Protein AF-A0A1Z3HSX2-F1 (afdb_monomer_lite)

Foldseek 3Di:
DDDDDQPDFVQVVQPPDPQPLVVVLVLVVLLQVLQLVQQLVDQFSLVSNLVSLLLLLLVVLVLQCLLLCQQVNHVLNLVVLLVVQVVVHWQRCVPPPSLCCLPQQACFFLVPRDPVCNVNRNSHYHFDAPSSDQDPVCVVCVPRTGTSSSNVSSSVSSVPPDRDNGDPLVSLLLSQQQVLCCLPVVGRDGDRLVNLLVLLCLFQQLLLVVQLCVVPPPQDDGLVSCLVPPAQVSLCSSLVAGFQEEAQACFLNSNLVSNLVVQLVSNVSSLVNHDPVPRDDSLVSSQRSLLRYAYEHQRVSRLSSNQSSSLSVLSSVDSDSLSSQLHQHNCLRGYHFDLLFFAQADDQVLLQPQQPDDPDDDDPPPPCSHDTPVRLLVQLVCLRVVLNVLRSVLSVVSDRVSSVVSVVSVVSNVVSVVVVVLSRLSSSLCCLCVVLVFWQWFQDPPGDIDTHRDDSVLSVVNRHDHSCRSVVVQVVVQAGQEYRYAFDWDFLADDLSNLCSSRVSLCVVVVHDSVNCVVCVVVCCVVRVVSVVSSRSSRSSSVSSVSCCQRDPLNCQQFDFPDPDTQTRTRQLSVVSSVLLRHGAQHKYKYKDWCVCVDPRNVSVVVVCVVFWDPWDWRRNDPTITITITTGHNPDRD

Secondary structure (DSSP, 8-state):
-----TTS-HHHHS------HHHHHHHHHHHHHHHHHHTTTSS-HHHHHHHHHHHHHHHHHHHHHHHTTTTTT-TTHHHHHHHHHHHH-TT-HIIIIIHHIIIIIISS-GGGS-GGGHHHHTTSPP---GGGSPPHHHHH-TT----GGGTHHHHHHHHTSPPSSS--HHHHHHHHHHHHHHHHHSS-----HHHHHHHHHHHHHHHHHHHHHHHSTTS-SSHHHHHHH--HHHHHHHHSS---EEETT-TT-HHHHHHHHHHHHHHHHHHTTS-TTT---HHHHHHHHHTTEEEEESSHHHHHHHHHHHHHHHHHH-SSTTGGGGSPPGGGTEEESBTTSS-SS--HHHHHSPPS-------S--SGGG--HHHHHHHHHHHHHHHHHHHHHHHHH-SHHHHHHHHHHHHHHHHHHHHHHHHHHHHHHHIIIIIS---EEEE-TTS-EEEE---HHHHHTT-B--HHHHTHHHHTTTSEEEEEE-PPPSBSS--HHHHHHHTHHHHHTTT--HHHHHHHHHHHHHH-HHHHHHHHHHHHHHHHHHHHHHHSGGGHHHH--SSSSPPP-BHHHHHHHHHHHHEEEEEEEEEEEEGGGTSGGGHHHHHHHHHHEEEEEEEESSSSEEEEEEEE-TT---

Structure (mmCIF, N/CA/C/O backbone):
data_AF-A0A1Z3HSX2-F1
#
_entry.id   AF-A0A1Z3HSX2-F1
#
loop_
_atom_site.group_PDB
_atom_site.id
_atom_site.type_symbol
_atom_site.label_atom_id
_atom_site.label_alt_id
_atom_site.label_comp_id
_atom_site.label_asym_id
_atom_site.label_entity_id
_atom_site.label_seq_id
_atom_site.pdbx_PDB_ins_code
_atom_site.Cartn_x
_atom_site.Cartn_y
_atom_site.Cartn_z
_atom_site.occupancy
_atom_site.B_iso_or_equiv
_atom_site.auth_seq_id
_atom_site.auth_comp_id
_atom_site.auth_asym_id
_atom_site.auth_atom_id
_atom_site.pdbx_PDB_model_num
ATOM 1 N N . MET A 1 1 ? 28.753 18.483 18.121 1.00 33.22 1 MET A N 1
ATOM 2 C CA . MET A 1 1 ? 28.435 17.340 17.243 1.00 33.22 1 MET A CA 1
ATOM 3 C C . MET A 1 1 ? 29.738 16.892 16.611 1.00 33.22 1 MET A C 1
ATOM 5 O O . MET A 1 1 ? 30.277 17.628 15.797 1.00 33.22 1 MET A O 1
ATOM 9 N N . ALA A 1 2 ? 30.323 15.797 17.098 1.00 26.42 2 ALA A N 1
ATOM 10 C CA . ALA A 1 2 ? 31.561 15.271 16.530 1.00 26.42 2 ALA A CA 1
ATOM 11 C C . ALA A 1 2 ? 31.257 14.711 15.134 1.00 26.42 2 ALA A C 1
ATOM 13 O O . ALA A 1 2 ? 30.296 13.960 14.976 1.00 26.42 2 ALA A O 1
ATOM 14 N N . ALA A 1 3 ? 32.034 15.126 14.134 1.00 29.39 3 ALA A N 1
ATOM 15 C CA . ALA A 1 3 ? 31.937 14.610 12.776 1.00 29.39 3 ALA A CA 1
ATOM 16 C C . ALA A 1 3 ? 32.261 13.107 12.792 1.00 29.39 3 ALA A C 1
ATOM 18 O O . ALA A 1 3 ? 33.380 12.719 13.126 1.00 29.39 3 ALA A O 1
ATOM 19 N N . GLY A 1 4 ? 31.258 12.276 12.503 1.00 30.89 4 GLY A N 1
ATOM 20 C CA . GLY A 1 4 ? 31.430 10.836 12.337 1.00 30.89 4 GLY A CA 1
ATOM 21 C C . GLY A 1 4 ? 32.242 10.522 11.081 1.00 30.89 4 GLY A C 1
ATOM 22 O O . GLY A 1 4 ? 32.174 11.244 10.087 1.00 30.89 4 GLY A O 1
ATOM 23 N N . ASP A 1 5 ? 33.022 9.448 11.150 1.00 30.48 5 ASP A N 1
ATOM 24 C CA . ASP A 1 5 ? 33.856 8.940 10.063 1.00 30.48 5 ASP A CA 1
ATOM 25 C C . ASP A 1 5 ? 33.003 8.617 8.809 1.00 30.48 5 ASP A C 1
ATOM 27 O O . ASP A 1 5 ? 32.078 7.801 8.905 1.00 30.48 5 ASP A O 1
ATOM 31 N N . PRO A 1 6 ? 33.284 9.220 7.634 1.00 41.81 6 PRO A N 1
ATOM 32 C CA . PRO A 1 6 ? 32.532 8.995 6.395 1.00 41.81 6 PRO A CA 1
ATOM 33 C C . PRO A 1 6 ? 32.691 7.580 5.807 1.00 41.81 6 PRO A C 1
ATOM 35 O O . PRO A 1 6 ? 32.058 7.272 4.798 1.00 41.81 6 PRO A O 1
ATOM 38 N N . SER A 1 7 ? 33.530 6.723 6.401 1.00 39.19 7 SER A N 1
ATOM 39 C CA . SER A 1 7 ? 33.786 5.355 5.933 1.00 39.19 7 SER A CA 1
ATOM 40 C C . SER A 1 7 ? 32.977 4.257 6.646 1.00 39.19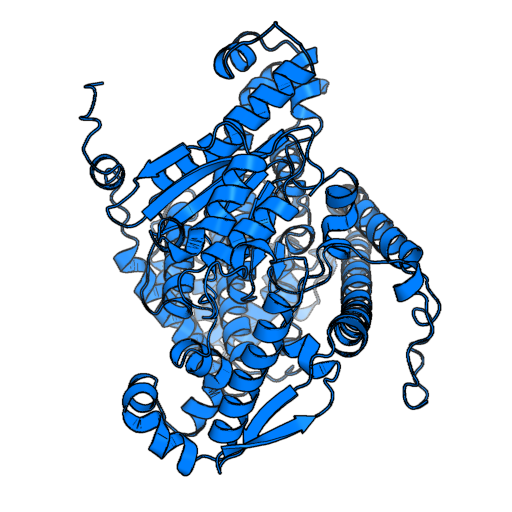 7 SER A C 1
ATOM 42 O O . SER A 1 7 ? 33.020 3.101 6.221 1.00 39.19 7 SER A O 1
ATOM 44 N N . GLN A 1 8 ? 32.190 4.586 7.680 1.00 37.44 8 GLN A N 1
ATOM 45 C CA . GLN A 1 8 ? 31.289 3.623 8.330 1.00 37.44 8 GLN A CA 1
ATOM 46 C C . GLN A 1 8 ? 29.895 3.588 7.670 1.00 37.44 8 GLN A C 1
ATOM 48 O O . GLN A 1 8 ? 29.363 4.640 7.315 1.00 37.44 8 GLN A O 1
ATOM 53 N N . PRO A 1 9 ? 29.264 2.404 7.522 1.00 48.91 9 PRO A N 1
ATOM 54 C CA . PRO A 1 9 ? 27.917 2.295 6.965 1.00 48.91 9 PRO A CA 1
ATOM 55 C C . PRO A 1 9 ? 26.906 3.068 7.822 1.00 48.91 9 PRO A C 1
ATOM 57 O O . PRO A 1 9 ? 26.877 2.928 9.043 1.00 48.91 9 PRO A O 1
ATOM 60 N N . LEU A 1 10 ? 26.039 3.855 7.175 1.00 47.53 10 LEU A N 1
ATOM 61 C CA . LEU A 1 10 ? 25.069 4.748 7.828 1.00 47.53 10 LEU A CA 1
ATOM 62 C C . LEU A 1 10 ? 24.245 4.032 8.918 1.00 47.53 10 LEU A C 1
ATOM 64 O O . LEU A 1 10 ? 23.906 4.617 9.941 1.00 47.53 10 LEU A O 1
ATOM 68 N N . GLN A 1 11 ? 23.959 2.739 8.736 1.00 43.16 11 GLN A N 1
ATOM 69 C CA . GLN A 1 11 ? 23.176 1.947 9.682 1.00 43.16 11 GLN A CA 1
ATOM 70 C C . GLN A 1 11 ? 23.857 1.764 11.052 1.00 43.16 11 GLN A C 1
ATOM 72 O O . GLN A 1 11 ? 23.151 1.745 12.054 1.00 43.16 11 GLN A O 1
ATOM 77 N N . SER A 1 12 ? 25.194 1.698 11.141 1.00 40.53 12 SER A N 1
ATOM 78 C CA . SER A 1 12 ? 25.891 1.621 12.440 1.00 40.53 12 SER A CA 1
ATOM 79 C C . SER A 1 12 ? 25.916 2.963 13.178 1.00 40.53 12 SER A C 1
ATOM 81 O O . SER A 1 12 ? 26.023 2.988 14.398 1.00 40.53 12 SER A O 1
ATOM 83 N N . GLN A 1 13 ? 25.772 4.075 12.452 1.00 39.28 13 GLN A N 1
ATOM 84 C CA . GLN A 1 13 ? 25.676 5.427 13.016 1.00 39.28 13 GLN A CA 1
ATOM 85 C C . GLN A 1 13 ? 24.238 5.792 13.438 1.00 39.28 13 GLN A C 1
ATOM 87 O O . GLN A 1 13 ? 24.044 6.714 14.226 1.00 39.28 13 GLN A O 1
ATOM 92 N N . LEU A 1 14 ? 23.237 5.059 12.934 1.00 42.38 14 LEU A N 1
ATOM 93 C CA . LEU A 1 14 ? 21.803 5.323 13.112 1.00 42.38 14 LEU A CA 1
ATOM 94 C C . LEU A 1 14 ? 21.084 4.315 14.032 1.00 42.38 14 LEU A C 1
ATOM 96 O O . LEU A 1 14 ? 19.873 4.418 14.218 1.00 42.38 14 LEU A O 1
ATOM 100 N N . GLN A 1 15 ? 21.805 3.373 14.652 1.00 40.31 15 GLN A N 1
ATOM 101 C CA . GLN A 1 15 ? 21.291 2.434 15.671 1.00 40.31 15 GLN A CA 1
ATOM 102 C C . GLN A 1 15 ? 21.056 3.091 17.052 1.00 40.31 15 GLN A C 1
ATOM 104 O O . GLN A 1 15 ? 21.210 2.462 18.095 1.00 40.31 15 GLN A O 1
ATOM 109 N N . GLY A 1 16 ? 20.675 4.369 17.076 1.00 34.59 16 GLY A N 1
ATOM 110 C CA . GLY A 1 16 ? 20.262 5.082 18.283 1.00 34.59 16 GLY A CA 1
ATOM 111 C C . GLY A 1 16 ? 18.743 5.134 18.375 1.00 34.59 16 GLY A C 1
ATOM 112 O O . GLY A 1 16 ? 18.141 6.144 18.025 1.00 34.59 16 GLY A O 1
ATOM 113 N N . GLY A 1 17 ? 18.118 4.044 18.808 1.00 41.12 17 GLY A N 1
ATOM 114 C CA . GLY A 1 17 ? 16.681 4.005 19.058 1.00 41.12 17 GLY A CA 1
ATOM 115 C C . GLY A 1 17 ? 16.234 2.606 19.445 1.00 41.12 17 GLY A C 1
ATOM 116 O O . GLY A 1 17 ? 15.966 1.786 18.566 1.00 41.12 17 GLY A O 1
ATOM 117 N N . ASP A 1 18 ? 16.168 2.346 20.751 1.00 43.09 18 ASP A N 1
ATOM 118 C CA . ASP A 1 18 ? 15.593 1.134 21.338 1.00 43.09 18 ASP A CA 1
ATOM 119 C C . ASP A 1 18 ? 14.133 0.979 20.886 1.00 43.09 18 ASP A C 1
ATOM 121 O O . ASP A 1 18 ? 13.191 1.481 21.497 1.00 43.09 18 ASP A O 1
ATOM 125 N N . SER A 1 19 ? 13.936 0.302 19.757 1.00 51.69 19 SER A N 1
ATOM 126 C CA . SER A 1 19 ? 12.622 -0.076 19.255 1.00 51.69 19 SER A CA 1
ATOM 127 C C . SER A 1 19 ? 12.320 -1.489 19.736 1.00 51.69 19 SER A C 1
ATOM 129 O O . SER A 1 19 ? 12.813 -2.479 19.204 1.00 51.69 19 SER A O 1
ATOM 131 N N . HIS A 1 20 ? 11.483 -1.603 20.764 1.00 62.81 20 HIS A N 1
ATOM 132 C CA . HIS A 1 20 ? 11.060 -2.888 21.330 1.00 62.81 20 HIS A CA 1
ATOM 133 C C . HIS A 1 20 ? 10.085 -3.682 20.425 1.00 62.81 20 HIS A C 1
ATOM 135 O O . HIS A 1 20 ? 9.388 -4.572 20.913 1.00 62.81 20 HIS A O 1
ATOM 141 N N . TRP A 1 21 ? 10.035 -3.423 19.108 1.00 70.50 21 TRP A N 1
ATOM 142 C CA . TRP A 1 21 ? 9.184 -4.157 18.157 1.00 70.50 21 TRP A CA 1
ATOM 143 C C . TRP A 1 21 ? 9.382 -5.684 18.151 1.00 70.50 21 TRP A C 1
ATOM 145 O O . TRP A 1 21 ? 8.376 -6.372 17.945 1.00 70.50 21 TRP A O 1
ATOM 155 N N . PRO A 1 22 ? 10.582 -6.256 18.430 1.00 66.44 22 PRO A N 1
ATOM 156 C CA . PRO A 1 22 ? 10.760 -7.708 18.420 1.00 66.44 22 PRO A CA 1
ATOM 157 C C . PRO A 1 22 ? 9.838 -8.447 19.399 1.00 66.44 22 PRO A C 1
ATOM 159 O O . PRO A 1 22 ? 9.494 -9.598 19.153 1.00 66.44 22 PRO A O 1
ATOM 162 N N . GLY A 1 23 ? 9.395 -7.791 20.481 1.00 78.81 23 GLY A N 1
ATOM 163 C CA . GLY A 1 23 ? 8.412 -8.358 21.412 1.00 78.81 23 GLY A CA 1
ATOM 164 C C . GLY A 1 23 ? 6.957 -8.248 20.937 1.00 78.81 23 GLY A C 1
ATOM 165 O O . GLY A 1 23 ? 6.110 -9.034 21.356 1.00 78.81 23 GLY A O 1
ATOM 166 N N . TYR A 1 24 ? 6.658 -7.301 20.047 1.00 85.19 24 TYR A N 1
ATOM 167 C CA . TYR A 1 24 ? 5.298 -7.003 19.593 1.00 85.19 24 TYR A CA 1
ATOM 168 C C . TYR A 1 24 ? 4.915 -7.718 18.296 1.00 85.19 24 TYR A C 1
ATOM 170 O O . TYR A 1 24 ? 3.759 -8.109 18.142 1.00 85.19 24 TYR A O 1
ATOM 178 N N . TYR A 1 25 ? 5.871 -7.951 17.392 1.00 88.50 25 TYR A N 1
ATOM 179 C CA . TYR A 1 25 ? 5.612 -8.701 16.160 1.00 88.50 25 TYR A CA 1
ATOM 180 C C . TYR A 1 25 ? 5.026 -10.107 16.413 1.00 88.50 25 TYR A C 1
ATOM 182 O O . TYR A 1 25 ? 3.987 -10.407 15.827 1.00 88.50 25 TYR A O 1
ATOM 190 N N . PRO A 1 26 ? 5.573 -10.942 17.325 1.00 90.12 26 PRO A N 1
ATOM 191 C CA . PRO A 1 26 ? 5.003 -12.262 17.608 1.00 90.12 26 PRO A CA 1
ATOM 192 C C . PRO A 1 26 ? 3.557 -12.215 18.116 1.00 90.12 26 PRO A C 1
ATOM 194 O O . PRO A 1 26 ? 2.783 -13.127 17.847 1.00 90.12 26 PRO A O 1
ATOM 197 N N . ARG A 1 27 ? 3.173 -11.150 18.833 1.00 91.88 27 ARG A N 1
ATOM 198 C CA . ARG A 1 27 ? 1.799 -10.960 19.321 1.00 91.88 27 ARG A CA 1
ATOM 199 C C . ARG A 1 27 ? 0.838 -10.625 18.179 1.00 91.88 27 ARG A C 1
ATOM 201 O O . ARG A 1 27 ? -0.247 -11.198 18.115 1.00 91.88 27 ARG A O 1
ATOM 208 N N . PHE A 1 28 ? 1.252 -9.751 17.257 1.00 92.50 28 PHE A N 1
ATOM 209 C CA . PHE A 1 28 ? 0.491 -9.475 16.034 1.00 92.50 28 PHE A CA 1
ATOM 210 C C . PHE A 1 28 ? 0.334 -10.741 15.182 1.00 92.50 28 PHE A C 1
ATOM 212 O O . PHE A 1 28 ? -0.766 -11.043 14.727 1.00 92.50 28 PHE A O 1
ATOM 219 N N . ASP A 1 29 ? 1.419 -11.496 14.997 1.00 89.62 29 ASP A N 1
ATOM 220 C CA . ASP A 1 29 ? 1.417 -12.727 14.203 1.00 89.62 29 ASP A CA 1
ATOM 221 C C . ASP A 1 29 ? 0.511 -13.802 14.826 1.00 89.62 29 ASP A C 1
ATOM 223 O O . ASP A 1 29 ? -0.299 -14.410 14.131 1.00 89.62 29 ASP A O 1
ATOM 227 N N . ALA A 1 30 ? 0.539 -13.958 16.156 1.00 90.81 30 ALA A N 1
ATOM 228 C CA . ALA A 1 30 ? -0.368 -14.852 16.878 1.00 90.81 30 ALA A CA 1
ATOM 229 C C . ALA A 1 30 ? -1.847 -14.449 16.726 1.00 90.81 30 ALA A C 1
ATOM 231 O O . ALA A 1 30 ? -2.702 -15.308 16.510 1.00 90.81 30 ALA A O 1
ATOM 232 N N . ALA A 1 31 ? -2.159 -13.151 16.798 1.00 95.06 31 ALA A N 1
ATOM 233 C CA . ALA A 1 31 ? -3.506 -12.642 16.544 1.00 95.06 31 ALA A CA 1
ATOM 234 C C . ALA A 1 31 ? -3.969 -12.911 15.104 1.00 95.06 31 ALA A C 1
ATOM 236 O O . ALA A 1 31 ? -5.107 -13.333 14.888 1.00 95.06 31 ALA A O 1
ATOM 237 N N . TYR A 1 32 ? -3.084 -12.702 14.127 1.00 93.50 32 TYR A N 1
ATOM 238 C CA . TYR A 1 32 ? -3.349 -13.014 12.728 1.00 93.50 32 TYR A CA 1
ATOM 239 C C . TYR A 1 32 ? -3.603 -14.502 12.508 1.00 93.50 32 TYR A C 1
ATOM 241 O O . TYR A 1 32 ? -4.627 -14.843 11.923 1.00 93.50 32 TYR A O 1
ATOM 249 N N . GLU A 1 33 ? -2.734 -15.386 12.996 1.00 88.88 33 GLU A N 1
ATOM 250 C CA . GLU A 1 33 ? -2.899 -16.832 12.823 1.00 88.88 33 GLU A CA 1
ATOM 251 C C . GLU A 1 33 ? -4.159 -17.350 13.536 1.00 88.88 33 GLU A C 1
ATOM 253 O O . GLU A 1 33 ? -4.875 -18.175 12.971 1.00 88.88 33 GLU A O 1
ATOM 258 N N . SER A 1 34 ? -4.504 -16.811 14.713 1.00 93.25 34 SER A N 1
ATOM 259 C CA . SER A 1 34 ? -5.743 -17.156 15.427 1.00 93.25 34 SER A CA 1
ATOM 260 C C . SER A 1 34 ? -7.002 -16.795 14.624 1.00 93.25 34 SER A C 1
ATOM 262 O O . SER A 1 34 ? -7.860 -17.646 14.376 1.00 93.25 34 SER A O 1
ATOM 264 N N . LEU A 1 35 ? -7.094 -15.552 14.134 1.00 94.00 35 LEU A N 1
ATOM 265 C CA . LEU A 1 35 ? -8.224 -15.106 13.310 1.00 94.00 35 LEU A CA 1
ATOM 266 C C . LEU A 1 35 ? -8.257 -15.802 11.949 1.00 94.00 35 LEU A C 1
ATOM 268 O O . LEU A 1 35 ? -9.327 -16.171 11.471 1.00 94.00 35 LEU A O 1
ATOM 272 N N . PHE A 1 36 ? -7.099 -16.007 11.327 1.00 88.19 36 PHE A N 1
ATOM 273 C CA . PHE A 1 36 ? -6.985 -16.734 10.070 1.00 88.19 36 PHE A CA 1
ATOM 274 C C . PHE A 1 36 ? -7.503 -18.171 10.218 1.00 88.19 36 PHE A C 1
ATOM 276 O O . PHE A 1 36 ? -8.276 -18.631 9.373 1.00 88.19 36 PHE A O 1
ATOM 283 N N . ALA A 1 37 ? -7.105 -18.866 11.290 1.00 82.88 37 ALA A N 1
ATOM 284 C CA . ALA A 1 37 ? -7.552 -20.221 11.589 1.00 82.88 37 ALA A CA 1
ATOM 285 C C . ALA A 1 37 ? -9.060 -20.269 11.852 1.00 82.88 37 ALA A C 1
ATOM 287 O O . ALA A 1 37 ? -9.733 -21.140 11.327 1.00 82.88 37 ALA A O 1
ATOM 288 N N . ALA A 1 38 ? -9.622 -19.297 12.571 1.00 90.31 38 ALA A N 1
ATOM 289 C CA . ALA A 1 38 ? -11.055 -19.241 12.863 1.00 90.31 38 ALA A CA 1
ATOM 290 C C . ALA A 1 38 ? -11.963 -19.059 11.628 1.00 90.31 38 ALA A C 1
ATOM 292 O O . ALA A 1 38 ? -13.167 -19.303 11.698 1.00 90.31 38 ALA A O 1
ATOM 293 N N . LEU A 1 39 ? -11.405 -18.649 10.486 1.00 88.12 39 LEU A N 1
ATOM 294 C CA . LEU A 1 39 ? -12.136 -18.403 9.241 1.00 88.12 39 LEU A CA 1
ATOM 295 C C . LEU A 1 39 ? -12.210 -19.638 8.321 1.00 88.12 39 LEU A C 1
ATOM 297 O O . LEU A 1 39 ? -12.337 -19.489 7.105 1.00 88.12 39 LEU A O 1
ATOM 301 N N . GLU A 1 40 ? -12.169 -20.864 8.861 1.00 75.94 40 GLU A N 1
ATOM 302 C CA . GLU A 1 40 ? -12.205 -22.110 8.067 1.00 75.94 40 GLU A CA 1
ATOM 303 C C . GLU A 1 40 ? -13.410 -22.206 7.117 1.00 75.94 40 GLU A C 1
ATOM 305 O O . GLU A 1 40 ? -13.312 -22.808 6.047 1.00 75.94 40 GLU A O 1
ATOM 310 N N . ALA A 1 41 ? -14.535 -21.582 7.480 1.00 78.06 41 ALA A N 1
ATOM 311 C CA . ALA A 1 41 ? -15.754 -21.559 6.673 1.00 78.06 41 ALA A CA 1
ATOM 312 C C . ALA A 1 41 ? -15.607 -20.784 5.347 1.00 78.06 41 ALA A C 1
ATOM 314 O O . ALA A 1 41 ? -16.374 -21.013 4.413 1.00 78.06 41 ALA A O 1
ATOM 315 N N . VAL A 1 42 ? -14.629 -19.880 5.241 1.00 77.50 42 VAL A N 1
ATOM 316 C CA . VAL A 1 42 ? -14.315 -19.162 3.997 1.00 77.50 42 VAL A CA 1
ATOM 317 C C . VAL A 1 42 ? -13.485 -20.089 3.102 1.00 77.50 42 VAL A C 1
ATOM 319 O O . VAL A 1 42 ? -12.482 -20.619 3.566 1.00 77.50 42 VAL A O 1
ATOM 322 N N . PRO A 1 43 ? -13.821 -20.308 1.825 1.00 65.94 43 PRO A N 1
ATOM 323 C CA . PRO A 1 43 ? -13.177 -21.340 1.012 1.00 65.94 43 PRO A CA 1
ATOM 324 C C . PRO A 1 43 ? -11.736 -21.006 0.602 1.00 65.94 43 PRO A C 1
ATOM 326 O O . PRO A 1 43 ? -10.928 -21.923 0.445 1.00 65.94 43 PRO A O 1
ATOM 329 N N . THR A 1 44 ? -11.382 -19.726 0.432 1.00 68.00 44 THR A N 1
ATOM 330 C CA . THR A 1 44 ? -10.053 -19.332 -0.066 1.00 68.00 44 THR A CA 1
ATOM 331 C C . THR A 1 44 ? -9.218 -18.604 1.000 1.00 68.00 44 THR A C 1
ATOM 333 O O . THR A 1 44 ? -9.719 -17.795 1.772 1.00 68.00 44 THR A O 1
ATOM 336 N N . ALA A 1 45 ? -7.911 -18.874 1.071 1.00 60.53 45 ALA A N 1
ATOM 337 C CA . ALA A 1 45 ? -7.007 -18.281 2.065 1.00 60.53 45 ALA A CA 1
ATOM 338 C C . ALA A 1 45 ? -6.692 -16.837 1.740 1.00 60.53 45 ALA A C 1
ATOM 340 O O . ALA A 1 45 ? -6.531 -16.092 2.695 1.00 60.53 45 ALA A O 1
ATOM 341 N N . PRO A 1 46 ? -6.576 -16.414 0.465 1.00 70.19 46 PRO A N 1
ATOM 342 C CA . PRO A 1 46 ? -6.457 -14.995 0.175 1.00 70.19 46 PRO A CA 1
ATOM 343 C C . PRO A 1 46 ? -7.626 -14.204 0.778 1.00 70.19 46 PRO A C 1
ATOM 345 O O . PRO A 1 46 ? -7.395 -13.185 1.426 1.00 70.19 46 PRO A O 1
ATOM 348 N N . GLU A 1 47 ? -8.856 -14.723 0.672 1.00 77.94 47 GLU A N 1
ATOM 349 C CA . GLU A 1 47 ? -10.035 -14.143 1.325 1.00 77.94 47 GLU A CA 1
ATOM 350 C C . GLU A 1 47 ? -9.939 -14.215 2.859 1.00 77.94 47 GLU A C 1
ATOM 352 O O . GLU A 1 47 ? -10.149 -13.196 3.517 1.00 77.94 47 GLU A O 1
ATOM 357 N N . ARG A 1 48 ? -9.550 -15.364 3.443 1.00 82.00 48 ARG A N 1
ATOM 358 C CA . ARG A 1 48 ? -9.331 -15.496 4.903 1.00 82.00 48 ARG A CA 1
ATOM 359 C C . ARG A 1 48 ? -8.282 -14.521 5.427 1.00 82.00 48 ARG A C 1
ATOM 361 O O . ARG A 1 48 ? -8.532 -13.845 6.411 1.00 82.00 48 ARG A O 1
ATOM 368 N N . ALA A 1 49 ? -7.124 -14.437 4.779 1.00 79.44 49 ALA A N 1
ATOM 369 C CA . ALA A 1 49 ? -6.008 -13.574 5.157 1.00 79.44 49 ALA A CA 1
ATOM 370 C C . ALA A 1 49 ? -6.403 -12.103 5.078 1.00 79.44 49 ALA A C 1
ATOM 372 O O . ALA A 1 49 ? -6.201 -11.354 6.033 1.00 79.44 49 ALA A O 1
ATOM 373 N N . SER A 1 50 ? -7.021 -11.702 3.963 1.00 85.81 50 SER A N 1
ATOM 374 C CA . SER A 1 50 ? -7.523 -10.341 3.790 1.00 85.81 50 SER A CA 1
ATOM 375 C C . SER A 1 50 ? -8.561 -9.989 4.852 1.00 85.81 50 SER A C 1
ATOM 377 O O . SER A 1 50 ? -8.535 -8.890 5.407 1.00 85.81 50 SER A O 1
ATOM 379 N N . TYR A 1 51 ? -9.448 -10.921 5.191 1.00 91.31 51 TYR A N 1
ATOM 380 C CA . TYR A 1 51 ? -10.497 -10.659 6.159 1.00 91.31 51 TYR A CA 1
ATOM 381 C C . TYR A 1 51 ? -10.030 -10.739 7.618 1.00 91.31 51 TYR A C 1
ATOM 383 O O . TYR A 1 51 ? -10.436 -9.902 8.419 1.00 91.31 51 TYR A O 1
ATOM 391 N N . ALA A 1 52 ? -9.104 -11.638 7.958 1.00 92.62 52 ALA A N 1
ATOM 392 C CA . ALA A 1 52 ? -8.426 -11.652 9.253 1.00 92.62 52 ALA A CA 1
ATOM 393 C C . ALA A 1 52 ? -7.739 -10.305 9.513 1.00 92.62 52 ALA A C 1
ATOM 395 O O . ALA A 1 52 ? -7.946 -9.698 10.562 1.00 92.62 52 ALA A O 1
ATOM 396 N N . ILE A 1 53 ? -7.009 -9.776 8.524 1.00 93.81 53 ILE A N 1
ATOM 397 C CA . ILE A 1 53 ? -6.407 -8.441 8.627 1.00 93.81 53 ILE A CA 1
ATOM 398 C C . ILE A 1 53 ? -7.480 -7.354 8.692 1.00 93.81 53 ILE A C 1
ATOM 400 O O . ILE A 1 53 ? -7.352 -6.446 9.503 1.00 93.81 53 ILE A O 1
ATOM 404 N N . THR A 1 54 ? -8.582 -7.470 7.948 1.00 94.19 54 THR A N 1
ATOM 405 C CA . THR A 1 54 ? -9.711 -6.530 8.064 1.00 94.19 54 THR A CA 1
ATOM 406 C C . THR A 1 54 ? -10.241 -6.466 9.502 1.00 94.19 54 THR A C 1
ATOM 408 O O . THR A 1 54 ? -10.470 -5.375 10.027 1.00 94.19 54 THR A O 1
ATOM 411 N N . LEU A 1 55 ? -10.404 -7.616 10.167 1.00 96.06 55 LEU A N 1
ATOM 412 C CA . LEU A 1 55 ? -10.836 -7.698 11.566 1.00 96.06 55 LEU A CA 1
ATOM 413 C C . LEU A 1 55 ? -9.799 -7.094 12.520 1.00 96.06 55 LEU A C 1
ATOM 415 O O . LEU A 1 55 ? -10.172 -6.303 13.388 1.00 96.06 55 LEU A O 1
ATOM 419 N N . ILE A 1 56 ? -8.512 -7.393 12.318 1.00 96.75 56 ILE A N 1
ATOM 420 C CA . ILE A 1 56 ? -7.410 -6.795 13.087 1.00 96.75 56 ILE A CA 1
ATOM 421 C C . ILE A 1 56 ? -7.416 -5.273 12.934 1.00 96.75 56 ILE A C 1
ATOM 423 O O . ILE A 1 56 ? -7.406 -4.553 13.930 1.00 96.75 56 ILE A O 1
ATOM 427 N N . CYS A 1 57 ? -7.497 -4.763 11.703 1.00 95.44 57 CYS A N 1
ATOM 428 C CA . CYS A 1 57 ? -7.524 -3.332 11.422 1.00 95.44 57 CYS A CA 1
ATOM 429 C C . CYS A 1 57 ? -8.716 -2.641 12.088 1.00 95.44 57 CYS A C 1
ATOM 431 O O . CYS A 1 57 ? -8.550 -1.569 12.670 1.00 95.44 57 CYS A O 1
ATOM 433 N N . ARG A 1 58 ? -9.906 -3.255 12.048 1.00 95.38 58 ARG A N 1
ATOM 434 C CA . ARG A 1 58 ? -11.092 -2.736 12.743 1.00 95.38 58 ARG A CA 1
ATOM 435 C C . ARG A 1 58 ? -10.863 -2.659 14.249 1.00 95.38 58 ARG A C 1
ATOM 437 O O . ARG A 1 58 ? -11.149 -1.620 14.832 1.00 95.38 58 ARG A O 1
ATOM 444 N N . LEU A 1 59 ? -10.332 -3.711 14.868 1.00 96.38 59 LEU A N 1
ATOM 445 C CA . LEU A 1 59 ? -10.099 -3.760 16.314 1.00 96.38 59 LEU A CA 1
ATOM 446 C C . LEU A 1 59 ? -9.002 -2.792 16.772 1.00 96.38 59 LEU A C 1
ATOM 448 O O . LEU A 1 59 ? -9.206 -2.087 17.755 1.00 96.38 59 LEU A O 1
ATOM 452 N N . ILE A 1 60 ? -7.896 -2.668 16.033 1.00 95.31 60 ILE A N 1
ATOM 453 C CA . ILE A 1 60 ? -6.848 -1.673 16.321 1.00 95.31 60 ILE A CA 1
ATOM 454 C C . ILE A 1 60 ? -7.405 -0.248 16.198 1.00 95.31 60 ILE A C 1
ATOM 456 O O . ILE A 1 60 ? -7.126 0.603 17.041 1.00 95.31 60 ILE A O 1
ATOM 460 N N . LEU A 1 61 ? -8.216 0.029 15.174 1.00 93.19 61 LEU A N 1
ATOM 461 C CA . LEU A 1 61 ? -8.833 1.343 15.004 1.00 93.19 61 LEU A CA 1
ATOM 462 C C . LEU A 1 61 ? -9.856 1.641 16.109 1.00 93.19 61 LEU A C 1
ATOM 464 O O . LEU A 1 61 ? -9.850 2.742 16.654 1.00 93.19 61 LEU A O 1
ATOM 468 N N . LEU A 1 62 ? -10.694 0.666 16.475 1.00 93.75 62 LEU A N 1
ATOM 469 C CA . LEU A 1 62 ? -11.609 0.764 17.616 1.00 93.75 62 LEU A CA 1
ATOM 470 C C . LEU A 1 62 ? -10.852 1.026 18.917 1.00 93.75 62 LEU A C 1
ATOM 472 O O . LEU A 1 62 ? -11.248 1.898 19.682 1.00 93.75 62 LEU A O 1
ATOM 476 N N . TYR A 1 63 ? -9.732 0.342 19.137 1.00 93.75 63 TYR A N 1
ATOM 477 C CA . TYR A 1 63 ? -8.867 0.607 20.278 1.00 93.75 63 TYR A CA 1
ATOM 478 C C . TYR A 1 63 ? -8.285 2.026 20.225 1.00 93.75 63 TYR A C 1
ATOM 480 O O . TYR A 1 63 ? -8.255 2.724 21.231 1.00 93.75 63 TYR A O 1
ATOM 488 N N . GLY A 1 64 ? -7.910 2.527 19.047 1.00 92.12 64 GLY A N 1
ATOM 489 C CA . GLY A 1 64 ? -7.551 3.936 18.885 1.00 92.12 64 GLY A CA 1
ATOM 490 C C . GLY A 1 64 ? -8.665 4.884 19.346 1.00 92.12 64 GLY A C 1
ATOM 491 O O . GLY A 1 64 ? -8.398 5.830 20.086 1.00 92.12 64 GLY A O 1
ATOM 492 N N . LEU A 1 65 ? -9.914 4.628 18.940 1.00 91.44 65 LEU A N 1
ATOM 493 C CA . LEU A 1 65 ? -11.081 5.416 19.362 1.00 91.44 65 LEU A CA 1
ATOM 494 C C . LEU A 1 65 ? -11.303 5.329 20.881 1.00 91.44 65 LEU A C 1
ATOM 496 O O . LEU A 1 65 ? -11.567 6.349 21.517 1.00 91.44 65 LEU A O 1
ATOM 500 N N . GLN A 1 66 ? -11.139 4.136 21.460 1.00 91.69 66 GLN A N 1
ATOM 501 C CA . GLN A 1 66 ? -11.179 3.878 22.904 1.00 91.69 66 GLN A CA 1
ATOM 502 C C . GLN A 1 66 ? -10.180 4.766 23.649 1.00 91.69 66 GLN A C 1
ATOM 504 O O . GLN A 1 66 ? -10.557 5.483 24.570 1.00 91.69 66 GLN A O 1
ATOM 509 N N . ARG A 1 67 ? -8.919 4.807 23.196 1.00 90.00 67 ARG A N 1
ATOM 510 C CA . ARG A 1 67 ? -7.857 5.628 23.808 1.00 90.00 67 ARG A CA 1
ATOM 511 C C . ARG A 1 67 ? -8.105 7.135 23.711 1.00 90.00 67 ARG A C 1
ATOM 513 O O . ARG A 1 67 ? -7.498 7.894 24.456 1.00 90.00 67 ARG A O 1
ATOM 520 N N . ARG A 1 68 ? -8.983 7.580 22.808 1.00 89.50 68 ARG A N 1
ATOM 521 C CA . ARG A 1 68 ? -9.419 8.982 22.703 1.00 89.50 68 ARG A CA 1
ATOM 522 C C . ARG A 1 68 ? -10.645 9.299 23.571 1.00 89.50 68 ARG A C 1
ATOM 524 O O . ARG A 1 68 ? -11.106 10.435 23.537 1.00 89.50 68 ARG A O 1
ATOM 531 N N . GLY A 1 69 ? -11.194 8.321 24.296 1.00 89.44 69 GLY A N 1
ATOM 532 C CA . GLY A 1 69 ? -12.455 8.446 25.040 1.00 89.44 69 GLY A CA 1
ATOM 533 C C . GLY A 1 69 ? -13.700 8.399 24.146 1.00 89.44 69 GLY A C 1
ATOM 534 O O . GLY A 1 69 ? -14.829 8.543 24.603 1.00 89.44 69 GLY A O 1
ATOM 535 N N . TRP A 1 70 ? -13.543 8.152 22.842 1.00 89.75 70 TRP A N 1
ATOM 536 C CA . TRP A 1 70 ? -14.644 8.261 21.879 1.00 89.75 70 TRP A CA 1
ATOM 537 C C . TRP A 1 70 ? -15.579 7.049 21.875 1.00 89.75 70 TRP A C 1
ATOM 539 O O . TRP A 1 70 ? -16.520 7.005 21.088 1.00 89.75 70 TRP A O 1
ATOM 549 N N . LEU A 1 71 ? -15.354 6.070 22.750 1.00 90.00 71 LEU A N 1
ATOM 550 C CA . LEU A 1 71 ? -16.248 4.933 22.963 1.00 90.00 71 LEU A CA 1
ATOM 551 C C . LEU A 1 71 ? -16.931 5.021 24.339 1.00 90.00 71 LEU A C 1
ATOM 553 O O . LEU A 1 71 ? -16.955 4.056 25.091 1.00 90.00 71 LEU A O 1
ATOM 557 N N . GLY A 1 72 ? -17.495 6.192 24.656 1.00 85.06 72 GLY A N 1
ATOM 558 C CA . GLY A 1 72 ? -18.227 6.432 25.907 1.00 85.06 72 GLY A CA 1
ATOM 559 C C . GLY A 1 72 ? -17.327 6.636 27.126 1.00 85.06 72 GLY A C 1
ATOM 560 O O . GLY A 1 72 ? -17.693 6.202 28.212 1.00 85.06 72 GLY A O 1
ATOM 561 N N . ASP A 1 73 ? -16.149 7.241 26.929 1.00 87.56 73 ASP A N 1
ATOM 562 C CA . ASP A 1 73 ? -15.128 7.475 27.964 1.00 87.56 73 ASP A CA 1
ATOM 563 C C . ASP A 1 73 ? -14.645 6.201 28.692 1.00 87.56 73 ASP A C 1
ATOM 565 O O . ASP A 1 73 ? -14.030 6.268 29.754 1.00 87.56 73 ASP A O 1
ATOM 569 N N . ASP A 1 74 ? -14.891 5.023 28.109 1.00 90.00 74 ASP A N 1
ATOM 570 C CA . ASP A 1 74 ? -14.439 3.738 28.636 1.00 90.00 74 ASP A CA 1
ATOM 571 C C . ASP A 1 74 ? -13.052 3.389 28.078 1.00 90.00 74 ASP A C 1
ATOM 573 O O . ASP A 1 74 ? -12.912 2.991 26.920 1.00 90.00 74 ASP A O 1
ATOM 577 N N . GLU A 1 75 ? -12.014 3.502 28.910 1.00 89.00 75 GLU A N 1
ATOM 578 C CA . GLU A 1 75 ? -10.633 3.163 28.540 1.00 89.00 75 GLU A CA 1
ATOM 579 C C . GLU A 1 75 ? -10.400 1.669 28.273 1.00 89.00 75 GLU A C 1
ATOM 581 O O . GLU A 1 75 ? -9.354 1.322 27.720 1.00 89.00 75 GLU A O 1
ATOM 586 N N . TRP A 1 76 ? -11.356 0.804 28.630 1.00 91.38 76 TRP A N 1
ATOM 587 C CA . TRP A 1 76 ? -11.331 -0.655 28.470 1.00 91.38 76 TRP A CA 1
ATOM 588 C C . TRP A 1 76 ? -12.527 -1.165 27.650 1.00 91.38 76 TRP A C 1
ATOM 590 O O . TRP A 1 76 ? -12.891 -2.338 27.747 1.00 91.38 76 TRP A O 1
ATOM 600 N N . TYR A 1 77 ? -13.135 -0.303 26.823 1.00 92.56 77 TYR A N 1
ATOM 601 C CA . TYR A 1 77 ? -14.367 -0.590 26.079 1.00 92.56 77 TYR A CA 1
ATOM 602 C C . TYR A 1 77 ? -14.378 -1.959 25.389 1.00 92.56 77 TYR A C 1
ATOM 604 O O . TYR A 1 77 ? -15.302 -2.746 25.586 1.00 92.56 77 TYR A O 1
ATOM 612 N N . LEU A 1 78 ? -13.360 -2.281 24.588 1.00 94.19 78 LEU A N 1
ATOM 613 C CA . LEU A 1 78 ? -13.297 -3.545 23.855 1.00 94.19 78 LEU A CA 1
ATOM 614 C C . LEU A 1 78 ? -13.238 -4.754 24.795 1.00 94.19 78 LEU A C 1
ATOM 616 O O . LEU A 1 78 ? -13.987 -5.709 24.594 1.00 94.19 78 LEU A O 1
ATOM 620 N N . GLN A 1 79 ? -12.401 -4.703 25.833 1.00 94.50 79 GLN A N 1
ATOM 621 C CA . GLN A 1 79 ? -12.264 -5.774 26.821 1.00 94.50 79 GLN A CA 1
ATOM 622 C C . GLN A 1 79 ? -13.552 -5.953 27.641 1.00 94.50 79 GLN A C 1
ATOM 624 O O . GLN A 1 79 ? -14.018 -7.078 27.831 1.00 94.50 79 GLN A O 1
ATOM 629 N N . ASN A 1 80 ? -14.182 -4.851 28.055 1.00 94.38 80 ASN A N 1
ATOM 630 C CA . ASN A 1 80 ? -15.456 -4.858 28.773 1.00 94.38 80 ASN A CA 1
ATOM 631 C C . ASN A 1 80 ? -16.574 -5.465 27.919 1.00 94.38 80 ASN A C 1
ATOM 633 O O . ASN A 1 80 ? -17.324 -6.325 28.387 1.00 94.38 80 ASN A O 1
ATOM 637 N N . GLN A 1 81 ? -16.674 -5.059 26.652 1.00 93.31 81 GLN A N 1
ATOM 638 C CA . GLN A 1 81 ? -17.674 -5.583 25.725 1.00 93.31 81 GLN A CA 1
ATOM 639 C C . GLN A 1 81 ? -17.429 -7.060 25.391 1.00 93.31 81 GLN A C 1
ATOM 641 O O . GLN A 1 81 ? -18.392 -7.825 25.295 1.00 93.31 81 GLN A O 1
ATOM 646 N N . TYR A 1 82 ? -16.164 -7.477 25.272 1.00 95.62 82 TYR A N 1
ATOM 647 C CA . TYR A 1 82 ? -15.783 -8.879 25.111 1.00 95.62 82 TYR A CA 1
ATOM 648 C C . TYR A 1 82 ? -16.257 -9.719 26.304 1.00 95.62 82 TYR A C 1
ATOM 650 O O . TYR A 1 82 ? -17.075 -10.624 26.123 1.00 95.62 82 TYR A O 1
ATOM 658 N N . GLY A 1 83 ? -15.881 -9.346 27.532 1.00 94.75 83 GLY A N 1
ATOM 659 C CA . GLY A 1 83 ? -16.288 -10.064 28.745 1.00 94.75 83 GLY A CA 1
ATOM 660 C C . GLY A 1 83 ? -17.809 -10.108 28.951 1.00 94.75 83 GLY A C 1
ATOM 661 O O . GLY A 1 83 ? -18.370 -11.156 29.274 1.00 94.75 83 GLY A O 1
ATOM 662 N N . GLN A 1 84 ? -18.517 -9.003 28.691 1.00 93.31 84 GLN A N 1
ATOM 663 C CA . GLN A 1 84 ? -19.984 -8.979 28.749 1.00 93.31 84 GLN A CA 1
ATOM 664 C C . GLN A 1 84 ? -20.631 -9.890 27.700 1.00 93.31 84 GLN A C 1
ATOM 666 O O . GLN A 1 84 ? -21.682 -10.480 27.959 1.00 93.31 84 GLN A O 1
ATOM 671 N N . SER A 1 85 ? -20.044 -10.001 26.505 1.00 93.81 85 SER A N 1
ATOM 672 C CA . SER A 1 85 ? -20.570 -10.879 25.457 1.00 93.81 85 SER A CA 1
ATOM 673 C C . SER A 1 85 ? -20.452 -12.355 25.843 1.00 93.81 85 SER A C 1
ATOM 675 O O . SER A 1 85 ? -21.449 -13.073 25.740 1.00 93.81 85 SER A O 1
ATOM 677 N N . GLN A 1 86 ? -19.317 -12.757 26.428 1.00 92.88 86 GLN A N 1
ATOM 678 C CA . GLN A 1 86 ? -19.093 -14.113 26.936 1.00 92.88 86 GLN A CA 1
ATOM 679 C C . GLN A 1 86 ? -20.089 -14.488 28.046 1.00 92.88 86 GLN A C 1
ATOM 681 O O . GLN A 1 86 ? -20.589 -15.614 28.081 1.00 92.88 86 GLN A O 1
ATOM 686 N N . GLN A 1 87 ? -20.458 -13.536 28.915 1.00 93.44 87 GLN A N 1
ATOM 687 C CA . GLN A 1 87 ? -21.488 -13.748 29.946 1.00 93.44 87 GLN A CA 1
ATOM 688 C C . GLN A 1 87 ? -22.883 -14.007 29.357 1.00 93.44 87 GLN A C 1
ATOM 690 O O . GLN A 1 87 ? -23.691 -14.712 29.960 1.00 93.44 87 GLN A O 1
ATOM 695 N N . ARG A 1 88 ? -23.191 -13.446 28.180 1.00 91.69 88 ARG A N 1
ATOM 696 C CA . ARG A 1 88 ? -24.485 -13.649 27.505 1.00 91.69 88 ARG A CA 1
ATOM 697 C C . ARG A 1 88 ? -24.544 -14.999 26.790 1.00 91.69 88 ARG A C 1
ATOM 699 O O . ARG A 1 88 ? -25.644 -15.504 26.560 1.00 91.69 88 ARG A O 1
ATOM 706 N N . GLY A 1 89 ? -23.400 -15.573 26.428 1.00 92.44 89 GLY A N 1
ATOM 707 C CA . GLY A 1 89 ? -23.261 -16.896 25.822 1.00 92.44 89 GLY A CA 1
ATOM 708 C C . GLY A 1 89 ? -21.999 -17.007 24.965 1.00 92.44 89 GLY A C 1
ATOM 709 O O . GLY A 1 89 ? -21.367 -16.004 24.663 1.00 92.44 89 GLY A O 1
ATOM 710 N N . ARG A 1 90 ? -21.660 -18.233 24.559 1.00 92.88 90 ARG A N 1
ATOM 711 C CA . ARG A 1 90 ? -20.463 -18.531 23.754 1.00 92.88 90 ARG A CA 1
ATOM 712 C C . ARG A 1 90 ? -20.559 -17.989 22.329 1.00 92.88 90 ARG A C 1
ATOM 714 O O . ARG A 1 90 ? -21.641 -18.057 21.742 1.00 92.88 90 ARG A O 1
ATOM 721 N N . ASP A 1 91 ? -19.421 -17.552 21.795 1.00 94.12 91 ASP A N 1
ATOM 722 C CA . ASP A 1 91 ? -19.200 -17.187 20.389 1.00 94.12 91 ASP A CA 1
ATOM 723 C C . ASP A 1 91 ? -20.139 -16.069 19.921 1.00 94.12 91 ASP A C 1
ATOM 725 O O . ASP A 1 91 ? -20.762 -16.122 18.859 1.00 94.12 91 ASP A O 1
ATOM 729 N N . ARG A 1 92 ? -20.303 -15.055 20.777 1.00 93.88 92 ARG A N 1
ATOM 730 C CA . ARG A 1 92 ? -21.236 -13.939 20.557 1.00 93.88 92 ARG A CA 1
ATOM 731 C C . ARG A 1 92 ? -20.544 -12.629 20.243 1.00 93.88 92 ARG A C 1
ATOM 733 O O . ARG A 1 92 ? -21.218 -11.723 19.747 1.00 93.88 92 ARG A O 1
ATOM 740 N N . PHE A 1 93 ? -19.248 -12.498 20.503 1.00 95.69 93 PHE A N 1
ATOM 741 C CA . PHE A 1 93 ? -18.537 -11.237 20.350 1.00 95.69 93 PHE A CA 1
ATOM 742 C C . PHE A 1 93 ? -18.623 -10.709 18.917 1.00 95.69 93 PHE A C 1
ATOM 744 O O . PHE A 1 93 ? -18.983 -9.552 18.699 1.00 95.69 93 PHE A O 1
ATOM 751 N N . PHE A 1 94 ? -18.385 -11.561 17.921 1.00 95.06 94 PHE A N 1
ATOM 752 C CA . PHE A 1 94 ? -18.386 -11.133 16.525 1.00 95.06 94 PHE A CA 1
ATOM 753 C C . PHE A 1 94 ? -19.751 -10.578 16.065 1.00 95.06 94 PHE A C 1
ATOM 755 O O . PHE A 1 94 ? -19.844 -9.412 15.675 1.00 95.06 94 PHE A O 1
ATOM 762 N N . HIS A 1 95 ? -20.818 -11.379 16.172 1.00 91.12 95 HIS A N 1
ATOM 763 C CA . HIS A 1 95 ? -22.165 -11.024 15.685 1.00 91.12 95 HIS A CA 1
ATOM 764 C C . HIS A 1 95 ? -22.926 -10.049 16.586 1.00 91.12 95 HIS A C 1
ATOM 766 O O . HIS A 1 95 ? -23.761 -9.291 16.097 1.00 91.12 95 HIS A O 1
ATOM 772 N N . GLN A 1 96 ? -22.697 -10.070 17.904 1.00 90.19 96 GLN A N 1
ATOM 773 C CA . GLN A 1 96 ? -23.463 -9.246 18.852 1.00 90.19 96 GLN A CA 1
ATOM 774 C C . GLN A 1 96 ? -22.724 -7.986 19.305 1.00 90.19 96 GLN A C 1
ATOM 776 O O . GLN A 1 96 ? -23.370 -7.079 19.831 1.00 90.19 96 GLN A O 1
ATOM 781 N N . VAL A 1 97 ? -21.404 -7.912 19.109 1.00 91.56 97 VAL A N 1
ATOM 782 C CA . VAL A 1 97 ? -20.595 -6.747 19.490 1.00 91.56 97 VAL A CA 1
ATOM 783 C C . VAL A 1 97 ? -19.909 -6.142 18.276 1.00 91.56 97 VAL A C 1
ATOM 785 O O . VAL A 1 97 ? -20.295 -5.050 17.869 1.00 91.56 97 VAL A O 1
ATOM 788 N N . LEU A 1 98 ? -18.922 -6.823 17.686 1.00 93.50 98 LEU A N 1
ATOM 789 C CA . LEU A 1 98 ? -18.029 -6.217 16.694 1.00 93.50 98 LEU A CA 1
ATOM 790 C C . LEU A 1 98 ? -18.780 -5.752 15.437 1.00 93.50 98 LEU A C 1
ATOM 792 O O . LEU A 1 98 ? -18.653 -4.595 15.037 1.00 93.50 98 LEU A O 1
ATOM 796 N N . GLN A 1 99 ? -19.612 -6.613 14.846 1.00 91.75 99 GLN A N 1
ATOM 797 C CA . GLN A 1 99 ? -20.400 -6.259 13.663 1.00 91.75 99 GLN A CA 1
ATOM 798 C C . GLN A 1 99 ? -21.411 -5.125 13.935 1.00 91.75 99 GLN A C 1
ATOM 800 O O . GLN A 1 99 ? -21.376 -4.120 13.217 1.00 91.75 99 GLN A O 1
ATOM 805 N N . PRO A 1 100 ? -22.286 -5.195 14.965 1.00 89.69 100 PRO A N 1
ATOM 806 C CA . PRO A 1 100 ? -23.185 -4.090 15.295 1.00 89.69 100 PRO A CA 1
ATOM 807 C C . PRO A 1 100 ? -22.447 -2.789 15.620 1.00 89.69 100 PRO A C 1
ATOM 809 O O . PRO A 1 100 ? -22.898 -1.719 15.210 1.00 89.69 100 PRO A O 1
ATOM 812 N N . LEU A 1 101 ? -21.307 -2.865 16.311 1.00 90.69 101 LEU A N 1
ATOM 813 C CA . LEU A 1 101 ? -20.480 -1.708 16.642 1.00 90.69 101 LEU A CA 1
ATOM 814 C C . LEU A 1 101 ? -20.002 -0.989 15.376 1.00 90.69 101 LEU A C 1
ATOM 816 O O . LEU A 1 101 ? -20.193 0.222 15.261 1.00 90.69 101 LEU A O 1
ATOM 820 N N . CYS A 1 102 ? -19.467 -1.727 14.399 1.00 89.81 102 CYS A N 1
ATOM 821 C CA . CYS A 1 102 ? -19.050 -1.165 13.118 1.00 89.81 102 CYS A CA 1
ATOM 822 C C . CYS A 1 102 ? -20.249 -0.640 12.309 1.00 89.81 102 CYS A C 1
ATOM 824 O O . CYS A 1 102 ? -20.306 0.549 11.994 1.00 89.81 102 CYS A O 1
ATOM 826 N N . TYR A 1 103 ? -21.240 -1.486 12.007 1.00 86.56 103 TYR A N 1
ATOM 827 C CA . TYR A 1 103 ? -22.262 -1.165 10.999 1.00 86.56 103 TYR A CA 1
ATOM 828 C C . TYR A 1 103 ? -23.420 -0.310 11.503 1.00 86.56 103 TYR A C 1
ATOM 830 O O . TYR A 1 103 ? -24.062 0.403 10.729 1.00 86.56 103 TYR A O 1
ATOM 838 N N . GLN A 1 104 ? -23.758 -0.446 12.783 1.00 83.62 104 GLN A N 1
ATOM 839 C CA . GLN A 1 104 ? -24.922 0.209 13.382 1.00 83.62 104 GLN A CA 1
ATOM 840 C C . GLN A 1 104 ? -24.506 1.315 14.347 1.00 83.62 104 GLN A C 1
ATOM 842 O O . GLN A 1 104 ? -25.223 2.305 14.475 1.00 83.62 104 GLN A O 1
ATOM 847 N N . GLY A 1 105 ? -23.366 1.156 15.022 1.00 84.50 105 GLY A N 1
ATOM 848 C CA . GLY A 1 105 ? -22.810 2.143 15.940 1.00 84.50 105 GLY A CA 1
ATOM 849 C C . GLY A 1 105 ? -22.115 3.268 15.192 1.00 84.50 105 GLY A C 1
ATOM 850 O O . GLY A 1 105 ? -22.620 4.389 15.164 1.00 84.50 105 GLY A O 1
ATOM 851 N N . LEU A 1 106 ? -20.978 2.951 14.576 1.00 86.06 106 LEU A N 1
ATOM 852 C CA . LEU A 1 106 ? -20.077 3.942 13.991 1.00 86.06 106 LEU A CA 1
ATOM 853 C C . LEU A 1 106 ? -20.555 4.446 12.629 1.00 86.06 106 LEU A C 1
ATOM 855 O O . LEU A 1 106 ? -20.538 5.646 12.399 1.00 86.06 106 LEU A O 1
ATOM 859 N N . LEU A 1 107 ? -21.066 3.594 11.741 1.00 80.19 107 LEU A N 1
ATOM 860 C CA . LEU A 1 107 ? -21.498 4.062 10.414 1.00 80.19 107 LEU A CA 1
ATOM 861 C C . LEU A 1 107 ? -22.793 4.892 10.403 1.00 80.19 107 LEU A C 1
ATOM 863 O O . LEU A 1 107 ? -23.158 5.427 9.358 1.00 80.19 107 LEU A O 1
ATOM 867 N N . ARG A 1 108 ? -23.516 4.991 11.526 1.00 77.12 108 ARG A N 1
ATOM 868 C CA . ARG A 1 108 ? -24.815 5.677 11.594 1.00 77.12 108 ARG A CA 1
ATOM 869 C C . ARG A 1 108 ? -24.805 6.814 12.596 1.00 77.12 108 ARG A C 1
ATOM 871 O O . ARG A 1 108 ? -24.293 6.671 13.708 1.00 77.12 108 ARG A O 1
ATOM 878 N N . SER A 1 109 ? -25.482 7.907 12.246 1.00 75.25 109 SER A N 1
ATOM 879 C CA . SER A 1 109 ? -25.808 8.955 13.211 1.00 75.25 109 SER A CA 1
ATOM 880 C C . SER A 1 109 ? -26.580 8.380 14.410 1.00 75.25 109 SER A C 1
ATOM 882 O O . SER A 1 109 ? -27.371 7.441 14.240 1.00 75.25 109 SER A O 1
ATOM 884 N N . PRO A 1 110 ? -26.423 8.955 15.619 1.00 76.31 110 PRO A N 1
ATOM 885 C CA . PRO A 1 110 ? -27.144 8.506 16.811 1.00 76.31 110 PRO A CA 1
ATOM 886 C C . PRO A 1 110 ? -28.666 8.393 16.625 1.00 76.31 110 PRO A C 1
ATOM 888 O O . PRO A 1 110 ? -29.304 7.539 17.238 1.00 76.31 110 PRO A O 1
ATOM 891 N N . GLN A 1 111 ? -29.247 9.220 15.751 1.00 73.62 111 GLN A N 1
ATOM 892 C CA . GLN A 1 111 ? -30.684 9.260 15.468 1.00 73.62 111 GLN A CA 1
ATOM 893 C C . GLN A 1 111 ? -31.145 8.108 14.554 1.00 73.62 111 GLN A C 1
ATOM 895 O O . GLN A 1 111 ? -32.278 7.645 14.676 1.00 73.62 111 GLN A O 1
ATOM 900 N N . GLY A 1 112 ? -30.275 7.600 13.671 1.00 74.31 112 GLY A N 1
ATOM 901 C CA . GLY A 1 112 ? -30.604 6.522 12.724 1.00 74.31 112 GLY A CA 1
ATOM 902 C C . GLY A 1 112 ? -30.234 5.119 13.181 1.00 74.31 112 GLY A C 1
ATOM 903 O O . GLY A 1 112 ? -30.374 4.166 12.406 1.00 74.31 112 GLY A O 1
ATOM 904 N N . ARG A 1 113 ? -29.754 4.969 14.421 1.00 82.88 113 ARG A N 1
ATOM 905 C CA . ARG A 1 113 ? -29.435 3.658 14.999 1.00 82.88 113 ARG A CA 1
ATOM 906 C C . ARG A 1 113 ? -30.723 2.841 15.193 1.00 82.88 113 ARG A C 1
ATOM 908 O O . ARG A 1 113 ? -31.728 3.404 15.642 1.00 82.88 113 ARG A O 1
ATOM 915 N N . PRO A 1 114 ? -30.747 1.533 14.876 1.00 79.44 114 PRO A N 1
ATOM 916 C CA . PRO A 1 114 ? -31.935 0.699 15.073 1.00 79.44 114 PRO A CA 1
ATOM 917 C C . PRO A 1 114 ? -32.309 0.565 16.554 1.00 79.44 114 PRO A C 1
ATOM 919 O O . PRO A 1 114 ? -31.428 0.491 17.410 1.00 79.44 114 PRO A O 1
ATOM 922 N N . ALA A 1 115 ? -33.610 0.479 16.859 1.00 79.12 115 ALA A N 1
ATOM 923 C CA . ALA A 1 115 ? -34.126 0.442 18.234 1.00 79.12 115 ALA A CA 1
ATOM 924 C C . ALA A 1 115 ? -33.445 -0.586 19.172 1.00 79.12 115 ALA A C 1
ATOM 926 O O . ALA A 1 115 ? -33.123 -0.183 20.290 1.00 79.12 115 ALA A O 1
ATOM 927 N N . PRO A 1 116 ? -33.132 -1.833 18.747 1.00 76.31 116 PRO A N 1
ATOM 928 C CA . PRO A 1 116 ? -32.458 -2.818 19.605 1.00 76.31 116 PRO A CA 1
ATOM 929 C C . PRO A 1 116 ? -31.080 -2.375 20.119 1.00 76.31 116 PRO A C 1
ATOM 931 O O . PRO A 1 116 ? -30.647 -2.797 21.186 1.00 76.31 116 PRO A O 1
ATOM 934 N N . TRP A 1 117 ? -30.401 -1.501 19.373 1.00 70.88 117 TRP A N 1
ATOM 935 C CA . TRP A 1 117 ? -29.026 -1.082 19.645 1.00 70.88 117 TRP A CA 1
ATOM 936 C C . TRP A 1 117 ? -28.928 0.355 20.166 1.00 70.88 117 TRP A C 1
ATOM 938 O O . TRP A 1 117 ? -27.858 0.784 20.595 1.00 70.88 117 TRP A O 1
ATOM 948 N N . ARG A 1 118 ? -30.037 1.112 20.148 1.00 70.69 118 ARG A N 1
ATOM 949 C CA . ARG A 1 118 ? -30.055 2.545 20.481 1.00 70.69 118 ARG A CA 1
ATOM 950 C C . ARG A 1 118 ? -29.519 2.841 21.871 1.00 70.69 118 ARG A C 1
ATOM 952 O O . ARG A 1 118 ? -28.757 3.785 21.990 1.00 70.69 118 ARG A O 1
ATOM 959 N N . SER A 1 119 ? -29.903 2.087 22.899 1.00 71.38 119 SER A N 1
ATOM 960 C CA . SER A 1 119 ? -29.476 2.362 24.279 1.00 71.38 119 SER A CA 1
ATOM 961 C C . SER A 1 119 ? -27.972 2.157 24.475 1.00 71.38 119 SER A C 1
ATOM 963 O O . SER A 1 119 ? -27.318 3.025 25.041 1.00 71.38 119 SER A O 1
ATOM 965 N N . HIS A 1 120 ? -27.425 1.058 23.949 1.00 70.88 120 HIS A N 1
ATOM 966 C CA . HIS A 1 120 ? -26.021 0.666 24.123 1.00 70.88 120 HIS A CA 1
ATOM 967 C C . HIS A 1 120 ? -25.057 1.425 23.208 1.00 70.88 120 HIS A C 1
ATOM 969 O O . HIS A 1 120 ? -23.914 1.662 23.578 1.00 70.88 120 HIS A O 1
ATOM 975 N N . LEU A 1 121 ? -25.504 1.821 22.012 1.00 81.00 121 LEU A N 1
ATOM 976 C CA . LEU A 1 121 ? -24.650 2.503 21.043 1.00 81.00 121 LEU A CA 1
ATOM 977 C C . LEU A 1 121 ? -24.841 4.022 21.054 1.00 81.00 121 LEU A C 1
ATOM 979 O O . LEU A 1 121 ? -24.130 4.692 20.322 1.00 81.00 121 LEU A O 1
ATOM 983 N N . ARG A 1 122 ? -25.775 4.605 21.829 1.00 70.00 122 ARG A N 1
ATOM 984 C CA . ARG A 1 122 ? -26.131 6.046 21.759 1.00 70.00 122 ARG A CA 1
ATOM 985 C C . ARG A 1 122 ? -24.939 6.988 21.898 1.00 70.00 122 ARG A C 1
ATOM 987 O O . ARG A 1 122 ? -24.900 8.005 21.215 1.00 70.00 122 ARG A O 1
ATOM 994 N N . GLN A 1 123 ? -24.014 6.648 22.787 1.00 77.00 123 GLN A N 1
ATOM 995 C CA . GLN A 1 123 ? -22.872 7.489 23.147 1.00 77.00 123 GLN A CA 1
ATOM 996 C C . GLN A 1 123 ? -21.747 7.440 22.109 1.00 77.00 123 GLN A C 1
ATOM 998 O O . GLN A 1 123 ? -20.850 8.272 22.141 1.00 77.00 123 GLN A O 1
ATOM 1003 N N . LEU A 1 124 ? -21.805 6.496 21.164 1.00 83.44 124 LEU A N 1
ATOM 1004 C CA . LEU A 1 124 ? -20.787 6.372 20.133 1.00 83.44 124 LEU A CA 1
ATOM 1005 C C . LEU A 1 124 ? -20.901 7.504 19.105 1.00 83.44 124 LEU A C 1
ATOM 1007 O O . LEU A 1 124 ? -22.023 7.885 18.738 1.00 83.44 124 LEU A O 1
ATOM 1011 N N . PRO A 1 125 ? -19.780 8.002 18.570 1.00 82.19 125 PRO A N 1
ATOM 1012 C CA . PRO A 1 125 ? -19.790 8.920 17.447 1.00 82.19 125 PRO A CA 1
ATOM 1013 C C . PRO A 1 125 ? -20.238 8.212 16.169 1.00 82.19 125 PRO A C 1
ATOM 1015 O O . PRO A 1 125 ? -20.166 6.989 16.051 1.00 82.19 125 PRO A O 1
ATOM 1018 N N . ALA A 1 126 ? -20.693 8.994 15.195 1.00 77.81 126 ALA A N 1
ATOM 1019 C CA . ALA A 1 126 ? -20.782 8.519 13.823 1.00 77.81 126 ALA A CA 1
ATOM 1020 C C . ALA A 1 126 ? -19.429 8.764 13.154 1.00 77.81 126 ALA A C 1
ATOM 1022 O O . ALA A 1 126 ? -18.963 9.897 13.182 1.00 77.81 126 ALA A O 1
ATOM 1023 N N . ILE A 1 127 ? -18.803 7.727 12.605 1.00 78.50 127 ILE A N 1
ATOM 1024 C CA . ILE A 1 127 ? -17.512 7.733 11.919 1.00 78.50 127 ILE A CA 1
ATOM 1025 C C . ILE A 1 127 ? -17.642 6.860 10.665 1.00 78.50 127 ILE A C 1
ATOM 1027 O O . ILE A 1 127 ? -17.639 5.630 10.748 1.00 78.50 127 ILE A O 1
ATOM 1031 N N . SER A 1 128 ? -17.732 7.494 9.495 1.00 72.44 128 SER A N 1
ATOM 1032 C CA . SER A 1 128 ? -17.755 6.794 8.207 1.00 72.44 128 SER A CA 1
ATOM 1033 C C . SER A 1 128 ? -16.339 6.566 7.674 1.00 72.44 128 SER A C 1
ATOM 1035 O O . SER A 1 128 ? -15.824 7.344 6.874 1.00 72.44 128 SER A O 1
ATOM 1037 N N . LEU A 1 129 ? -15.698 5.489 8.127 1.00 75.62 129 LEU A N 1
ATOM 1038 C CA . LEU A 1 129 ? -14.435 5.005 7.564 1.00 75.62 129 LEU A CA 1
ATOM 1039 C C . LEU A 1 129 ? -14.682 3.709 6.793 1.00 75.62 129 LEU A C 1
ATOM 1041 O O . LEU A 1 129 ? -15.394 2.831 7.279 1.00 75.62 129 LEU A O 1
ATOM 1045 N N . GLY A 1 130 ? -14.062 3.571 5.615 1.00 74.25 130 GLY A N 1
ATOM 1046 C CA . GLY A 1 130 ? -14.229 2.398 4.746 1.00 74.25 130 GLY A CA 1
ATOM 1047 C C . GLY A 1 130 ? -13.958 1.068 5.460 1.00 74.25 130 GLY A C 1
ATOM 1048 O O . GLY A 1 130 ? -14.663 0.095 5.223 1.00 74.25 130 GLY A O 1
ATOM 1049 N N . LEU A 1 131 ? -13.030 1.051 6.426 1.00 83.00 131 LEU A N 1
ATOM 1050 C CA . LEU A 1 131 ? -12.734 -0.124 7.256 1.00 83.00 131 LEU A CA 1
ATOM 1051 C C . LEU A 1 131 ? -13.941 -0.644 8.053 1.00 83.00 131 LEU A C 1
ATOM 1053 O O . LEU A 1 131 ? -13.983 -1.833 8.354 1.00 83.00 131 LEU A O 1
ATOM 1057 N N . PHE A 1 132 ? -14.920 0.198 8.400 1.00 87.06 132 PHE A N 1
ATOM 1058 C CA . PHE A 1 132 ? -16.117 -0.222 9.138 1.00 87.06 132 PHE A CA 1
ATOM 1059 C C . PHE A 1 132 ? -17.269 -0.667 8.238 1.00 87.06 132 PHE A C 1
ATOM 1061 O O . PHE A 1 132 ? -18.244 -1.206 8.756 1.00 87.06 132 PHE A O 1
ATOM 1068 N N . GLN A 1 133 ? -17.173 -0.479 6.919 1.00 84.00 133 GLN A N 1
ATOM 1069 C CA . GLN A 1 133 ? -18.175 -0.975 5.973 1.00 84.00 133 GLN A CA 1
ATOM 1070 C C . GLN A 1 133 ? -18.183 -2.509 5.946 1.00 84.00 133 GLN A C 1
ATOM 1072 O O . GLN A 1 133 ? -17.121 -3.118 6.118 1.00 84.00 133 GLN A O 1
ATOM 1077 N N . PRO A 1 134 ? -19.350 -3.149 5.728 1.00 86.38 134 PRO A N 1
ATOM 1078 C CA . PRO A 1 134 ? -19.410 -4.583 5.474 1.00 86.38 134 PRO A CA 1
ATOM 1079 C C . PRO A 1 134 ? -18.493 -4.950 4.306 1.00 86.38 134 PRO A C 1
ATOM 1081 O O . PRO A 1 134 ? -18.603 -4.370 3.224 1.00 86.38 134 PRO A O 1
ATOM 1084 N N . SER A 1 135 ? -17.586 -5.898 4.525 1.00 85.81 135 SER A N 1
ATOM 1085 C CA . SER A 1 135 ? -16.678 -6.371 3.486 1.00 85.81 135 SER A CA 1
ATOM 1086 C C . SER A 1 135 ? -17.446 -7.206 2.450 1.00 85.81 135 SER A C 1
ATOM 1088 O O . SER A 1 135 ? -18.489 -7.783 2.778 1.00 85.81 135 SER A O 1
ATOM 1090 N N . PRO A 1 136 ? -16.939 -7.336 1.209 1.00 83.06 136 PRO A N 1
ATOM 1091 C CA . PRO A 1 136 ? -17.532 -8.239 0.219 1.00 83.06 136 PRO A CA 1
ATOM 1092 C C . PRO A 1 136 ? -17.691 -9.673 0.747 1.00 83.06 136 PRO A C 1
ATOM 1094 O O . PRO A 1 136 ? -18.700 -10.325 0.492 1.00 83.06 136 PRO A O 1
ATOM 1097 N N . LEU A 1 137 ? -16.735 -10.129 1.563 1.00 85.81 137 LEU A N 1
ATOM 1098 C CA . LEU A 1 137 ? -16.773 -11.442 2.201 1.00 85.81 137 LEU A CA 1
ATOM 1099 C C . LEU A 1 137 ? -17.944 -11.566 3.181 1.00 85.81 137 LEU A C 1
ATOM 1101 O O . LEU A 1 137 ? -18.670 -12.552 3.149 1.00 85.81 137 LEU A O 1
ATOM 1105 N N . GLU A 1 138 ? -18.177 -10.565 4.028 1.00 89.00 138 GLU A N 1
ATOM 1106 C CA . GLU A 1 138 ? -19.292 -10.578 4.987 1.00 89.00 138 GLU A CA 1
ATOM 1107 C C . GLU A 1 138 ? -20.655 -10.581 4.293 1.00 89.00 138 GLU A C 1
ATOM 1109 O O . GLU A 1 138 ? -21.607 -11.178 4.791 1.00 89.00 138 GLU A O 1
ATOM 1114 N N . GLN A 1 139 ? -20.747 -9.943 3.125 1.00 88.19 139 GLN A N 1
ATOM 1115 C CA . GLN A 1 139 ? -21.948 -9.975 2.291 1.00 88.19 139 GLN A CA 1
ATOM 1116 C C . GLN A 1 139 ? -22.151 -11.347 1.638 1.00 88.19 139 GLN A C 1
ATOM 1118 O O . GLN A 1 139 ? -23.282 -11.820 1.543 1.00 88.19 139 GLN A O 1
ATOM 1123 N N . GLN A 1 140 ? -21.064 -11.991 1.208 1.00 87.94 140 GLN A N 1
ATOM 1124 C CA . GLN A 1 140 ? -21.086 -13.330 0.621 1.00 87.94 140 GLN A CA 1
ATOM 1125 C C . GLN A 1 140 ? -21.398 -14.420 1.659 1.00 87.94 140 GLN A C 1
ATOM 1127 O O . GLN A 1 140 ? -22.079 -15.394 1.338 1.00 87.94 140 GLN A O 1
ATOM 1132 N N . TYR A 1 141 ? -20.947 -14.243 2.905 1.00 88.25 141 TYR A N 1
ATOM 1133 C CA . TYR A 1 141 ? -21.128 -15.186 4.012 1.00 88.25 141 TYR A CA 1
ATOM 1134 C C . TYR A 1 141 ? -21.843 -14.525 5.208 1.00 88.25 141 TYR A C 1
ATOM 1136 O O . TYR A 1 141 ? -21.251 -14.370 6.277 1.00 88.25 141 TYR A O 1
ATOM 1144 N N . PRO A 1 142 ? -23.138 -14.170 5.092 1.00 87.31 142 PRO A N 1
ATOM 1145 C CA . PRO A 1 142 ? -23.862 -13.453 6.148 1.00 87.31 142 PRO A CA 1
ATOM 1146 C C . PRO A 1 142 ? -24.035 -14.270 7.439 1.00 87.31 142 PRO A C 1
ATOM 1148 O O . PRO A 1 142 ? -24.254 -13.710 8.510 1.00 87.31 142 PRO A O 1
ATOM 1151 N N . SER A 1 143 ? -23.934 -15.599 7.351 1.00 88.94 143 SER A N 1
ATOM 1152 C CA . SER A 1 143 ? -24.005 -16.523 8.487 1.00 88.94 143 SER A CA 1
ATOM 1153 C C . SER A 1 143 ? -22.635 -16.895 9.069 1.00 88.94 143 SER A C 1
ATOM 1155 O O . SER A 1 143 ? -22.568 -17.816 9.881 1.00 88.94 143 SER A O 1
ATOM 1157 N N . LEU A 1 144 ? -21.547 -16.238 8.643 1.00 90.12 144 LEU A N 1
ATOM 1158 C CA . LEU A 1 144 ? -20.188 -16.515 9.115 1.00 90.12 144 LEU A CA 1
ATOM 1159 C C . LEU A 1 144 ? -20.102 -16.344 10.633 1.00 90.12 144 LEU A C 1
ATOM 1161 O O . LEU A 1 144 ? -20.336 -15.252 11.134 1.00 90.12 144 LEU A O 1
ATOM 1165 N N . GLN A 1 145 ? -19.753 -17.401 11.360 1.00 90.62 145 GLN A N 1
ATOM 1166 C CA . GLN A 1 145 ? -19.492 -17.344 12.799 1.00 90.62 145 GLN A CA 1
ATOM 1167 C C . GLN A 1 145 ? -17.987 -17.342 13.041 1.00 90.62 145 GLN A C 1
ATOM 1169 O O . GLN A 1 145 ? -17.254 -18.043 12.346 1.00 90.62 145 GLN A O 1
ATOM 1174 N N . ILE A 1 146 ? -17.542 -16.568 14.028 1.00 94.81 146 ILE A N 1
ATOM 1175 C CA . ILE A 1 146 ? -16.142 -16.518 14.449 1.00 94.81 146 ILE A CA 1
ATOM 1176 C C . ILE A 1 146 ? -16.126 -16.760 15.959 1.00 94.81 146 ILE A C 1
ATOM 1178 O O . ILE A 1 146 ? -16.758 -15.977 16.675 1.00 94.81 146 ILE A O 1
ATOM 1182 N N . PRO A 1 147 ? -15.455 -17.823 16.441 1.00 96.38 147 PRO A N 1
ATOM 1183 C CA . PRO A 1 147 ? -15.366 -18.111 17.865 1.00 96.38 147 PRO A CA 1
ATOM 1184 C C . PRO A 1 147 ? -14.754 -16.956 18.655 1.00 96.38 147 PRO A C 1
ATOM 1186 O O . PRO A 1 147 ? -13.835 -16.293 18.171 1.00 96.38 147 PRO A O 1
ATOM 1189 N N . ASP A 1 148 ? -15.210 -16.756 19.892 1.00 97.19 148 ASP A N 1
ATOM 1190 C CA . ASP A 1 148 ? -14.718 -15.659 20.741 1.00 97.19 148 ASP A CA 1
ATOM 1191 C C . ASP A 1 148 ? -13.198 -15.783 20.977 1.00 97.19 148 ASP A C 1
ATOM 1193 O O . ASP A 1 148 ? -12.466 -14.799 20.853 1.00 97.19 148 ASP A O 1
ATOM 1197 N N . ALA A 1 149 ? -12.714 -17.017 21.170 1.00 96.31 149 ALA A N 1
ATOM 1198 C CA . ALA A 1 149 ? -11.298 -17.349 21.362 1.00 96.31 149 ALA A CA 1
ATOM 1199 C C . ALA A 1 149 ? -10.377 -16.842 20.234 1.00 96.31 149 ALA A C 1
ATOM 1201 O O . ALA A 1 149 ? -9.192 -16.596 20.455 1.00 96.31 149 ALA A O 1
ATOM 1202 N N . ALA A 1 150 ? -10.910 -16.637 19.024 1.00 96.75 150 ALA A N 1
ATOM 1203 C CA . ALA A 1 150 ? -10.135 -16.108 17.905 1.00 96.75 150 ALA A CA 1
ATOM 1204 C C . ALA A 1 150 ? -9.653 -14.665 18.152 1.00 96.75 150 ALA A C 1
ATOM 1206 O O . ALA A 1 150 ? -8.620 -14.252 17.626 1.00 96.75 150 ALA A O 1
ATOM 1207 N N . PHE A 1 151 ? -10.393 -13.897 18.957 1.00 98.00 151 PHE A N 1
ATOM 1208 C CA . PHE A 1 151 ? -10.122 -12.487 19.236 1.00 98.00 151 PHE A CA 1
ATOM 1209 C C . PHE A 1 151 ? -9.218 -12.268 20.454 1.00 98.00 151 PHE A C 1
ATOM 1211 O O . PHE A 1 151 ? -8.635 -11.189 20.577 1.00 98.00 151 PHE A O 1
ATOM 1218 N N . GLU A 1 152 ? -9.079 -13.267 21.331 1.00 96.75 152 GLU A N 1
ATOM 1219 C CA . GLU A 1 152 ? -8.343 -13.157 22.600 1.00 96.75 152 GLU A CA 1
ATOM 1220 C C . GLU A 1 152 ? -6.906 -12.664 22.416 1.00 96.75 152 GLU A C 1
ATOM 1222 O O . GLU A 1 152 ? -6.577 -11.648 23.031 1.00 96.75 152 GLU A O 1
ATOM 1227 N N . PRO A 1 153 ? -6.077 -13.232 21.510 1.00 96.94 153 PRO A N 1
ATOM 1228 C CA . PRO A 1 153 ? -4.684 -12.802 21.394 1.00 96.94 153 PRO A CA 1
ATOM 1229 C C . PRO A 1 153 ? -4.542 -11.320 21.027 1.00 96.94 153 PRO A C 1
ATOM 1231 O O . PRO A 1 153 ? -3.630 -10.637 21.495 1.00 96.94 153 PRO A O 1
ATOM 1234 N N . LEU A 1 154 ? -5.456 -10.797 20.199 1.00 96.38 154 LEU A N 1
ATOM 1235 C CA . LEU A 1 154 ? -5.447 -9.385 19.828 1.00 96.38 154 LEU A CA 1
ATOM 1236 C C . LEU A 1 154 ? -5.927 -8.499 20.977 1.00 96.38 154 LEU A C 1
ATOM 1238 O O . LEU A 1 154 ? -5.325 -7.462 21.231 1.00 96.38 154 LEU A O 1
ATOM 1242 N N . LEU A 1 155 ? -7.012 -8.877 21.655 1.00 96.19 155 LEU A N 1
ATOM 1243 C CA . LEU A 1 155 ? -7.578 -8.089 22.753 1.00 96.19 155 LEU A CA 1
ATOM 1244 C C . LEU A 1 155 ? -6.642 -8.034 23.967 1.00 96.19 155 LEU A C 1
ATOM 1246 O O . LEU A 1 155 ? -6.534 -6.977 24.594 1.00 96.19 155 LEU A O 1
ATOM 1250 N N . GLU A 1 156 ? -5.944 -9.133 24.255 1.00 94.06 156 GLU A N 1
ATOM 1251 C CA . GLU A 1 156 ? -4.875 -9.199 25.254 1.00 94.06 156 GLU A CA 1
ATOM 1252 C C . GLU A 1 156 ? -3.710 -8.297 24.858 1.00 94.06 156 GLU A C 1
ATOM 1254 O O . GLU A 1 156 ? -3.309 -7.432 25.634 1.00 94.06 156 GLU A O 1
ATOM 1259 N N . TRP A 1 157 ? -3.210 -8.419 23.622 1.00 91.88 157 TRP A N 1
ATOM 1260 C CA . TRP A 1 157 ? -2.125 -7.560 23.157 1.00 91.88 157 TRP A CA 1
ATOM 1261 C C . TRP A 1 157 ? -2.499 -6.073 23.222 1.00 91.88 157 TRP A C 1
ATOM 1263 O O . TRP A 1 157 ? -1.701 -5.265 23.695 1.00 91.88 157 TRP A O 1
ATOM 1273 N N . LEU A 1 158 ? -3.709 -5.707 22.793 1.00 91.25 158 LEU A N 1
ATOM 1274 C CA . LEU A 1 158 ? -4.200 -4.334 22.881 1.00 91.25 158 LEU A CA 1
ATOM 1275 C C . LEU A 1 158 ? -4.318 -3.860 24.336 1.00 91.25 158 LEU A C 1
ATOM 1277 O O . LEU A 1 158 ? -3.981 -2.713 24.608 1.00 91.25 158 LEU A O 1
ATOM 1281 N N . GLY A 1 159 ? -4.751 -4.723 25.261 1.00 88.81 159 GLY A N 1
ATOM 1282 C CA . GLY A 1 159 ? -4.831 -4.411 26.695 1.00 88.81 159 GLY A CA 1
ATOM 1283 C C . GLY A 1 159 ? -3.467 -4.251 27.378 1.00 88.81 159 GLY A C 1
ATOM 1284 O O . GLY A 1 159 ? -3.354 -3.489 28.334 1.00 88.81 159 GLY A O 1
ATOM 1285 N N . ASP A 1 160 ? -2.435 -4.918 26.860 1.00 87.94 160 ASP A N 1
ATOM 1286 C CA . ASP A 1 160 ? -1.050 -4.830 27.340 1.00 87.94 160 ASP A CA 1
ATOM 1287 C C . ASP A 1 160 ? -0.301 -3.582 26.842 1.00 87.94 160 ASP A C 1
ATOM 1289 O O . ASP A 1 160 ? 0.810 -3.299 27.303 1.00 87.94 160 ASP A O 1
ATOM 1293 N N . LEU A 1 161 ? -0.849 -2.853 25.862 1.00 83.50 161 LEU A N 1
ATOM 1294 C CA . LEU A 1 161 ? -0.214 -1.629 25.379 1.00 83.50 161 LEU A CA 1
ATOM 1295 C C . LEU A 1 161 ? -0.132 -0.601 26.518 1.00 83.50 161 LEU A C 1
ATOM 1297 O O . LEU A 1 161 ? -1.091 -0.443 27.275 1.00 83.50 161 LEU A O 1
ATOM 1301 N N . PRO A 1 162 ? 0.997 0.122 26.644 1.00 73.56 162 PRO A N 1
ATOM 1302 C CA . PRO A 1 162 ? 1.228 0.998 27.782 1.00 73.56 162 PRO A CA 1
ATOM 1303 C C . PRO A 1 162 ? 0.116 2.052 27.913 1.00 73.56 162 PRO A C 1
ATOM 1305 O O . PRO A 1 162 ? -0.265 2.671 26.912 1.00 73.56 162 PRO A O 1
ATOM 1308 N N . PRO A 1 163 ? -0.394 2.291 29.134 1.00 61.31 163 PRO A N 1
ATOM 1309 C CA . PRO A 1 163 ? -1.370 3.345 29.373 1.00 61.31 163 PRO A CA 1
ATOM 1310 C C . PRO A 1 163 ? -0.725 4.720 29.130 1.00 61.31 163 PRO A C 1
ATOM 1312 O O . PRO A 1 163 ? 0.401 4.971 29.554 1.00 61.31 163 PRO A O 1
ATOM 1315 N N . GLY A 1 164 ? -1.427 5.621 28.439 1.00 64.81 164 GLY A N 1
ATOM 1316 C CA . GLY A 1 164 ? -0.935 6.968 28.113 1.00 64.81 164 GLY A CA 1
ATOM 1317 C C . GLY A 1 164 ? -1.677 7.655 26.957 1.00 64.81 164 GLY A C 1
ATOM 1318 O O . GLY A 1 164 ? -2.726 7.177 26.516 1.00 64.81 164 GLY A O 1
ATOM 1319 N N . GLU A 1 165 ? -1.120 8.769 26.460 1.00 57.03 165 GLU A N 1
ATOM 1320 C CA . GLU A 1 165 ? -1.747 9.732 25.524 1.00 57.03 165 GLU A CA 1
ATOM 1321 C C . GLU A 1 165 ? -1.999 9.228 24.082 1.00 57.03 165 GLU A C 1
ATOM 1323 O O . GLU A 1 165 ? -2.344 10.017 23.202 1.00 57.03 165 GLU A O 1
ATOM 1328 N N . GLY A 1 166 ? -1.877 7.928 23.794 1.00 67.56 166 GLY A N 1
ATOM 1329 C CA . GLY A 1 166 ? -2.297 7.390 22.499 1.00 67.56 166 GLY A CA 1
ATOM 1330 C C . GLY A 1 166 ? -1.673 6.060 22.097 1.00 67.56 166 GLY A C 1
ATOM 1331 O O . GLY A 1 166 ? -0.907 5.445 22.833 1.00 67.56 166 GLY A O 1
ATOM 1332 N N . LEU A 1 167 ? -2.027 5.617 20.891 1.00 79.38 167 LEU A N 1
ATOM 1333 C CA . LEU A 1 167 ? -1.433 4.450 20.244 1.00 79.38 167 LEU A CA 1
ATOM 1334 C C . LEU A 1 167 ? 0.028 4.732 19.847 1.00 79.38 167 LEU A C 1
ATOM 1336 O O . LEU A 1 167 ? 0.287 5.776 19.244 1.00 79.38 167 LEU A O 1
ATOM 1340 N N . PRO A 1 168 ? 0.979 3.809 20.092 1.00 85.69 168 PRO A N 1
ATOM 1341 C CA . PRO A 1 168 ? 2.368 3.978 19.674 1.00 85.69 168 PRO A CA 1
ATOM 1342 C C . PRO A 1 168 ? 2.496 3.760 18.155 1.00 85.69 168 PRO A C 1
ATOM 1344 O O . PRO A 1 168 ? 2.837 2.673 17.691 1.00 85.69 168 PRO A O 1
ATOM 1347 N N . LEU A 1 169 ? 2.185 4.794 17.367 1.00 87.81 169 LEU A N 1
ATOM 1348 C CA . LEU A 1 169 ? 2.068 4.705 15.904 1.00 87.81 169 LEU A CA 1
ATOM 1349 C C . LEU A 1 169 ? 3.344 4.203 15.225 1.00 87.81 169 LEU A C 1
ATOM 1351 O O . LEU A 1 169 ? 3.267 3.340 14.356 1.00 87.81 169 LEU A O 1
ATOM 1355 N N . ASP A 1 170 ? 4.508 4.696 15.656 1.00 85.44 170 ASP A N 1
ATOM 1356 C CA . ASP A 1 170 ? 5.792 4.290 15.079 1.00 85.44 170 ASP A CA 1
ATOM 1357 C C . ASP A 1 170 ? 6.065 2.799 15.329 1.00 85.44 170 ASP A C 1
ATOM 1359 O O . ASP A 1 170 ? 6.537 2.099 14.438 1.00 85.44 170 ASP A O 1
ATOM 1363 N N . LEU A 1 171 ? 5.703 2.283 16.509 1.00 86.75 171 LEU A N 1
ATOM 1364 C CA . LEU A 1 171 ? 5.821 0.861 16.837 1.00 86.75 171 LEU A CA 1
ATOM 1365 C C . LEU A 1 171 ? 4.870 0.006 15.989 1.00 86.75 171 LEU A C 1
ATOM 1367 O O . LEU A 1 171 ? 5.283 -1.026 15.466 1.00 86.75 171 LEU A O 1
ATOM 1371 N N . LEU A 1 172 ? 3.610 0.426 15.839 1.00 90.06 172 LEU A N 1
ATOM 1372 C CA . LEU A 1 172 ? 2.641 -0.282 14.997 1.00 90.06 172 LEU A CA 1
ATOM 1373 C C . LEU A 1 172 ? 3.101 -0.337 13.539 1.00 90.06 172 LEU A C 1
ATOM 1375 O O . LEU A 1 172 ? 3.020 -1.395 12.921 1.00 90.06 172 LEU A O 1
ATOM 1379 N N . GLY A 1 173 ? 3.642 0.766 13.014 1.00 91.69 173 GLY A N 1
ATOM 1380 C CA . GLY A 1 173 ? 4.201 0.798 11.666 1.00 91.69 173 GLY A CA 1
ATOM 1381 C C . GLY A 1 173 ? 5.330 -0.210 11.470 1.00 91.69 173 GLY A C 1
ATOM 1382 O O . GLY A 1 173 ? 5.327 -0.949 10.487 1.00 91.69 173 GLY A O 1
ATOM 1383 N N . GLN A 1 174 ? 6.232 -0.323 12.448 1.00 91.56 174 GLN A N 1
ATOM 1384 C CA . GLN A 1 174 ? 7.306 -1.321 12.432 1.00 91.56 174 GLN A CA 1
ATOM 1385 C C . GLN A 1 174 ? 6.767 -2.756 12.496 1.00 91.56 174 GLN A C 1
ATOM 1387 O O . GLN A 1 174 ? 7.234 -3.618 11.758 1.00 91.56 174 GLN A O 1
ATOM 1392 N N . VAL A 1 175 ? 5.759 -3.024 13.335 1.00 93.06 175 VAL A N 1
ATOM 1393 C CA . VAL A 1 175 ? 5.112 -4.347 13.420 1.00 93.06 175 VAL A CA 1
ATOM 1394 C C . VAL A 1 175 ? 4.447 -4.727 12.094 1.00 93.06 175 VAL A C 1
ATOM 1396 O O . VAL A 1 175 ? 4.589 -5.863 11.643 1.00 93.06 175 VAL A O 1
ATOM 1399 N N . PHE A 1 176 ? 3.762 -3.788 11.439 1.00 95.19 176 PHE A N 1
ATOM 1400 C CA . PHE A 1 176 ? 3.125 -4.037 10.145 1.00 95.19 176 PHE A CA 1
ATOM 1401 C C . PHE A 1 176 ? 4.151 -4.254 9.032 1.00 95.19 176 PHE A C 1
ATOM 1403 O O . PHE A 1 176 ? 3.964 -5.139 8.200 1.00 95.19 176 PHE A O 1
ATOM 1410 N N . GLU A 1 177 ? 5.252 -3.500 9.022 1.00 94.00 177 GLU A N 1
ATOM 1411 C CA . GLU A 1 177 ? 6.343 -3.711 8.067 1.00 94.00 177 GLU A CA 1
ATOM 1412 C C . GLU A 1 177 ? 7.018 -5.075 8.275 1.00 94.00 177 GLU A C 1
ATOM 1414 O O . GLU A 1 177 ? 7.217 -5.821 7.312 1.00 94.00 177 GLU A O 1
ATOM 1419 N N . ALA A 1 178 ? 7.280 -5.452 9.531 1.00 92.62 178 ALA A N 1
ATOM 1420 C CA . ALA A 1 178 ? 7.790 -6.772 9.886 1.00 92.62 178 ALA A CA 1
ATOM 1421 C C . ALA A 1 178 ? 6.848 -7.889 9.412 1.00 92.62 178 ALA A C 1
ATOM 1423 O O . ALA A 1 178 ? 7.308 -8.884 8.859 1.00 92.62 178 ALA A O 1
ATOM 1424 N N . PHE A 1 179 ? 5.533 -7.712 9.558 1.00 91.62 179 PHE A N 1
ATOM 1425 C CA . PHE A 1 179 ? 4.541 -8.661 9.054 1.00 91.62 179 PHE A CA 1
ATOM 1426 C C . PHE A 1 179 ? 4.534 -8.759 7.532 1.00 91.62 179 PHE A C 1
ATOM 1428 O O . PHE A 1 179 ? 4.601 -9.860 6.987 1.00 91.62 179 PHE A O 1
ATOM 1435 N N . VAL A 1 180 ? 4.525 -7.628 6.825 1.00 90.69 180 VAL A N 1
ATOM 1436 C CA . VAL A 1 180 ? 4.547 -7.633 5.357 1.00 90.69 180 VAL A CA 1
ATOM 1437 C C . VAL A 1 180 ? 5.806 -8.306 4.817 1.00 90.69 180 VAL A C 1
ATOM 1439 O O . VAL A 1 180 ? 5.728 -9.131 3.905 1.00 90.69 180 VAL A O 1
ATOM 1442 N N . THR A 1 181 ? 6.966 -8.016 5.397 1.00 88.88 181 THR A N 1
ATOM 1443 C CA . THR A 1 181 ? 8.246 -8.606 4.980 1.00 88.88 181 THR A CA 1
ATOM 1444 C C . THR A 1 181 ? 8.369 -10.076 5.381 1.00 88.88 181 THR A C 1
ATOM 1446 O O . THR A 1 181 ? 8.832 -10.879 4.574 1.00 88.88 181 THR A O 1
ATOM 1449 N N . ALA A 1 182 ? 7.865 -10.482 6.549 1.00 85.19 182 ALA A N 1
ATOM 1450 C CA . ALA A 1 182 ? 7.808 -11.890 6.935 1.00 85.19 182 ALA A CA 1
ATOM 1451 C C . ALA A 1 182 ? 6.964 -12.719 5.962 1.00 85.19 182 ALA A C 1
ATOM 1453 O O . ALA A 1 182 ? 7.398 -13.790 5.533 1.00 85.19 182 ALA A O 1
ATOM 1454 N N . GLN A 1 183 ? 5.800 -12.204 5.558 1.00 81.62 183 GLN A N 1
ATOM 1455 C CA . GLN A 1 183 ? 4.932 -12.898 4.610 1.00 81.62 183 GLN A CA 1
ATOM 1456 C C . GLN A 1 183 ? 5.533 -12.903 3.197 1.00 81.62 183 GLN A C 1
ATOM 1458 O O . GLN A 1 183 ? 5.534 -13.925 2.529 1.00 81.62 183 GLN A O 1
ATOM 1463 N N . THR A 1 184 ? 6.115 -11.802 2.724 1.00 78.31 184 THR A N 1
ATOM 1464 C CA . THR A 1 184 ? 6.584 -11.715 1.323 1.00 78.31 184 THR A CA 1
ATOM 1465 C C . THR A 1 184 ? 8.012 -12.218 1.093 1.00 78.31 184 THR A C 1
ATOM 1467 O O . THR A 1 184 ? 8.329 -12.694 0.003 1.00 78.31 184 THR A O 1
ATOM 1470 N N . GLN A 1 185 ? 8.883 -12.125 2.098 1.00 78.31 185 GLN A N 1
ATOM 1471 C CA . GLN A 1 185 ? 10.319 -12.429 2.003 1.00 78.31 185 GLN A CA 1
ATOM 1472 C C . GLN A 1 185 ? 10.735 -13.589 2.917 1.00 78.31 185 GLN A C 1
ATOM 1474 O O . GLN A 1 185 ? 11.851 -14.092 2.809 1.00 78.31 185 GLN A O 1
ATOM 1479 N N . GLY A 1 186 ? 9.846 -14.045 3.804 1.00 74.62 186 GLY A N 1
ATOM 1480 C CA . GLY A 1 186 ? 10.101 -15.139 4.739 1.00 74.62 186 GLY A CA 1
ATOM 1481 C C . GLY A 1 186 ? 10.819 -14.726 6.023 1.00 74.62 186 GLY A C 1
ATOM 1482 O O . GLY A 1 186 ? 10.954 -15.562 6.913 1.00 74.62 186 GLY A O 1
ATOM 1483 N N . THR A 1 187 ? 11.258 -13.472 6.139 1.00 80.25 187 THR A N 1
ATOM 1484 C CA . THR A 1 187 ? 11.947 -12.941 7.321 1.00 80.25 187 THR A CA 1
ATOM 1485 C C . THR A 1 187 ? 11.384 -11.571 7.698 1.00 80.25 187 THR A C 1
ATOM 1487 O O . THR A 1 187 ? 11.337 -10.705 6.823 1.00 80.25 187 THR A O 1
ATOM 1490 N N . PRO A 1 188 ? 10.993 -11.345 8.967 1.00 85.75 188 PRO A N 1
ATOM 1491 C CA . PRO A 1 188 ? 10.536 -10.038 9.421 1.00 85.75 188 PRO A CA 1
ATOM 1492 C C . PRO A 1 188 ? 11.702 -9.052 9.428 1.00 85.75 188 PRO A C 1
ATOM 1494 O O . PRO A 1 188 ? 12.705 -9.250 10.116 1.00 85.75 188 PRO A O 1
ATOM 1497 N N . THR A 1 189 ? 11.565 -7.978 8.664 1.00 86.12 189 THR A N 1
ATOM 1498 C CA . THR A 1 189 ? 12.537 -6.889 8.577 1.00 86.12 189 THR A CA 1
ATOM 1499 C C . THR A 1 189 ? 11.824 -5.551 8.660 1.00 86.12 189 THR A C 1
ATOM 1501 O O . THR A 1 189 ? 10.708 -5.407 8.170 1.00 86.12 189 THR A O 1
ATOM 1504 N N . VAL A 1 190 ? 12.489 -4.568 9.260 1.00 88.56 190 VAL A N 1
ATOM 1505 C CA . VAL A 1 190 ? 11.952 -3.220 9.450 1.00 88.56 190 VAL A CA 1
ATOM 1506 C C . VAL A 1 190 ? 12.976 -2.212 8.958 1.00 88.56 190 VAL A C 1
ATOM 1508 O O . VAL A 1 190 ? 14.158 -2.283 9.313 1.00 88.56 190 VAL A O 1
ATOM 1511 N N . THR A 1 191 ? 12.525 -1.253 8.160 1.00 89.06 191 THR A N 1
ATOM 1512 C CA . THR A 1 191 ? 13.329 -0.113 7.745 1.00 89.06 191 THR A CA 1
ATOM 1513 C C . THR A 1 191 ? 13.589 0.778 8.952 1.00 89.06 191 THR A C 1
ATOM 1515 O O . THR A 1 191 ? 12.669 1.274 9.601 1.00 89.06 191 THR A O 1
ATOM 1518 N N . ALA A 1 192 ? 14.865 1.019 9.255 1.00 88.19 192 ALA A N 1
ATOM 1519 C CA . ALA A 1 192 ? 15.239 1.947 10.316 1.00 88.19 192 ALA A CA 1
ATOM 1520 C C . ALA A 1 192 ? 14.667 3.347 10.024 1.00 88.19 192 ALA A C 1
ATOM 1522 O O . ALA A 1 192 ? 14.802 3.849 8.907 1.00 88.19 192 ALA A O 1
ATOM 1523 N N . ALA A 1 193 ? 14.086 4.003 11.034 1.00 88.25 193 ALA A N 1
ATOM 1524 C CA . ALA A 1 193 ? 13.417 5.299 10.874 1.00 88.25 193 ALA A CA 1
ATOM 1525 C C . ALA A 1 193 ? 14.309 6.350 10.194 1.00 88.25 193 ALA A C 1
ATOM 1527 O O . ALA A 1 193 ? 13.855 7.083 9.320 1.00 88.25 193 ALA A O 1
ATOM 1528 N N . ALA A 1 194 ? 15.599 6.370 10.527 1.00 88.94 194 ALA A N 1
ATOM 1529 C CA . ALA A 1 194 ? 16.556 7.280 9.913 1.00 88.94 194 ALA A CA 1
ATOM 1530 C C . ALA A 1 194 ? 16.822 6.987 8.424 1.00 88.94 194 ALA A C 1
ATOM 1532 O O . ALA A 1 194 ? 17.065 7.913 7.657 1.00 88.94 194 ALA A O 1
ATOM 1533 N N . VAL A 1 195 ? 16.731 5.726 7.982 1.00 91.25 195 VAL A N 1
ATOM 1534 C CA . VAL A 1 195 ? 16.814 5.378 6.551 1.00 91.25 195 VAL A CA 1
ATOM 1535 C C . VAL A 1 195 ? 15.577 5.892 5.816 1.00 91.25 195 VAL A C 1
ATOM 1537 O O . VAL A 1 195 ? 15.717 6.499 4.758 1.00 91.25 195 VAL A O 1
ATOM 1540 N N . ALA A 1 196 ? 14.383 5.712 6.391 1.00 94.06 196 ALA A N 1
ATOM 1541 C CA . ALA A 1 196 ? 13.143 6.236 5.817 1.00 94.06 196 ALA A CA 1
ATOM 1542 C C . ALA A 1 196 ? 13.144 7.771 5.738 1.00 94.06 196 ALA A C 1
ATOM 1544 O O . ALA A 1 196 ? 12.810 8.328 4.692 1.00 94.06 196 ALA A O 1
ATOM 1545 N N . GLN A 1 197 ? 13.579 8.449 6.806 1.00 94.44 197 GLN A N 1
ATOM 1546 C CA . GLN A 1 197 ? 13.744 9.905 6.836 1.00 94.44 197 GLN A CA 1
ATOM 1547 C C . GLN A 1 197 ? 14.737 10.371 5.774 1.00 94.44 197 GLN A C 1
ATOM 1549 O O . GLN A 1 197 ? 14.411 11.250 4.984 1.00 94.44 197 GLN A O 1
ATOM 1554 N N . HIS A 1 198 ? 15.909 9.736 5.689 1.00 94.38 198 HIS A N 1
ATOM 1555 C CA . HIS A 1 198 ? 16.923 10.129 4.718 1.00 94.38 198 HIS A CA 1
ATOM 1556 C C . HIS A 1 198 ? 16.462 9.916 3.269 1.00 94.38 198 HIS A C 1
ATOM 1558 O O . HIS A 1 198 ? 16.707 10.770 2.419 1.00 94.38 198 HIS A O 1
ATOM 1564 N N . LEU A 1 199 ? 15.769 8.808 2.979 1.00 96.31 199 LEU A N 1
ATOM 1565 C CA . LEU A 1 199 ? 15.174 8.548 1.663 1.00 96.31 199 LEU A CA 1
ATOM 1566 C C . LEU A 1 199 ? 14.164 9.643 1.285 1.00 96.31 199 LEU A C 1
ATOM 1568 O O . LEU A 1 199 ? 14.162 10.128 0.149 1.00 96.31 199 LEU A O 1
ATOM 1572 N N . CYS A 1 200 ? 13.321 10.052 2.236 1.00 97.44 200 CYS A N 1
ATOM 1573 C CA . CYS A 1 200 ? 12.330 11.097 2.009 1.00 97.44 200 CYS A CA 1
ATOM 1574 C C . CYS A 1 200 ? 12.987 12.478 1.856 1.00 97.44 200 CYS A C 1
ATOM 1576 O O . CYS A 1 200 ? 12.688 13.167 0.884 1.00 97.44 200 CYS A O 1
ATOM 1578 N N . ASP A 1 201 ? 13.959 12.844 2.696 1.00 95.56 201 ASP A N 1
ATOM 1579 C CA . ASP A 1 201 ? 14.687 14.123 2.615 1.00 95.56 201 ASP A CA 1
ATOM 1580 C C . ASP A 1 201 ? 15.360 14.320 1.252 1.00 95.56 201 ASP A C 1
ATOM 1582 O O . ASP A 1 201 ? 15.261 15.390 0.647 1.00 95.56 201 ASP A O 1
ATOM 1586 N N . ARG A 1 202 ? 16.000 13.263 0.731 1.00 95.38 202 ARG A N 1
ATOM 1587 C CA . ARG A 1 202 ? 16.673 13.252 -0.582 1.00 95.38 202 ARG A CA 1
ATOM 1588 C C . ARG A 1 202 ? 15.728 13.486 -1.758 1.00 95.38 202 ARG A C 1
ATOM 1590 O O . ARG A 1 202 ? 16.192 13.843 -2.838 1.00 95.38 202 ARG A O 1
ATOM 1597 N N . THR A 1 203 ? 14.428 13.312 -1.548 1.00 97.06 203 THR A N 1
ATOM 1598 C CA . THR A 1 203 ? 13.396 13.519 -2.566 1.00 97.06 203 THR A CA 1
ATOM 1599 C C . THR A 1 203 ? 12.648 14.829 -2.334 1.00 97.06 203 THR A C 1
ATOM 1601 O O . THR A 1 203 ? 12.488 15.622 -3.258 1.00 97.06 203 THR A O 1
ATOM 1604 N N . LEU A 1 204 ? 12.210 15.090 -1.099 1.00 97.00 204 LEU A N 1
ATOM 1605 C CA . LEU A 1 204 ? 11.360 16.228 -0.758 1.00 97.00 204 LEU A CA 1
ATOM 1606 C C . LEU A 1 204 ? 12.115 17.552 -0.758 1.00 97.00 204 LEU A C 1
ATOM 1608 O O . LEU A 1 204 ? 11.602 18.525 -1.305 1.00 97.00 204 LEU A O 1
ATOM 1612 N N . LEU A 1 205 ? 13.316 17.612 -0.173 1.00 95.06 205 LEU A N 1
ATOM 1613 C CA . LEU A 1 205 ? 14.043 18.879 -0.061 1.00 95.06 205 LEU A CA 1
ATOM 1614 C C . LEU A 1 205 ? 14.382 19.465 -1.439 1.00 95.06 205 LEU A C 1
ATOM 1616 O O . LEU A 1 205 ? 14.062 20.635 -1.658 1.00 95.06 205 LEU A O 1
ATOM 1620 N N . PRO A 1 206 ? 14.931 18.694 -2.401 1.00 94.31 206 PRO A N 1
ATOM 1621 C CA . PRO A 1 206 ? 15.152 19.209 -3.748 1.00 94.31 206 PRO A CA 1
ATOM 1622 C C . PRO A 1 206 ? 13.858 19.600 -4.468 1.00 94.31 206 PRO A C 1
ATOM 1624 O O . PRO A 1 206 ? 13.852 20.597 -5.180 1.00 94.31 206 PRO A O 1
ATOM 1627 N N . LEU A 1 207 ? 12.749 18.879 -4.258 1.00 95.31 207 LEU A N 1
ATOM 1628 C CA . LEU A 1 207 ? 11.452 19.233 -4.850 1.00 95.31 207 LEU A CA 1
ATOM 1629 C C . LEU A 1 207 ? 10.911 20.567 -4.332 1.00 95.31 207 LEU A C 1
ATOM 1631 O O . LEU A 1 207 ? 10.449 21.401 -5.113 1.00 95.31 207 LEU A O 1
ATOM 1635 N N . LEU A 1 208 ? 10.962 20.770 -3.016 1.00 94.94 208 LEU A N 1
ATOM 1636 C CA . LEU A 1 208 ? 10.523 22.010 -2.382 1.00 94.94 208 LEU A CA 1
ATOM 1637 C C . LEU A 1 208 ? 11.417 23.183 -2.796 1.00 94.94 208 LEU A C 1
ATOM 1639 O O . LEU A 1 208 ? 10.904 24.250 -3.137 1.00 94.94 208 LEU A O 1
ATOM 1643 N N . GLN A 1 209 ? 12.732 22.957 -2.849 1.00 92.94 209 GLN A N 1
ATOM 1644 C CA . GLN A 1 209 ? 13.705 23.932 -3.332 1.00 92.94 209 GLN A CA 1
ATOM 1645 C C . GLN A 1 209 ? 13.450 24.306 -4.798 1.00 92.94 209 GLN A C 1
ATOM 1647 O O . GLN A 1 209 ? 13.282 25.482 -5.104 1.00 92.94 209 GLN A O 1
ATOM 1652 N N . GLN A 1 210 ? 13.324 23.320 -5.691 1.00 91.94 210 GLN A N 1
ATOM 1653 C CA . GLN A 1 210 ? 13.043 23.545 -7.112 1.00 91.94 210 GLN A CA 1
ATOM 1654 C C . GLN A 1 210 ? 11.742 24.332 -7.305 1.00 91.94 210 GLN A C 1
ATOM 1656 O O . GLN A 1 210 ? 11.661 25.217 -8.160 1.00 91.94 210 GLN A O 1
ATOM 1661 N N . LYS A 1 211 ? 10.703 24.025 -6.517 1.00 92.38 211 LYS A N 1
ATOM 1662 C CA . LYS A 1 211 ? 9.440 24.766 -6.563 1.00 92.38 211 LYS A CA 1
ATOM 1663 C C . LYS A 1 211 ? 9.643 26.230 -6.162 1.00 92.38 211 LYS A C 1
ATOM 1665 O O . LYS A 1 211 ? 9.118 27.109 -6.843 1.00 92.38 211 LYS A O 1
ATOM 1670 N N . ALA A 1 212 ? 10.403 26.494 -5.099 1.00 92.06 212 ALA A N 1
ATOM 1671 C CA . ALA A 1 212 ? 10.724 27.852 -4.668 1.00 92.06 212 ALA A CA 1
ATOM 1672 C C . ALA A 1 212 ? 11.513 28.621 -5.740 1.00 92.06 212 ALA A C 1
ATOM 1674 O O . ALA A 1 212 ? 11.122 29.733 -6.084 1.00 92.06 212 ALA A O 1
ATOM 1675 N N . GLU A 1 213 ? 12.544 28.009 -6.325 1.00 90.88 213 GLU A N 1
ATOM 1676 C CA . GLU A 1 213 ? 13.354 28.594 -7.406 1.00 90.88 213 GLU A CA 1
ATOM 1677 C C . GLU A 1 213 ? 12.533 28.876 -8.670 1.00 90.88 213 GLU A C 1
ATOM 1679 O O . GLU A 1 213 ? 12.722 29.897 -9.321 1.00 90.88 213 GLU A O 1
ATOM 1684 N N . THR A 1 214 ? 11.581 28.002 -9.009 1.00 90.38 214 THR A N 1
ATOM 1685 C CA . THR A 1 214 ? 10.702 28.201 -10.174 1.00 90.38 214 THR A CA 1
ATOM 1686 C C . THR A 1 214 ? 9.766 29.395 -9.977 1.00 90.38 214 THR A C 1
ATOM 1688 O O . THR A 1 214 ? 9.489 30.133 -10.920 1.00 90.38 214 THR A O 1
ATOM 1691 N N . LEU A 1 215 ? 9.252 29.576 -8.758 1.00 89.44 215 LEU A N 1
ATOM 1692 C CA . LEU A 1 215 ? 8.338 30.670 -8.426 1.00 89.44 215 LEU A CA 1
ATOM 1693 C C . LEU A 1 215 ? 9.078 31.999 -8.222 1.00 89.44 215 LEU A C 1
ATOM 1695 O O . LEU A 1 215 ? 8.554 33.051 -8.580 1.00 89.44 215 LEU A O 1
ATOM 1699 N N . PHE A 1 216 ? 10.284 31.945 -7.653 1.00 88.31 216 PHE A N 1
ATOM 1700 C CA . PHE A 1 216 ? 11.115 33.102 -7.326 1.00 88.31 216 PHE A CA 1
ATOM 1701 C C . PHE A 1 216 ? 12.581 32.825 -7.700 1.00 88.31 216 PHE A C 1
ATOM 1703 O O . PHE A 1 216 ? 13.386 32.486 -6.824 1.00 88.31 216 PHE A O 1
ATOM 1710 N N . PRO A 1 217 ? 12.934 32.971 -8.991 1.00 89.38 217 PRO A N 1
ATOM 1711 C CA . PRO A 1 217 ? 14.288 32.726 -9.477 1.00 89.38 217 PRO A CA 1
ATOM 1712 C C . PRO A 1 217 ? 15.334 33.573 -8.748 1.00 89.38 217 PRO A C 1
ATOM 1714 O O . PRO A 1 217 ? 15.073 34.726 -8.403 1.00 89.38 217 PRO A O 1
ATOM 1717 N N . ASP A 1 218 ? 16.507 32.984 -8.507 1.00 86.06 218 ASP A N 1
ATOM 1718 C CA . ASP A 1 218 ? 17.695 33.615 -7.906 1.00 86.06 218 ASP A CA 1
ATOM 1719 C C . ASP A 1 218 ? 17.506 34.231 -6.502 1.00 86.06 218 ASP A C 1
ATOM 1721 O O . ASP A 1 218 ? 18.412 34.881 -5.981 1.00 86.06 218 ASP A O 1
ATOM 1725 N N . ARG A 1 219 ? 16.352 34.015 -5.854 1.00 86.25 219 ARG A N 1
ATOM 1726 C CA . ARG A 1 219 ? 16.060 34.550 -4.513 1.00 86.25 219 ARG A CA 1
ATOM 1727 C C . ARG A 1 219 ? 16.599 33.664 -3.385 1.00 86.25 219 ARG A C 1
ATOM 1729 O O . ARG A 1 219 ? 16.919 34.178 -2.317 1.00 86.25 219 ARG A O 1
ATOM 1736 N N . PHE A 1 220 ? 16.684 32.351 -3.603 1.00 87.38 220 PHE A N 1
ATOM 1737 C CA . PHE A 1 220 ? 17.028 31.369 -2.570 1.00 87.38 220 PHE A CA 1
ATOM 1738 C C . PHE A 1 220 ? 18.010 30.325 -3.099 1.00 87.38 220 PHE A C 1
ATOM 1740 O O . PHE A 1 220 ? 17.861 29.862 -4.226 1.00 87.38 220 PHE A O 1
ATOM 1747 N N . HIS A 1 221 ? 18.965 29.906 -2.266 1.00 84.56 221 HIS A N 1
ATOM 1748 C CA . HIS A 1 221 ? 19.944 28.868 -2.615 1.00 84.56 221 HIS A CA 1
ATOM 1749 C C . HIS A 1 221 ? 19.747 27.578 -1.811 1.00 84.56 221 HIS A C 1
ATOM 1751 O O . HIS A 1 221 ? 20.095 26.491 -2.278 1.00 84.56 221 HIS A O 1
ATOM 1757 N N . HIS A 1 222 ? 19.174 27.683 -0.609 1.00 89.31 222 HIS A N 1
ATOM 1758 C CA . HIS A 1 222 ? 18.849 26.546 0.239 1.00 89.31 222 HIS A CA 1
ATOM 1759 C C . HIS A 1 222 ? 17.427 26.638 0.788 1.00 89.31 222 HIS A C 1
ATOM 1761 O O . HIS A 1 222 ? 16.910 27.719 1.065 1.00 89.31 222 HIS A O 1
ATOM 1767 N N . TRP A 1 223 ? 16.820 25.478 1.052 1.00 91.19 223 TRP A N 1
ATOM 1768 C CA . TRP A 1 223 ? 15.458 25.414 1.588 1.00 91.19 223 TRP A CA 1
ATOM 1769 C C . TRP A 1 223 ? 15.330 26.109 2.952 1.00 91.19 223 TRP A C 1
ATOM 1771 O O . TRP A 1 223 ? 14.300 26.700 3.267 1.00 91.19 223 TRP A O 1
ATOM 1781 N N . ALA A 1 224 ? 16.397 26.098 3.755 1.00 90.69 224 ALA A N 1
ATOM 1782 C CA . ALA A 1 224 ? 16.443 26.839 5.013 1.00 90.69 224 ALA A CA 1
ATOM 1783 C C . ALA A 1 224 ? 16.274 28.357 4.804 1.00 90.69 224 ALA A C 1
ATOM 1785 O O . ALA A 1 224 ? 15.556 28.994 5.574 1.00 90.69 224 ALA A O 1
ATOM 1786 N N . ASP A 1 225 ? 16.857 28.917 3.738 1.00 90.31 225 ASP A N 1
ATOM 1787 C CA . ASP A 1 225 ? 16.723 30.339 3.400 1.00 90.31 225 ASP A CA 1
ATOM 1788 C C . ASP A 1 225 ? 15.274 30.673 3.043 1.00 90.31 225 ASP A C 1
ATOM 1790 O O . ASP A 1 225 ? 14.746 31.693 3.488 1.00 90.31 225 ASP A O 1
ATOM 1794 N N . VAL A 1 226 ? 14.617 29.777 2.294 1.00 90.06 226 VAL A N 1
ATOM 1795 C CA . VAL A 1 226 ? 13.196 29.895 1.941 1.00 90.06 226 VAL A CA 1
ATOM 1796 C C . VAL A 1 226 ? 12.348 29.999 3.204 1.00 90.06 226 VAL A C 1
ATOM 1798 O O . VAL A 1 226 ? 11.536 30.910 3.315 1.00 90.06 226 VAL A O 1
ATOM 1801 N N . LEU A 1 227 ? 12.554 29.106 4.177 1.00 90.88 227 LEU A N 1
ATOM 1802 C CA . LEU A 1 227 ? 11.787 29.110 5.427 1.00 90.88 227 LEU A CA 1
ATOM 1803 C C . LEU A 1 227 ? 12.044 30.362 6.278 1.00 90.88 227 LEU A C 1
ATOM 1805 O O . LEU A 1 227 ? 11.115 30.871 6.900 1.00 90.88 227 LEU A O 1
ATOM 1809 N N . MET A 1 228 ? 13.282 30.862 6.311 1.00 89.56 228 MET A N 1
ATOM 1810 C CA . MET A 1 228 ? 13.646 32.048 7.095 1.00 89.56 228 MET A CA 1
ATOM 1811 C C . MET A 1 228 ? 13.130 33.360 6.497 1.00 89.56 228 MET A C 1
ATOM 1813 O O . MET A 1 228 ? 12.878 34.309 7.236 1.00 89.56 228 MET A O 1
ATOM 1817 N N . GLN A 1 229 ? 13.016 33.430 5.171 1.00 89.38 229 GLN A N 1
ATOM 1818 C CA . GLN A 1 229 ? 12.694 34.654 4.432 1.00 89.38 229 GLN A CA 1
ATOM 1819 C C . GLN A 1 229 ? 11.307 34.607 3.773 1.00 89.38 229 GLN A C 1
ATOM 1821 O O . GLN A 1 229 ? 10.983 35.477 2.957 1.00 89.38 229 GLN A O 1
ATOM 1826 N N . ALA A 1 230 ? 10.503 33.587 4.085 1.00 89.69 230 ALA A N 1
ATOM 1827 C CA . ALA A 1 230 ? 9.166 33.432 3.538 1.00 89.69 230 ALA A CA 1
ATOM 1828 C C . ALA A 1 230 ? 8.263 34.590 3.966 1.00 89.69 230 ALA A C 1
ATOM 1830 O O . ALA A 1 230 ? 7.989 34.786 5.146 1.00 89.69 230 ALA A O 1
ATOM 1831 N N . ASP A 1 231 ? 7.766 35.322 2.974 1.00 91.62 231 ASP A N 1
ATOM 1832 C CA . ASP A 1 231 ? 6.642 36.238 3.124 1.00 91.62 231 ASP A CA 1
ATOM 1833 C C . ASP A 1 231 ? 5.317 35.515 2.810 1.00 91.62 231 ASP A C 1
ATOM 1835 O O . ASP A 1 231 ? 5.298 34.374 2.332 1.00 91.62 231 ASP A O 1
ATOM 1839 N N . SER A 1 232 ? 4.190 36.185 3.056 1.00 92.50 232 SER A N 1
ATOM 1840 C CA . SER A 1 232 ? 2.857 35.623 2.815 1.00 92.50 232 SER A CA 1
ATOM 1841 C C . SER A 1 232 ? 2.624 35.219 1.354 1.00 92.50 232 SER A C 1
ATOM 1843 O O . SER A 1 232 ? 1.908 34.253 1.091 1.00 92.50 232 SER A O 1
ATOM 1845 N N . SER A 1 233 ? 3.248 35.908 0.391 1.00 91.56 233 SER A N 1
ATOM 1846 C CA . SER A 1 233 ? 3.099 35.609 -1.036 1.00 91.56 233 SER A CA 1
ATOM 1847 C C . SER A 1 233 ? 3.818 34.316 -1.426 1.00 91.56 233 SER A C 1
ATOM 1849 O O . SER A 1 233 ? 3.227 33.449 -2.077 1.00 91.56 233 SER A O 1
ATOM 1851 N N . LEU A 1 234 ? 5.056 34.143 -0.955 1.00 90.75 234 LEU A N 1
ATOM 1852 C CA . LEU A 1 234 ? 5.844 32.931 -1.139 1.00 90.75 234 LEU A CA 1
ATOM 1853 C C . LEU A 1 234 ? 5.182 31.750 -0.433 1.00 90.75 234 LEU A C 1
ATOM 1855 O O . LEU A 1 234 ? 5.015 30.692 -1.040 1.00 90.75 234 LEU A O 1
ATOM 1859 N N . ALA A 1 235 ? 4.766 31.938 0.822 1.00 92.94 235 ALA A N 1
ATOM 1860 C CA . ALA A 1 235 ? 4.077 30.913 1.594 1.00 92.94 235 ALA A CA 1
ATOM 1861 C C . ALA A 1 235 ? 2.814 30.431 0.873 1.00 92.94 235 ALA A C 1
ATOM 1863 O O . ALA A 1 235 ? 2.645 29.227 0.676 1.00 92.94 235 ALA A O 1
ATOM 1864 N N . ARG A 1 236 ? 1.971 31.354 0.386 1.00 93.62 236 ARG A N 1
ATOM 1865 C CA . ARG A 1 236 ? 0.747 31.009 -0.350 1.00 93.62 236 ARG A CA 1
ATOM 1866 C C . ARG A 1 236 ? 1.052 30.211 -1.619 1.00 93.62 236 ARG A C 1
ATOM 1868 O O . ARG A 1 236 ? 0.398 29.203 -1.876 1.00 93.62 236 ARG A O 1
ATOM 1875 N N . ALA A 1 237 ? 2.068 30.605 -2.387 1.00 91.81 237 ALA A N 1
ATOM 1876 C CA . ALA A 1 237 ? 2.445 29.908 -3.617 1.00 91.81 237 ALA A CA 1
ATOM 1877 C C . ALA A 1 237 ? 3.048 28.509 -3.356 1.00 91.81 237 ALA A C 1
ATOM 1879 O O . ALA A 1 237 ? 2.729 27.537 -4.052 1.00 91.81 237 ALA A O 1
ATOM 1880 N N . LEU A 1 238 ? 3.885 28.373 -2.324 1.00 91.38 238 LEU A N 1
ATOM 1881 C CA . LEU A 1 238 ? 4.475 27.090 -1.932 1.00 91.38 238 LEU A CA 1
ATOM 1882 C C . LEU A 1 238 ? 3.434 26.122 -1.364 1.00 91.38 238 LEU A C 1
ATOM 1884 O O . LEU A 1 238 ? 3.501 24.932 -1.676 1.00 91.38 238 LEU A O 1
ATOM 1888 N N . LEU A 1 239 ? 2.449 26.625 -0.619 1.00 92.19 239 LEU A N 1
ATOM 1889 C CA . LEU A 1 239 ? 1.380 25.825 -0.023 1.00 92.19 239 LEU A CA 1
ATOM 1890 C C . LEU A 1 239 ? 0.257 25.458 -1.003 1.00 92.19 239 LEU A C 1
ATOM 1892 O O . LEU A 1 239 ? -0.477 24.529 -0.713 1.00 92.19 239 LEU A O 1
ATOM 1896 N N . ALA A 1 240 ? 0.116 26.137 -2.148 1.00 90.50 240 ALA A N 1
ATOM 1897 C CA . ALA A 1 240 ? -1.052 25.979 -3.026 1.00 90.50 240 ALA A CA 1
ATOM 1898 C C . ALA A 1 240 ? -1.267 24.558 -3.592 1.00 90.50 240 ALA A C 1
ATOM 1900 O O . ALA A 1 240 ? -2.406 24.111 -3.722 1.00 90.50 240 ALA A O 1
ATOM 1901 N N . ILE A 1 241 ? -0.187 23.877 -3.992 1.00 86.62 241 ILE A N 1
ATOM 1902 C CA . ILE A 1 241 ? -0.221 22.518 -4.564 1.00 86.62 241 ILE A CA 1
ATOM 1903 C C . ILE A 1 241 ? 1.008 21.744 -4.060 1.00 86.62 241 ILE A C 1
ATOM 1905 O O . ILE A 1 241 ? 2.127 22.085 -4.462 1.00 86.62 241 ILE A O 1
ATOM 1909 N N . PRO A 1 242 ? 0.853 20.735 -3.188 1.00 92.81 242 PRO A N 1
ATOM 1910 C CA . PRO A 1 242 ? 1.938 19.885 -2.725 1.00 92.81 242 PRO A CA 1
ATOM 1911 C C . PRO A 1 242 ? 2.478 19.029 -3.877 1.00 92.81 242 PRO A C 1
ATOM 1913 O O . PRO A 1 242 ? 1.743 18.761 -4.831 1.00 92.81 242 PRO A O 1
ATOM 1916 N N . PRO A 1 243 ? 3.737 18.568 -3.801 1.00 95.56 243 PRO A N 1
ATOM 1917 C CA . PRO A 1 243 ? 4.264 17.641 -4.795 1.00 95.56 243 PRO A CA 1
ATOM 1918 C C . PRO A 1 243 ? 3.462 16.332 -4.788 1.00 95.56 243 PRO A C 1
ATOM 1920 O O . PRO A 1 243 ? 3.174 15.783 -3.724 1.00 95.56 243 PRO A O 1
ATOM 1923 N N . ALA A 1 244 ? 3.124 15.821 -5.971 1.00 97.38 244 ALA A N 1
ATOM 1924 C CA . ALA A 1 244 ? 2.548 14.498 -6.153 1.00 97.38 244 ALA A CA 1
ATOM 1925 C C . ALA A 1 244 ? 3.636 13.428 -5.983 1.00 97.38 244 ALA A C 1
ATOM 1927 O O . ALA A 1 244 ? 4.541 13.302 -6.812 1.00 97.38 244 ALA A O 1
ATOM 1928 N N . LEU A 1 245 ? 3.536 12.649 -4.910 1.00 98.31 245 LEU A N 1
ATOM 1929 C CA . LEU A 1 245 ? 4.478 11.598 -4.541 1.00 98.31 245 LEU A CA 1
ATOM 1930 C C . LEU A 1 245 ? 3.860 10.224 -4.758 1.00 98.31 245 LEU A C 1
ATOM 1932 O O . LEU A 1 245 ? 2.674 10.041 -4.484 1.00 98.31 245 LEU A O 1
ATOM 1936 N N . VAL A 1 246 ? 4.661 9.244 -5.171 1.00 98.4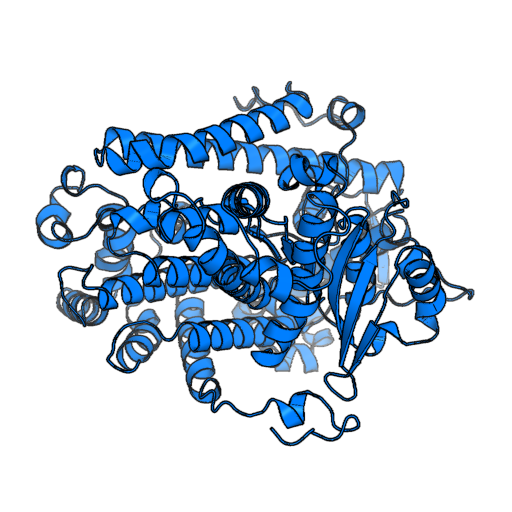4 246 VAL A N 1
ATOM 1937 C CA . VAL A 1 246 ? 4.213 7.849 -5.250 1.00 98.44 246 VAL A CA 1
ATOM 1938 C C . VAL A 1 246 ? 5.245 6.860 -4.726 1.00 98.44 246 VAL A C 1
ATOM 1940 O O . VAL A 1 246 ? 6.441 6.993 -4.989 1.00 98.44 246 VAL A O 1
ATOM 1943 N N . ASP A 1 247 ? 4.750 5.834 -4.039 1.00 98.50 247 ASP A N 1
ATOM 1944 C CA . ASP A 1 247 ? 5.456 4.572 -3.832 1.00 98.50 247 ASP A CA 1
ATOM 1945 C C . ASP A 1 247 ? 4.728 3.445 -4.590 1.00 98.50 247 ASP A C 1
ATOM 1947 O O . ASP A 1 247 ? 3.606 3.087 -4.218 1.00 98.50 247 ASP A O 1
ATOM 1951 N N . PRO A 1 248 ? 5.307 2.898 -5.677 1.00 97.75 248 PRO A N 1
ATOM 1952 C CA . PRO A 1 248 ? 4.687 1.840 -6.470 1.00 97.75 248 PRO A CA 1
ATOM 1953 C C . PRO A 1 248 ? 4.776 0.439 -5.834 1.00 97.75 248 PRO A C 1
ATOM 1955 O O . PRO A 1 248 ? 4.283 -0.517 -6.436 1.00 97.75 248 PRO A O 1
ATOM 1958 N N . ALA A 1 249 ? 5.432 0.299 -4.679 1.00 96.38 249 ALA A N 1
ATOM 1959 C CA . ALA A 1 249 ? 5.497 -0.928 -3.887 1.00 96.38 249 ALA A CA 1
ATOM 1960 C C . ALA A 1 249 ? 5.478 -0.576 -2.391 1.00 96.38 249 ALA A C 1
ATOM 1962 O O . ALA A 1 249 ? 6.445 -0.812 -1.666 1.00 96.38 249 ALA A O 1
ATOM 1963 N N . CYS A 1 250 ? 4.383 0.048 -1.949 1.00 96.44 250 CYS A N 1
ATOM 1964 C CA . CYS A 1 250 ? 4.349 0.778 -0.685 1.00 96.44 250 CYS A CA 1
ATOM 1965 C C . CYS A 1 250 ? 4.426 -0.089 0.575 1.00 96.44 250 CYS A C 1
ATOM 1967 O O . CYS A 1 250 ? 4.676 0.446 1.660 1.00 96.44 250 CYS A O 1
ATOM 1969 N N . GLY A 1 251 ? 4.213 -1.404 0.472 1.00 94.62 251 GLY A N 1
ATOM 1970 C CA . GLY A 1 251 ? 4.247 -2.312 1.609 1.00 94.62 251 GLY A CA 1
ATOM 1971 C C . GLY A 1 251 ? 3.306 -1.845 2.718 1.00 94.62 251 GLY A C 1
ATOM 1972 O O . GLY A 1 251 ? 2.143 -1.540 2.475 1.00 94.62 251 GLY A O 1
ATOM 1973 N N . ALA A 1 252 ? 3.816 -1.751 3.948 1.00 94.38 252 ALA A N 1
ATOM 1974 C CA . ALA A 1 252 ? 3.045 -1.234 5.076 1.00 94.38 252 ALA A CA 1
ATOM 1975 C C . ALA A 1 252 ? 2.866 0.298 5.057 1.00 94.38 252 ALA A C 1
ATOM 1977 O O . ALA A 1 252 ? 2.041 0.801 5.817 1.00 94.38 252 ALA A O 1
ATOM 1978 N N . GLY A 1 253 ? 3.560 1.040 4.186 1.00 95.50 253 GLY A N 1
ATOM 1979 C CA . GLY A 1 253 ? 3.394 2.486 4.003 1.00 95.50 253 GLY A CA 1
ATOM 1980 C C . GLY A 1 253 ? 4.439 3.367 4.687 1.00 95.50 253 GLY A C 1
ATOM 1981 O O . GLY A 1 253 ? 4.235 4.578 4.768 1.00 95.50 253 GLY A O 1
ATOM 1982 N N . THR A 1 254 ? 5.547 2.794 5.170 1.00 94.88 254 THR A N 1
ATOM 1983 C CA . THR A 1 254 ? 6.588 3.493 5.946 1.00 94.88 254 THR A CA 1
ATOM 1984 C C . THR A 1 254 ? 7.028 4.803 5.282 1.00 94.88 254 THR A C 1
ATOM 1986 O O . THR A 1 254 ? 6.937 5.862 5.903 1.00 94.88 254 THR A O 1
ATOM 1989 N N . TYR A 1 255 ? 7.403 4.778 3.998 1.00 96.50 255 TYR A N 1
ATOM 1990 C CA . TYR A 1 255 ? 7.867 5.980 3.293 1.00 96.50 255 TYR A CA 1
ATOM 1991 C C . TYR A 1 255 ? 6.763 7.011 3.046 1.00 96.50 255 TYR A C 1
ATOM 1993 O O . TYR A 1 255 ? 7.010 8.209 3.165 1.00 96.50 255 TYR A O 1
ATOM 2001 N N . LEU A 1 256 ? 5.533 6.574 2.761 1.00 96.56 256 LEU A N 1
ATOM 2002 C CA . LEU A 1 256 ? 4.399 7.479 2.544 1.00 96.56 256 LEU A CA 1
ATOM 2003 C C . LEU A 1 256 ? 4.069 8.269 3.815 1.00 96.56 256 LEU A C 1
ATOM 2005 O O . LEU A 1 256 ? 3.858 9.482 3.763 1.00 96.56 256 LEU A O 1
ATOM 2009 N N . LEU A 1 257 ? 4.069 7.593 4.968 1.00 94.62 257 LEU A N 1
ATOM 2010 C CA . LEU A 1 257 ? 3.824 8.226 6.261 1.00 94.62 257 LEU A CA 1
ATOM 2011 C C . LEU A 1 257 ? 4.979 9.139 6.680 1.00 94.62 257 LEU A C 1
ATOM 2013 O O . LEU A 1 257 ? 4.737 10.248 7.166 1.00 94.62 257 LEU A O 1
ATOM 2017 N N . THR A 1 258 ? 6.229 8.714 6.468 1.00 96.00 258 THR A N 1
ATOM 2018 C CA . THR A 1 258 ? 7.399 9.564 6.722 1.00 96.00 258 THR A CA 1
ATOM 2019 C C . THR A 1 258 ? 7.354 10.830 5.866 1.00 96.00 258 THR A C 1
ATOM 2021 O O . THR A 1 258 ? 7.472 11.928 6.412 1.00 96.00 258 THR A O 1
ATOM 2024 N N . ALA A 1 259 ? 7.083 10.707 4.565 1.00 96.94 259 ALA A N 1
ATOM 2025 C CA . ALA A 1 259 ? 6.977 11.848 3.662 1.00 96.94 259 ALA A CA 1
ATOM 2026 C C . ALA A 1 259 ? 5.833 12.794 4.045 1.00 96.94 259 ALA A C 1
ATOM 2028 O O . ALA A 1 259 ? 6.017 14.011 4.056 1.00 96.94 259 ALA A O 1
ATOM 2029 N N . HIS A 1 260 ? 4.672 12.255 4.437 1.00 94.75 260 HIS A N 1
ATOM 2030 C CA . HIS A 1 260 ? 3.563 13.066 4.938 1.00 94.75 260 HIS A CA 1
ATOM 2031 C C . HIS A 1 260 ? 3.974 13.889 6.168 1.00 94.75 260 HIS A C 1
ATOM 2033 O O . HIS A 1 260 ? 3.652 15.075 6.256 1.00 94.75 260 HIS A O 1
ATOM 2039 N N . ARG A 1 261 ? 4.666 13.279 7.141 1.00 93.56 261 ARG A N 1
ATOM 2040 C CA . ARG A 1 261 ? 5.124 13.973 8.359 1.00 93.56 261 ARG A CA 1
ATOM 2041 C C . ARG A 1 261 ? 6.162 15.047 8.042 1.00 93.56 261 ARG A C 1
ATOM 2043 O O . ARG A 1 261 ? 6.058 16.146 8.574 1.00 93.56 261 ARG A O 1
ATOM 2050 N N . GLN A 1 262 ? 7.105 14.771 7.147 1.00 95.62 262 GLN A N 1
ATOM 2051 C CA . GLN A 1 262 ? 8.117 15.750 6.750 1.00 95.62 262 GLN A CA 1
ATOM 2052 C C . GLN A 1 262 ? 7.523 16.930 5.975 1.00 95.62 262 GLN A C 1
ATOM 2054 O O . GLN A 1 262 ? 7.850 18.078 6.275 1.00 95.62 262 GLN A O 1
ATOM 2059 N N . LEU A 1 263 ? 6.598 16.684 5.040 1.00 95.81 263 LEU A N 1
ATOM 2060 C CA . LEU A 1 263 ? 5.884 17.761 4.348 1.00 95.81 263 LEU A CA 1
ATOM 2061 C C . LEU A 1 263 ? 5.132 18.659 5.334 1.00 95.81 263 LEU A C 1
ATOM 2063 O O . LEU A 1 263 ? 5.225 19.879 5.228 1.00 95.81 263 LEU A O 1
ATOM 2067 N N . LEU A 1 264 ? 4.452 18.082 6.330 1.00 93.25 264 LEU A N 1
ATOM 2068 C CA . LEU A 1 264 ? 3.819 18.863 7.397 1.00 93.25 264 LEU A CA 1
ATOM 2069 C C . LEU A 1 264 ? 4.828 19.722 8.158 1.00 93.25 264 LEU A C 1
ATOM 2071 O O . LEU A 1 264 ? 4.583 20.910 8.354 1.00 93.25 264 LEU A O 1
ATOM 2075 N N . SER A 1 265 ? 5.961 19.145 8.564 1.00 93.50 265 SER A N 1
ATOM 2076 C CA . SER A 1 265 ? 7.013 19.874 9.279 1.00 93.50 265 SER A CA 1
ATOM 2077 C C . SER A 1 265 ? 7.592 21.027 8.457 1.00 93.50 265 SER A C 1
ATOM 2079 O O . SER A 1 265 ? 7.903 22.071 9.021 1.00 93.50 265 SER A O 1
ATOM 2081 N N . HIS A 1 266 ? 7.699 20.877 7.136 1.00 94.25 266 HIS A N 1
ATOM 2082 C CA . HIS A 1 266 ? 8.154 21.946 6.246 1.00 94.25 266 HIS A CA 1
ATOM 2083 C C . HIS A 1 266 ? 7.077 22.990 5.940 1.00 94.25 266 HIS A C 1
ATOM 2085 O O . HIS A 1 266 ? 7.403 24.153 5.718 1.00 94.25 266 HIS A O 1
ATOM 2091 N N . TYR A 1 267 ? 5.802 22.604 5.933 1.00 94.62 267 TYR A N 1
ATOM 2092 C CA . TYR A 1 267 ? 4.692 23.511 5.643 1.00 94.62 267 TYR A CA 1
ATOM 2093 C C . TYR A 1 267 ? 4.202 24.280 6.869 1.00 94.62 267 TYR A C 1
ATOM 2095 O O . TYR A 1 267 ? 3.726 25.401 6.714 1.00 94.62 267 TYR A O 1
ATOM 2103 N N . ALA A 1 268 ? 4.357 23.746 8.082 1.00 92.56 268 ALA A N 1
ATOM 2104 C CA . ALA A 1 268 ? 3.910 24.419 9.301 1.00 92.56 268 ALA A CA 1
ATOM 2105 C C . ALA A 1 268 ? 4.524 25.827 9.494 1.00 92.56 268 ALA A C 1
ATOM 2107 O O . ALA A 1 268 ? 3.760 26.759 9.752 1.00 92.56 268 ALA A O 1
ATOM 2108 N N . PRO A 1 269 ? 5.842 26.054 9.294 1.00 93.25 269 PRO A N 1
ATOM 2109 C CA . PRO A 1 269 ? 6.410 27.401 9.353 1.00 93.25 269 PRO A CA 1
ATOM 2110 C C . PRO A 1 269 ? 5.848 28.342 8.281 1.00 93.25 269 PRO A C 1
ATOM 2112 O O . PRO A 1 269 ? 5.652 29.520 8.558 1.00 93.25 269 PRO A O 1
ATOM 2115 N N . LEU A 1 270 ? 5.558 27.828 7.078 1.00 93.56 270 LEU A N 1
ATOM 2116 C CA . LEU A 1 270 ? 4.980 28.616 5.984 1.00 93.56 270 LEU A CA 1
ATOM 2117 C C . LEU A 1 270 ? 3.543 29.038 6.295 1.00 93.56 270 LEU A C 1
ATOM 2119 O O . LEU A 1 270 ? 3.168 30.171 6.011 1.00 93.56 270 LEU A O 1
ATOM 2123 N N . VAL A 1 271 ? 2.751 28.159 6.917 1.00 93.62 271 VAL A N 1
ATOM 2124 C CA . VAL A 1 271 ? 1.400 28.505 7.382 1.00 93.62 271 VAL A CA 1
ATOM 2125 C C . VAL A 1 271 ? 1.457 29.683 8.353 1.00 93.62 271 VAL A C 1
ATOM 2127 O O . VAL A 1 271 ? 0.669 30.610 8.212 1.00 93.62 271 VAL A O 1
ATOM 2130 N N . GLY A 1 272 ? 2.438 29.714 9.259 1.00 92.25 272 GLY A N 1
ATOM 2131 C CA . GLY A 1 272 ? 2.634 30.835 10.184 1.00 92.25 272 GLY A CA 1
ATOM 2132 C C . GLY A 1 272 ? 2.918 32.191 9.518 1.00 92.25 272 GLY A C 1
ATOM 2133 O O . GLY A 1 272 ? 2.729 33.216 10.165 1.00 92.25 272 GLY A O 1
ATOM 2134 N N . GLN A 1 273 ? 3.332 32.215 8.243 1.00 93.56 273 GLN A N 1
ATOM 2135 C CA . GLN A 1 273 ? 3.573 33.448 7.476 1.00 93.56 273 GLN A CA 1
ATOM 2136 C C . GLN A 1 273 ? 2.322 33.977 6.759 1.00 93.56 273 GLN A C 1
ATOM 2138 O O . GLN A 1 273 ? 2.339 35.083 6.216 1.00 93.56 273 GLN A O 1
ATOM 2143 N N . LEU A 1 274 ? 1.240 33.194 6.707 1.00 93.62 274 LEU A N 1
ATOM 2144 C CA . LEU A 1 274 ? -0.015 33.635 6.104 1.00 93.62 274 LEU A CA 1
ATOM 2145 C C . LEU A 1 274 ? -0.779 34.571 7.056 1.00 93.62 274 LEU A C 1
ATOM 2147 O O . LEU A 1 274 ? -0.649 34.441 8.276 1.00 93.62 274 LEU A O 1
ATOM 2151 N N . PRO A 1 275 ? -1.617 35.483 6.530 1.00 92.69 275 PRO A N 1
ATOM 2152 C CA . PRO A 1 275 ? -2.551 36.244 7.355 1.00 92.69 275 PRO A CA 1
ATOM 2153 C C . PRO A 1 275 ? -3.453 35.307 8.180 1.00 92.69 275 PRO A C 1
ATOM 2155 O O . PRO A 1 275 ? -3.846 34.263 7.653 1.00 92.69 275 PRO A O 1
ATOM 2158 N N . PRO A 1 276 ? -3.806 35.642 9.438 1.00 91.81 276 PRO A N 1
ATOM 2159 C CA . PRO A 1 276 ? -4.579 34.760 10.321 1.00 91.81 276 PRO A CA 1
ATOM 2160 C C . PRO A 1 276 ? -5.873 34.211 9.703 1.00 91.81 276 PRO A C 1
ATOM 2162 O O . PRO A 1 276 ? -6.231 33.061 9.938 1.00 91.81 276 PRO A O 1
ATOM 2165 N N . GLU A 1 277 ? -6.555 35.008 8.883 1.00 90.12 277 GLU A N 1
ATOM 2166 C CA . GLU A 1 277 ? -7.781 34.642 8.169 1.00 90.12 277 GLU A CA 1
ATOM 2167 C C . GLU A 1 277 ? -7.584 33.597 7.055 1.00 90.12 277 GLU A C 1
ATOM 2169 O O . GLU A 1 277 ? -8.545 32.945 6.645 1.00 90.12 277 GLU A O 1
ATOM 2174 N N . GLU A 1 278 ? -6.353 33.411 6.579 1.00 88.00 278 GLU A N 1
ATOM 2175 C CA . GLU A 1 278 ? -5.997 32.452 5.528 1.00 88.00 278 GLU A CA 1
ATOM 2176 C C . GLU A 1 278 ? -5.271 31.212 6.048 1.00 88.00 278 GLU A C 1
ATOM 2178 O O . GLU A 1 278 ? -5.099 30.252 5.295 1.00 88.00 278 GLU A O 1
ATOM 2183 N N . GLN A 1 279 ? -4.826 31.218 7.307 1.00 87.31 279 GLN A N 1
ATOM 2184 C CA . GLN A 1 279 ? -4.098 30.095 7.887 1.00 87.31 279 GLN A CA 1
ATOM 2185 C C . GLN A 1 279 ? -5.002 28.855 7.918 1.00 87.31 279 GLN A C 1
ATOM 2187 O O . GLN A 1 279 ? -6.002 28.844 8.644 1.00 87.31 279 GLN A O 1
ATOM 2192 N N . PRO A 1 280 ? -4.694 27.790 7.146 1.00 85.81 280 PRO A N 1
ATOM 2193 C CA . PRO A 1 280 ? -5.427 26.548 7.293 1.00 85.81 280 PRO A CA 1
ATOM 2194 C C . PRO A 1 280 ? -5.176 25.998 8.695 1.00 85.81 280 PRO A C 1
ATOM 2196 O O . PRO A 1 280 ? -4.047 26.020 9.190 1.00 85.81 280 PRO A O 1
ATOM 2199 N N . ASP A 1 281 ? -6.216 25.449 9.320 1.00 85.06 281 ASP A N 1
ATOM 2200 C CA . ASP A 1 281 ? -5.996 24.624 10.499 1.00 85.06 281 ASP A CA 1
ATOM 2201 C C . ASP A 1 281 ? -5.115 23.407 10.138 1.00 85.06 281 ASP A C 1
ATOM 2203 O O . ASP A 1 281 ? -4.968 23.012 8.972 1.00 85.06 281 ASP A O 1
ATOM 2207 N N . LEU A 1 282 ? -4.501 22.804 11.159 1.00 83.06 282 LEU A N 1
ATOM 2208 C CA . LEU A 1 282 ? -3.620 21.648 10.973 1.00 83.06 282 LEU A CA 1
ATOM 2209 C C . LEU A 1 282 ? -4.331 20.521 10.205 1.00 83.06 282 LEU A C 1
ATOM 2211 O O . LEU A 1 282 ? -3.741 19.858 9.354 1.00 83.06 282 LEU A O 1
ATOM 2215 N N . LEU A 1 283 ? -5.625 20.343 10.459 1.00 83.00 283 LEU A N 1
ATOM 2216 C CA . LEU A 1 283 ? -6.450 19.322 9.836 1.00 83.00 283 LEU A CA 1
ATOM 2217 C C . LEU A 1 283 ? -6.561 19.513 8.312 1.00 83.00 283 LEU A C 1
ATOM 2219 O O . LEU A 1 283 ? -6.326 18.565 7.558 1.00 83.00 283 LEU A O 1
ATOM 2223 N N . ARG A 1 284 ? -6.846 20.730 7.842 1.00 83.81 284 ARG A N 1
ATOM 2224 C CA . ARG A 1 284 ? -6.891 21.094 6.419 1.00 83.81 284 ARG A CA 1
ATOM 2225 C C . ARG A 1 284 ? -5.538 20.908 5.751 1.00 83.81 284 ARG A C 1
ATOM 2227 O O . ARG A 1 284 ? -5.487 20.404 4.629 1.00 83.81 284 ARG A O 1
ATOM 2234 N N . LEU A 1 285 ? -4.443 21.238 6.437 1.00 88.31 285 LEU A N 1
ATOM 2235 C CA . LEU A 1 285 ? -3.099 21.012 5.905 1.00 88.31 285 LEU A CA 1
ATOM 2236 C C . LEU A 1 285 ? -2.807 19.515 5.711 1.00 88.31 285 LEU A C 1
ATOM 2238 O O . LEU A 1 285 ? -2.353 19.112 4.638 1.00 88.31 285 LEU A O 1
ATOM 2242 N N . HIS A 1 286 ? -3.130 18.671 6.700 1.00 87.69 286 HIS A N 1
ATOM 2243 C CA . HIS A 1 286 ? -2.994 17.217 6.557 1.00 87.69 286 HIS A CA 1
ATOM 2244 C C . HIS A 1 286 ? -3.836 16.680 5.388 1.00 87.69 286 HIS A C 1
ATOM 2246 O O . HIS A 1 286 ? -3.357 15.862 4.602 1.00 87.69 286 HIS A O 1
ATOM 2252 N N . GLN A 1 287 ? -5.086 17.133 5.248 1.00 84.50 287 GLN A N 1
ATOM 2253 C CA . GLN A 1 287 ? -5.958 16.722 4.143 1.00 84.50 287 GLN A CA 1
ATOM 2254 C C . GLN A 1 287 ? -5.381 17.109 2.786 1.00 84.50 287 GLN A C 1
ATOM 2256 O O . GLN A 1 287 ? -5.412 16.311 1.849 1.00 84.50 287 GLN A O 1
ATOM 2261 N N . HIS A 1 288 ? -4.860 18.328 2.687 1.00 87.38 288 HIS A N 1
ATOM 2262 C CA . HIS A 1 288 ? -4.290 18.860 1.464 1.00 87.38 288 HIS A CA 1
ATOM 2263 C C . HIS A 1 288 ? -3.076 18.041 1.001 1.00 87.38 288 HIS A C 1
ATOM 2265 O O . HIS A 1 288 ? -3.020 17.628 -0.160 1.00 87.38 288 HIS A O 1
ATOM 2271 N N . ILE A 1 289 ? -2.167 17.710 1.924 1.00 91.12 289 ILE A N 1
ATOM 2272 C CA . ILE A 1 289 ? -1.002 16.853 1.657 1.00 91.12 289 ILE A CA 1
ATOM 2273 C C . ILE A 1 289 ? -1.439 15.427 1.294 1.00 91.12 289 ILE A C 1
ATOM 2275 O O . ILE A 1 289 ? -0.985 14.881 0.291 1.00 91.12 289 ILE A O 1
ATOM 2279 N N . SER A 1 290 ? -2.370 14.836 2.051 1.00 88.56 290 SER A N 1
ATOM 2280 C CA . SER A 1 290 ? -2.839 13.456 1.840 1.00 88.56 290 SER A CA 1
ATOM 2281 C C . SER A 1 290 ? -3.399 13.195 0.433 1.00 88.56 290 SER A C 1
ATOM 2283 O O . SER A 1 290 ? -3.325 12.069 -0.048 1.00 88.56 290 SER A O 1
ATOM 2285 N N . ARG A 1 291 ? -3.944 14.212 -0.252 1.00 88.12 291 ARG A N 1
ATOM 2286 C CA . ARG A 1 291 ? -4.467 14.092 -1.632 1.00 88.12 291 ARG A CA 1
ATOM 2287 C C . ARG A 1 291 ? -3.373 13.904 -2.693 1.00 88.12 291 ARG A C 1
ATOM 2289 O O . ARG A 1 291 ? -3.693 13.577 -3.833 1.00 88.12 291 ARG A O 1
ATOM 2296 N N . HIS A 1 292 ? -2.113 14.122 -2.322 1.00 92.88 292 HIS A N 1
ATOM 2297 C CA . HIS A 1 292 ? -0.964 14.125 -3.226 1.00 92.88 292 HIS A CA 1
ATOM 2298 C C . HIS A 1 292 ? 0.034 12.997 -2.926 1.00 92.88 292 HIS A C 1
ATOM 2300 O O . HIS A 1 292 ? 1.082 12.937 -3.557 1.00 92.88 292 HIS A O 1
ATOM 2306 N N . ILE A 1 293 ? -0.282 12.086 -2.000 1.00 95.38 293 ILE A N 1
ATOM 2307 C CA . ILE A 1 293 ? 0.575 10.950 -1.640 1.00 95.38 293 ILE A CA 1
ATOM 2308 C C . ILE A 1 293 ? -0.111 9.656 -2.072 1.00 95.38 293 ILE A C 1
ATOM 2310 O O . ILE A 1 293 ? -1.180 9.314 -1.561 1.00 95.38 293 ILE A O 1
ATOM 2314 N N . TYR A 1 294 ? 0.518 8.954 -3.012 1.00 97.44 294 TYR A N 1
ATOM 2315 C CA . TYR A 1 294 ? -0.005 7.761 -3.665 1.00 97.44 294 TYR A CA 1
ATOM 2316 C C . TYR A 1 294 ? 0.787 6.519 -3.265 1.00 97.44 294 TYR A C 1
ATOM 2318 O O . TYR A 1 294 ? 2.010 6.555 -3.152 1.00 97.44 294 TYR A O 1
ATOM 2326 N N . GLY A 1 295 ? 0.088 5.405 -3.081 1.00 97.94 295 GLY A N 1
ATOM 2327 C CA . GLY A 1 295 ? 0.683 4.123 -2.718 1.00 97.94 295 GLY A CA 1
ATOM 2328 C C . GLY A 1 295 ? 0.061 2.999 -3.520 1.00 97.94 295 GLY A C 1
ATOM 2329 O O . GLY A 1 295 ? -1.162 2.920 -3.627 1.00 97.94 295 GLY A O 1
ATOM 2330 N N . ILE A 1 296 ? 0.894 2.154 -4.112 1.00 97.88 296 ILE A N 1
ATOM 2331 C CA . ILE A 1 296 ? 0.456 0.961 -4.826 1.00 97.88 296 ILE A CA 1
ATOM 2332 C C . ILE A 1 296 ? 1.185 -0.231 -4.223 1.00 97.88 296 ILE A C 1
ATOM 2334 O O . ILE A 1 296 ? 2.392 -0.171 -4.010 1.00 97.8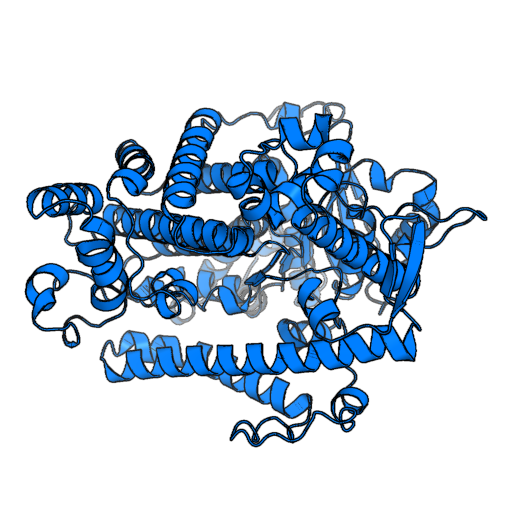8 296 ILE A O 1
ATOM 2338 N N . ASP A 1 297 ? 0.469 -1.322 -3.974 1.00 96.69 297 ASP A N 1
ATOM 2339 C CA . ASP A 1 297 ? 1.092 -2.602 -3.642 1.00 96.69 297 ASP A CA 1
ATOM 2340 C C . ASP A 1 297 ? 0.329 -3.759 -4.292 1.00 96.69 297 ASP A C 1
ATOM 2342 O O . ASP A 1 297 ? -0.898 -3.733 -4.405 1.00 96.69 297 ASP A O 1
ATOM 2346 N N . ALA A 1 298 ? 1.049 -4.797 -4.719 1.00 91.56 298 ALA A N 1
ATOM 2347 C CA . ALA A 1 298 ? 0.436 -5.975 -5.322 1.00 91.56 298 ALA A CA 1
ATOM 2348 C C . ALA A 1 298 ? -0.368 -6.798 -4.305 1.00 91.56 298 ALA A C 1
ATOM 2350 O O . ALA A 1 298 ? -1.266 -7.540 -4.704 1.00 91.56 298 ALA A O 1
ATOM 2351 N N . TRP A 1 299 ? -0.063 -6.681 -3.009 1.00 88.25 299 TRP A N 1
ATOM 2352 C CA . TRP A 1 299 ? -0.747 -7.404 -1.950 1.00 88.25 299 TRP A CA 1
ATOM 2353 C C . TRP A 1 299 ? -1.813 -6.524 -1.272 1.00 88.25 299 TRP A C 1
ATOM 2355 O O . TRP A 1 299 ? -1.468 -5.590 -0.545 1.00 88.25 299 TRP A O 1
ATOM 2365 N N . PRO A 1 300 ? -3.121 -6.824 -1.422 1.00 88.31 300 PRO A N 1
ATOM 2366 C CA . PRO A 1 300 ? -4.193 -5.996 -0.854 1.00 88.31 300 PRO A CA 1
ATOM 2367 C C . PRO A 1 300 ? -4.108 -5.803 0.667 1.00 88.31 300 PRO A C 1
ATOM 2369 O O . PRO A 1 300 ? -4.493 -4.758 1.187 1.00 88.31 300 PRO A O 1
ATOM 2372 N N . VAL A 1 301 ? -3.572 -6.795 1.385 1.00 89.56 301 VAL A N 1
ATOM 2373 C CA . VAL A 1 301 ? -3.339 -6.723 2.836 1.00 89.56 301 VAL A CA 1
ATOM 2374 C C . VAL A 1 301 ? -2.329 -5.631 3.194 1.00 89.56 301 VAL A C 1
ATOM 2376 O O . VAL A 1 301 ? -2.555 -4.902 4.156 1.00 89.56 301 VAL A O 1
ATOM 2379 N N . ALA A 1 302 ? -1.250 -5.473 2.421 1.00 92.31 302 ALA A N 1
ATOM 2380 C CA . ALA A 1 302 ? -0.258 -4.424 2.653 1.00 92.31 302 ALA A CA 1
ATOM 2381 C C . ALA A 1 302 ? -0.901 -3.032 2.532 1.00 92.31 302 ALA A C 1
ATOM 2383 O O . ALA A 1 302 ? -0.795 -2.213 3.446 1.00 92.31 302 ALA A O 1
ATOM 2384 N N . VAL A 1 303 ? -1.696 -2.828 1.474 1.00 93.62 303 VAL A N 1
ATOM 2385 C CA . VAL A 1 303 ? -2.474 -1.597 1.255 1.00 93.62 303 VAL A CA 1
ATOM 2386 C C . VAL A 1 303 ? -3.435 -1.327 2.415 1.00 93.62 303 VAL A C 1
ATOM 2388 O O . VAL A 1 303 ? -3.524 -0.196 2.890 1.00 93.62 303 VAL A O 1
ATOM 2391 N N . GLN A 1 304 ? -4.131 -2.351 2.915 1.00 92.50 304 GLN A N 1
ATOM 2392 C CA . GLN A 1 304 ? -5.044 -2.208 4.051 1.00 92.50 304 GLN A CA 1
ATOM 2393 C C . GLN A 1 304 ? -4.311 -1.812 5.346 1.00 92.50 304 GLN A C 1
ATOM 2395 O O . GLN A 1 304 ? -4.800 -0.960 6.093 1.00 92.50 304 GLN A O 1
ATOM 2400 N N . LEU A 1 305 ? -3.117 -2.362 5.594 1.00 95.25 305 LEU A N 1
ATOM 2401 C CA . LEU A 1 305 ? -2.268 -1.948 6.715 1.00 95.25 305 LEU A CA 1
ATOM 2402 C C . LEU A 1 305 ? -1.789 -0.498 6.549 1.00 95.25 305 LEU A C 1
ATOM 2404 O O . LEU A 1 305 ? -1.833 0.264 7.515 1.00 95.25 305 LEU A O 1
ATOM 2408 N N . THR A 1 306 ? -1.427 -0.066 5.335 1.00 95.19 306 THR A N 1
ATOM 2409 C CA . THR A 1 306 ? -1.116 1.349 5.054 1.00 95.19 306 THR A CA 1
ATOM 2410 C C . THR A 1 306 ? -2.310 2.264 5.325 1.00 95.19 306 THR A C 1
ATOM 2412 O O . THR A 1 306 ? -2.162 3.305 5.971 1.00 95.19 306 THR A O 1
ATOM 2415 N N . GLN A 1 307 ? -3.509 1.877 4.877 1.00 92.94 307 GLN A N 1
ATOM 2416 C CA . GLN A 1 307 ? -4.743 2.620 5.144 1.00 92.94 307 GLN A CA 1
ATOM 2417 C C . GLN A 1 307 ? -4.987 2.755 6.650 1.00 92.94 307 GLN A C 1
ATOM 2419 O O . GLN A 1 307 ? -5.276 3.855 7.122 1.00 92.94 307 GLN A O 1
ATOM 2424 N N . LEU A 1 308 ? -4.817 1.671 7.419 1.00 93.62 308 LEU A N 1
ATOM 2425 C CA . LEU A 1 308 ? -4.916 1.713 8.877 1.00 93.62 308 LEU A CA 1
ATOM 2426 C C . LEU A 1 308 ? -3.920 2.713 9.471 1.00 93.62 308 LEU A C 1
ATOM 2428 O O . LEU A 1 308 ? -4.339 3.562 10.253 1.00 93.62 308 LEU A O 1
ATOM 2432 N N . GLN A 1 309 ? -2.638 2.664 9.095 1.00 92.75 309 GLN A N 1
ATOM 2433 C CA . GLN A 1 309 ? -1.647 3.595 9.642 1.00 92.75 309 GLN A CA 1
ATOM 2434 C C . GLN A 1 309 ? -2.016 5.060 9.370 1.00 92.75 309 GLN A C 1
ATOM 2436 O O . GLN A 1 309 ? -1.945 5.891 10.277 1.00 92.75 309 GLN A O 1
ATOM 2441 N N . LEU A 1 310 ? -2.491 5.374 8.159 1.00 90.06 310 LEU A N 1
ATOM 2442 C CA . LEU A 1 310 ? -2.995 6.712 7.845 1.00 90.06 310 LEU A CA 1
ATOM 2443 C C . LEU A 1 310 ? -4.202 7.083 8.712 1.00 90.06 310 LEU A C 1
ATOM 2445 O O . LEU A 1 310 ? -4.266 8.203 9.214 1.00 90.06 310 LEU A O 1
ATOM 2449 N N . HIS A 1 311 ? -5.155 6.172 8.918 1.00 88.75 311 HIS A N 1
ATOM 2450 C CA . HIS A 1 311 ? -6.302 6.423 9.793 1.00 88.75 311 HIS A CA 1
ATOM 2451 C C . HIS A 1 311 ? -5.886 6.671 11.244 1.00 88.75 311 HIS A C 1
ATOM 2453 O O . HIS A 1 311 ? -6.427 7.579 11.870 1.00 88.75 311 HIS A O 1
ATOM 2459 N N . LEU A 1 312 ? -4.904 5.933 11.759 1.00 90.25 312 LEU A N 1
ATOM 2460 C CA . LEU A 1 312 ? -4.383 6.130 13.110 1.00 90.25 312 LEU A CA 1
ATOM 2461 C C . LEU A 1 312 ? -3.626 7.461 13.250 1.00 90.25 312 LEU A C 1
ATOM 2463 O O . LEU A 1 312 ? -3.803 8.165 14.243 1.00 90.25 312 LEU A O 1
ATOM 2467 N N . GLN A 1 313 ? -2.850 7.860 12.238 1.00 88.00 313 GLN A N 1
ATOM 2468 C CA . GLN A 1 313 ? -2.206 9.177 12.207 1.00 88.00 313 GLN A CA 1
ATOM 2469 C C . GLN A 1 313 ? -3.238 10.313 12.163 1.00 88.00 313 GLN A C 1
ATOM 2471 O O . GLN A 1 313 ? -3.087 11.317 12.856 1.00 88.00 313 GLN A O 1
ATOM 2476 N N . ARG A 1 314 ? -4.308 10.155 11.373 1.00 87.44 314 ARG A N 1
ATOM 2477 C CA . ARG A 1 314 ? -5.427 11.110 11.317 1.00 87.44 314 ARG A CA 1
ATOM 2478 C C . ARG A 1 314 ? -6.133 11.199 12.664 1.00 87.44 314 ARG A C 1
ATOM 2480 O O . ARG A 1 314 ? -6.350 12.300 13.149 1.00 87.44 314 ARG A O 1
ATOM 2487 N N . LEU A 1 315 ? -6.415 10.055 13.285 1.00 88.38 315 LEU A N 1
ATOM 2488 C CA . LEU A 1 315 ? -7.036 9.965 14.602 1.00 88.38 315 LEU A CA 1
ATOM 2489 C C . LEU A 1 315 ? -6.233 10.724 15.666 1.00 88.38 315 LEU A C 1
ATOM 2491 O O . LEU A 1 315 ? -6.815 11.485 16.438 1.00 88.38 315 LEU A O 1
ATOM 2495 N N . ALA A 1 316 ? -4.909 10.555 15.668 1.00 86.38 316 ALA A N 1
ATOM 2496 C CA . ALA A 1 316 ? -4.009 11.267 16.573 1.00 86.38 316 ALA A CA 1
ATOM 2497 C C . ALA A 1 316 ? -4.000 12.788 16.331 1.00 86.38 316 ALA A C 1
ATOM 2499 O O . ALA A 1 316 ? -3.852 13.557 17.275 1.00 86.38 316 ALA A O 1
ATOM 2500 N N . ALA A 1 317 ? -4.192 13.229 15.083 1.00 83.06 317 ALA A N 1
ATOM 2501 C CA . ALA A 1 317 ? -4.210 14.644 14.711 1.00 83.06 317 ALA A CA 1
ATOM 2502 C C . ALA A 1 317 ? -5.578 15.331 14.904 1.00 83.06 317 ALA A C 1
ATOM 2504 O O . ALA A 1 317 ? -5.662 16.556 14.825 1.00 83.06 317 ALA A O 1
ATOM 2505 N N . THR A 1 318 ? -6.658 14.574 15.124 1.00 86.12 318 THR A N 1
ATOM 2506 C CA . THR A 1 318 ? -8.027 15.116 15.178 1.00 86.12 318 THR A CA 1
ATOM 2507 C C . THR A 1 318 ? -8.545 15.326 16.601 1.00 86.12 318 THR A C 1
ATOM 2509 O O . THR A 1 318 ? -8.513 14.388 17.409 1.00 86.12 318 THR A O 1
ATOM 2512 N N . PRO A 1 319 ? -9.097 16.513 16.924 1.00 84.94 319 PRO A N 1
ATOM 2513 C CA . PRO A 1 319 ? -9.632 16.783 18.253 1.00 84.94 319 PRO A CA 1
ATOM 2514 C C . PRO A 1 319 ? -11.004 16.139 18.479 1.00 84.94 319 PRO A C 1
ATOM 2516 O O . PRO A 1 319 ? -11.260 15.679 19.590 1.00 84.94 319 PRO A O 1
ATOM 2519 N N . THR A 1 320 ? -11.858 16.045 17.452 1.00 84.62 320 THR A N 1
ATOM 2520 C CA . THR A 1 320 ? -13.204 15.458 17.572 1.00 84.62 320 THR A CA 1
ATOM 2521 C C . THR A 1 320 ? -13.450 14.304 16.586 1.00 84.62 320 THR A C 1
ATOM 2523 O O . THR A 1 320 ? -12.815 14.241 15.531 1.00 84.62 320 THR A O 1
ATOM 2526 N N . PRO A 1 321 ? -14.422 13.409 16.859 1.00 81.88 321 PRO A N 1
ATOM 2527 C CA . PRO A 1 321 ? -14.801 12.345 15.924 1.00 81.88 321 PRO A CA 1
ATOM 2528 C C . PRO A 1 321 ? -15.293 12.834 14.553 1.00 81.88 321 PRO A C 1
ATOM 2530 O O . PRO A 1 321 ? -15.123 12.145 13.546 1.00 81.88 321 PRO A O 1
ATOM 2533 N N . ALA A 1 322 ? -15.919 14.013 14.498 1.00 76.62 322 ALA A N 1
ATOM 2534 C CA . ALA A 1 322 ? -16.394 14.598 13.244 1.00 76.62 322 ALA A CA 1
ATOM 2535 C C . ALA A 1 322 ? -15.218 14.986 12.331 1.00 76.62 322 ALA A C 1
ATOM 2537 O O . ALA A 1 322 ? -15.279 14.815 11.114 1.00 76.62 322 ALA A O 1
ATOM 2538 N N . ASP A 1 323 ? -14.110 15.427 12.928 1.00 79.62 323 ASP A N 1
ATOM 2539 C CA . ASP A 1 323 ? -12.910 15.857 12.210 1.00 79.62 323 ASP A CA 1
ATOM 2540 C C . ASP A 1 323 ? -12.207 14.708 11.483 1.00 79.62 323 ASP A C 1
ATOM 2542 O O . ASP A 1 323 ? -11.654 14.904 10.400 1.00 79.62 323 ASP A O 1
ATOM 2546 N N . LEU A 1 324 ? -12.297 13.487 12.022 1.00 79.56 324 LEU A N 1
ATOM 2547 C CA . LEU A 1 324 ? -11.733 12.284 11.406 1.00 79.56 324 LEU A CA 1
ATOM 2548 C C . LEU A 1 324 ? -12.346 11.970 10.036 1.00 79.56 324 LEU A C 1
ATOM 2550 O O . LEU A 1 324 ? -11.691 11.372 9.181 1.00 79.56 324 LEU A O 1
ATOM 2554 N N . GLN A 1 325 ? -13.587 12.393 9.807 1.00 72.69 325 GLN A N 1
ATOM 2555 C CA . GLN A 1 325 ? -14.294 12.148 8.552 1.00 72.69 325 GLN A CA 1
ATOM 2556 C C . GLN A 1 325 ? -13.991 13.200 7.486 1.00 72.69 325 GLN A C 1
ATOM 2558 O O . GLN A 1 325 ? -14.265 12.967 6.313 1.00 72.69 325 GLN A O 1
ATOM 2563 N N . ARG A 1 326 ? -13.383 14.336 7.850 1.00 73.62 326 ARG A N 1
ATOM 2564 C CA . ARG A 1 326 ? -13.040 15.388 6.881 1.00 73.62 326 ARG A CA 1
ATOM 2565 C C . ARG A 1 326 ? -11.914 14.974 5.919 1.00 73.62 326 ARG A C 1
ATOM 2567 O O . ARG A 1 326 ? -11.649 15.651 4.929 1.00 73.62 326 ARG A O 1
ATOM 2574 N N . PHE A 1 327 ? -11.232 13.863 6.194 1.00 74.94 327 PHE A N 1
ATOM 2575 C CA . PHE A 1 327 ? -10.186 13.345 5.322 1.00 74.94 327 PHE A CA 1
ATOM 2576 C C . PHE A 1 327 ? -10.736 12.662 4.071 1.00 74.94 327 PHE A C 1
ATOM 2578 O O . PHE A 1 327 ? -11.725 11.934 4.150 1.00 74.94 327 PHE A O 1
ATOM 2585 N N . PRO A 1 328 ? -10.049 12.801 2.921 1.00 70.06 328 PRO A N 1
ATOM 2586 C CA . PRO A 1 328 ? -10.397 12.018 1.750 1.00 70.06 328 PRO A CA 1
ATOM 2587 C C . PRO A 1 328 ? -10.262 10.509 2.051 1.00 70.06 328 PRO A C 1
ATOM 2589 O O . PRO A 1 328 ? -9.368 10.098 2.815 1.00 70.06 328 PRO A O 1
ATOM 2592 N N . PRO A 1 329 ? -11.114 9.672 1.438 1.00 75.12 329 PRO A N 1
ATOM 2593 C CA . PRO A 1 329 ? -11.000 8.228 1.484 1.00 75.12 329 PRO A CA 1
ATOM 2594 C C . PRO A 1 329 ? -9.617 7.793 1.017 1.00 75.12 329 PRO A C 1
ATOM 2596 O O . PRO A 1 329 ? -9.104 8.269 0.002 1.00 75.12 329 PRO A O 1
ATOM 2599 N N . ALA A 1 330 ? -8.987 6.922 1.799 1.00 81.06 330 ALA A N 1
ATOM 2600 C CA . ALA A 1 330 ? -7.621 6.489 1.538 1.00 81.06 330 ALA A CA 1
ATOM 2601 C C . ALA A 1 330 ? -7.516 5.654 0.245 1.00 81.06 330 ALA A C 1
ATOM 2603 O O . ALA A 1 330 ? -6.495 5.699 -0.427 1.00 81.06 330 ALA A O 1
ATOM 2604 N N . ASP A 1 331 ? -8.595 4.984 -0.157 1.00 80.62 331 ASP A N 1
ATOM 2605 C CA . ASP A 1 331 ? -8.744 4.233 -1.415 1.00 80.62 331 ASP A CA 1
ATOM 2606 C C . ASP A 1 331 ? -8.788 5.115 -2.685 1.00 80.62 331 ASP A C 1
ATOM 2608 O O . ASP A 1 331 ? -8.896 4.604 -3.799 1.00 80.62 331 ASP A O 1
ATOM 2612 N N . THR A 1 332 ? -8.685 6.442 -2.543 1.00 84.62 332 THR A N 1
ATOM 2613 C CA . THR A 1 332 ? -8.548 7.375 -3.677 1.00 84.62 332 THR A CA 1
ATOM 2614 C C . THR A 1 332 ? -7.095 7.648 -4.064 1.00 84.62 332 THR A C 1
ATOM 2616 O O . THR A 1 332 ? -6.856 8.174 -5.153 1.00 84.62 332 THR A O 1
ATOM 2619 N N . THR A 1 333 ? -6.136 7.303 -3.200 1.00 91.19 333 THR A N 1
ATOM 2620 C CA . THR A 1 333 ? -4.693 7.442 -3.462 1.00 91.19 333 THR A CA 1
ATOM 2621 C C . THR A 1 333 ? -3.892 6.179 -3.133 1.00 91.19 333 THR A C 1
ATOM 2623 O O . THR A 1 333 ? -2.767 6.039 -3.608 1.00 91.19 333 THR A O 1
ATOM 2626 N N . LEU A 1 334 ? -4.465 5.240 -2.372 1.00 94.44 334 LEU A N 1
ATOM 2627 C CA . LEU A 1 334 ? -3.890 3.930 -2.079 1.00 94.44 334 LEU A CA 1
ATOM 2628 C C . LEU A 1 334 ? -4.623 2.829 -2.845 1.00 94.44 334 LEU A C 1
ATOM 2630 O O . LEU A 1 334 ? -5.831 2.657 -2.676 1.00 94.44 334 LEU A O 1
ATOM 2634 N N . PHE A 1 335 ? -3.889 2.057 -3.643 1.00 94.44 335 PHE A N 1
ATOM 2635 C CA . PHE A 1 335 ? -4.458 1.057 -4.542 1.00 94.44 335 PHE A CA 1
ATOM 2636 C C . PHE A 1 335 ? -3.769 -0.301 -4.420 1.00 94.44 335 PHE A C 1
ATOM 2638 O O . PHE A 1 335 ? -2.553 -0.389 -4.272 1.00 94.44 335 PHE A O 1
ATOM 2645 N N . SER A 1 336 ? -4.548 -1.373 -4.554 1.00 93.31 336 SER A N 1
ATOM 2646 C CA . SER A 1 336 ? -4.008 -2.721 -4.734 1.00 93.31 336 SER A CA 1
ATOM 2647 C C . SER A 1 336 ? -3.839 -3.041 -6.218 1.00 93.31 336 SER A C 1
ATOM 2649 O O . SER A 1 336 ? -4.793 -2.903 -6.984 1.00 93.31 336 SER A O 1
ATOM 2651 N N . GLY A 1 337 ? -2.663 -3.519 -6.613 1.00 94.62 337 GLY A N 1
ATOM 2652 C CA . GLY A 1 337 ? -2.393 -3.983 -7.968 1.00 94.62 337 GLY A CA 1
ATOM 2653 C C . GLY A 1 337 ? -0.903 -4.130 -8.260 1.00 94.62 337 GLY A C 1
ATOM 2654 O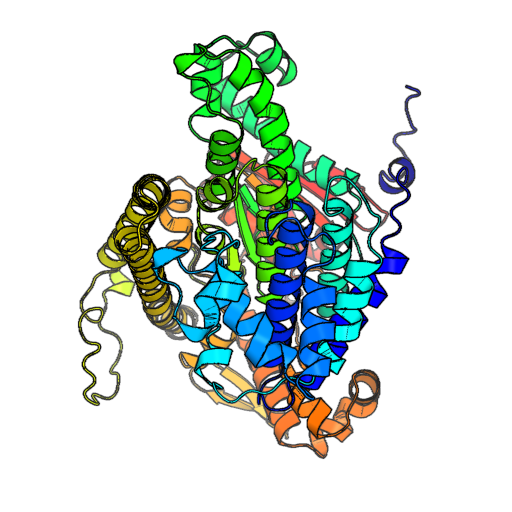 O . GLY A 1 337 ? -0.039 -3.551 -7.607 1.00 94.62 337 GLY A O 1
ATOM 2655 N N . ASN A 1 338 ? -0.582 -4.930 -9.263 1.00 95.38 338 ASN A N 1
ATOM 2656 C CA . ASN A 1 338 ? 0.770 -5.161 -9.725 1.00 95.38 338 ASN A CA 1
ATOM 2657 C C . ASN A 1 338 ? 1.254 -3.964 -10.553 1.00 95.38 338 ASN A C 1
ATOM 2659 O O . ASN A 1 338 ? 0.912 -3.817 -11.724 1.00 95.38 338 ASN A O 1
ATOM 2663 N N . ALA A 1 339 ? 2.105 -3.136 -9.951 1.00 97.06 339 ALA A N 1
ATOM 2664 C CA . ALA A 1 339 ? 2.679 -1.940 -10.564 1.00 97.06 339 ALA A CA 1
ATOM 2665 C C . ALA A 1 339 ? 3.450 -2.182 -11.880 1.00 97.06 339 ALA A C 1
ATOM 2667 O O . ALA A 1 339 ? 3.610 -1.245 -12.669 1.00 97.06 339 ALA A O 1
ATOM 2668 N N . LEU A 1 340 ? 3.930 -3.409 -12.127 1.00 97.00 340 LEU A N 1
ATOM 2669 C CA . LEU A 1 340 ? 4.714 -3.763 -13.317 1.00 97.00 340 LEU A CA 1
ATOM 2670 C C . LEU A 1 340 ? 3.858 -4.151 -14.530 1.00 97.00 340 LEU A C 1
ATOM 2672 O O . LEU A 1 340 ? 4.403 -4.324 -15.620 1.00 97.00 340 LEU A O 1
ATOM 2676 N N . VAL A 1 341 ? 2.544 -4.313 -14.371 1.00 95.19 341 VAL A N 1
ATOM 2677 C CA . VAL A 1 341 ? 1.641 -4.693 -15.462 1.00 95.19 341 VAL A CA 1
ATOM 2678 C C . VAL A 1 341 ? 0.347 -3.896 -15.398 1.00 95.19 341 VAL A C 1
ATOM 2680 O O . VAL A 1 341 ? -0.193 -3.628 -14.333 1.00 95.19 341 VAL A O 1
ATOM 2683 N N . GLY A 1 342 ? -0.147 -3.513 -16.567 1.00 92.00 342 GLY A N 1
ATOM 2684 C CA . GLY A 1 342 ? -1.261 -2.592 -16.711 1.00 92.00 342 GLY A CA 1
ATOM 2685 C C . GLY A 1 342 ? -0.891 -1.454 -17.650 1.00 92.00 342 GLY A C 1
ATOM 2686 O O . GLY A 1 342 ? 0.265 -1.279 -18.038 1.00 92.00 342 GLY A O 1
ATOM 2687 N N . LEU A 1 343 ? -1.904 -0.695 -18.042 1.00 89.88 343 LEU A N 1
ATOM 2688 C CA . LEU A 1 343 ? -1.780 0.338 -19.065 1.00 89.88 343 LEU A CA 1
ATOM 2689 C C . LEU A 1 343 ? -1.223 1.622 -18.433 1.00 89.88 343 LEU A C 1
ATOM 2691 O O . LEU A 1 343 ? -1.882 2.220 -17.579 1.00 89.88 343 LEU A O 1
ATOM 2695 N N . VAL A 1 344 ? -0.013 2.036 -18.834 1.00 86.88 344 VAL A N 1
ATOM 2696 C CA . VAL A 1 344 ? 0.577 3.337 -18.443 1.00 86.88 344 VAL A CA 1
ATOM 2697 C C . VAL A 1 344 ? -0.119 4.479 -19.159 1.00 86.88 344 VAL A C 1
ATOM 2699 O O . VAL A 1 344 ? -0.493 5.474 -18.548 1.00 86.88 344 VAL A O 1
ATOM 2702 N N . GLN A 1 345 ? -0.346 4.287 -20.450 1.00 80.38 345 GLN A N 1
ATOM 2703 C CA . GLN A 1 345 ? -1.165 5.143 -21.285 1.00 80.38 345 GLN A CA 1
ATOM 2704 C C . GLN A 1 345 ? -2.311 4.305 -21.839 1.00 80.38 345 GLN A C 1
ATOM 2706 O O . GLN A 1 345 ? -2.157 3.107 -22.083 1.00 80.38 345 GLN A O 1
ATOM 2711 N N . VAL A 1 346 ? -3.468 4.933 -22.007 1.00 70.69 346 VAL A N 1
ATOM 2712 C CA . VAL A 1 346 ? -4.633 4.298 -22.617 1.00 70.69 346 VAL A CA 1
ATOM 2713 C C . VAL A 1 346 ? -4.918 5.038 -23.912 1.00 70.69 346 VAL A C 1
ATOM 2715 O O . VAL A 1 346 ? -5.216 6.231 -23.898 1.00 70.69 346 VAL A O 1
ATOM 2718 N N . ASP A 1 347 ? -4.787 4.319 -25.019 1.00 67.25 347 ASP A N 1
ATOM 2719 C CA . ASP A 1 347 ? -5.190 4.780 -26.340 1.00 67.25 347 ASP A CA 1
ATOM 2720 C C . ASP A 1 347 ? -6.726 4.784 -26.405 1.00 67.25 347 ASP A C 1
ATOM 2722 O O . ASP A 1 347 ? -7.361 3.726 -26.337 1.00 67.25 347 ASP A O 1
ATOM 2726 N N . SER A 1 348 ? -7.324 5.978 -26.479 1.00 62.06 348 SER A N 1
ATOM 2727 C CA . SER A 1 348 ? -8.780 6.145 -26.499 1.00 62.06 348 SER A CA 1
ATOM 2728 C C . SER A 1 348 ? -9.420 5.518 -27.737 1.00 62.06 348 SER A C 1
ATOM 2730 O O . SER A 1 348 ? -10.475 4.906 -27.616 1.00 62.06 348 SER A O 1
ATOM 2732 N N . GLU A 1 349 ? -8.758 5.572 -28.898 1.00 61.94 349 GLU A N 1
ATOM 2733 C CA . GLU A 1 349 ? -9.301 5.008 -30.142 1.00 61.94 349 GLU A CA 1
ATOM 2734 C C . GLU A 1 349 ? -9.381 3.478 -30.061 1.00 61.94 349 GLU A C 1
ATOM 2736 O O . GLU A 1 349 ? -10.369 2.869 -30.474 1.00 61.94 349 GLU A O 1
ATOM 2741 N N . ARG A 1 350 ? -8.372 2.840 -29.453 1.00 61.06 350 ARG A N 1
ATOM 2742 C CA . ARG A 1 350 ? -8.402 1.392 -29.181 1.00 61.06 350 ARG A CA 1
ATOM 2743 C C . ARG A 1 350 ? -9.410 1.015 -28.101 1.00 61.06 350 ARG A C 1
ATOM 2745 O O . ARG A 1 350 ? -9.992 -0.063 -28.187 1.00 61.06 350 ARG A O 1
ATOM 2752 N N . PHE A 1 351 ? -9.615 1.871 -27.098 1.00 61.50 351 PHE A N 1
ATOM 2753 C CA . PHE A 1 351 ? -10.615 1.647 -26.049 1.00 61.50 351 PHE A CA 1
ATOM 2754 C C . PHE A 1 351 ? -12.043 1.636 -26.610 1.00 61.50 351 PHE A C 1
ATOM 2756 O O . PHE A 1 351 ? -12.882 0.863 -26.153 1.00 61.50 351 PHE A O 1
ATOM 2763 N N . GLU A 1 352 ? -12.307 2.484 -27.601 1.00 59.09 352 GLU A N 1
ATOM 2764 C CA . GLU A 1 352 ? -13.623 2.685 -28.214 1.00 59.09 352 GLU A CA 1
ATOM 2765 C C . GLU A 1 352 ? -13.971 1.640 -29.291 1.00 59.09 352 GLU A C 1
ATOM 2767 O O . GLU A 1 352 ? -15.129 1.528 -29.701 1.00 59.09 352 GLU A O 1
ATOM 2772 N N . ALA A 1 353 ? -12.999 0.842 -29.745 1.00 58.88 353 ALA A N 1
ATOM 2773 C CA . ALA A 1 353 ? -13.231 -0.197 -30.742 1.00 58.88 353 ALA A CA 1
ATOM 2774 C C . ALA A 1 353 ? -14.180 -1.298 -30.208 1.00 58.88 353 ALA A C 1
ATOM 2776 O O . ALA A 1 353 ? -14.045 -1.741 -29.064 1.00 58.88 353 ALA A O 1
ATOM 2777 N N . PRO A 1 354 ? -15.131 -1.799 -31.024 1.00 53.03 354 PRO A N 1
ATOM 2778 C CA . PRO A 1 354 ? -16.077 -2.817 -30.583 1.00 53.03 354 PRO A CA 1
ATOM 2779 C C . PRO A 1 354 ? -15.338 -4.091 -30.160 1.00 53.03 354 PRO A C 1
ATOM 2781 O O . PRO A 1 354 ? -14.648 -4.724 -30.962 1.00 53.03 354 PRO A O 1
ATOM 2784 N N . ALA A 1 355 ? -15.506 -4.479 -28.893 1.00 51.12 355 ALA A N 1
ATOM 2785 C CA . ALA A 1 355 ? -14.908 -5.695 -28.358 1.00 51.12 355 ALA A CA 1
ATOM 2786 C C . ALA A 1 355 ? -15.344 -6.921 -29.192 1.00 51.12 355 ALA A C 1
ATOM 2788 O O . ALA A 1 355 ? -16.526 -7.034 -29.543 1.00 51.12 355 ALA A O 1
ATOM 2789 N N . PRO A 1 356 ? -14.437 -7.865 -29.505 1.00 44.66 356 PRO A N 1
ATOM 2790 C CA . PRO A 1 356 ? -14.797 -9.078 -30.227 1.00 44.66 356 PRO A CA 1
ATOM 2791 C C . PRO A 1 356 ? -15.788 -9.920 -29.402 1.00 44.66 356 PRO A C 1
ATOM 2793 O O . PRO A 1 356 ? -15.426 -10.550 -28.417 1.00 44.66 356 PRO A O 1
ATOM 2796 N N . THR A 1 357 ? -17.060 -9.865 -29.814 1.00 40.34 357 THR A N 1
ATOM 2797 C CA . THR A 1 357 ? -18.203 -10.737 -29.478 1.00 40.34 357 THR A CA 1
ATOM 2798 C C . THR A 1 357 ? -18.178 -11.429 -28.106 1.00 40.34 357 THR A C 1
ATOM 2800 O O . THR A 1 357 ? -17.723 -12.565 -27.977 1.00 40.34 357 THR A O 1
ATOM 2803 N N . LEU A 1 358 ? -18.808 -10.807 -27.106 1.00 38.25 358 LEU A N 1
ATOM 2804 C CA . LEU A 1 358 ? -19.358 -11.524 -25.947 1.00 38.25 358 LEU A CA 1
ATOM 2805 C C . LEU A 1 358 ? -20.606 -12.329 -26.376 1.00 38.25 358 LEU A C 1
ATOM 2807 O O . LEU A 1 358 ? -21.398 -11.823 -27.182 1.00 38.25 358 LEU A O 1
ATOM 2811 N N . PRO A 1 359 ? -20.851 -13.541 -25.838 1.00 36.38 359 PRO A N 1
ATOM 2812 C CA . PRO A 1 359 ? -22.135 -14.212 -25.999 1.00 36.38 359 PRO A CA 1
ATOM 2813 C C . PRO A 1 359 ? -23.244 -13.324 -25.426 1.00 36.38 359 PRO A C 1
ATOM 2815 O O . PRO A 1 359 ? -23.221 -12.949 -24.254 1.00 36.38 359 PRO A O 1
ATOM 2818 N N . ARG A 1 360 ? -24.218 -12.968 -26.267 1.00 41.19 360 ARG A N 1
ATOM 2819 C CA . ARG A 1 360 ? -25.405 -12.202 -25.874 1.00 41.19 360 ARG A CA 1
ATOM 2820 C C . ARG A 1 360 ? -26.315 -13.076 -25.007 1.00 41.19 360 ARG A C 1
ATOM 2822 O O . ARG A 1 360 ? -27.204 -13.740 -25.531 1.00 41.19 360 ARG A O 1
ATOM 2829 N N . GLN A 1 361 ? -26.126 -13.061 -23.692 1.00 35.56 361 GLN A N 1
ATOM 2830 C CA . GLN A 1 361 ? -27.193 -13.410 -22.754 1.00 35.56 361 GLN A CA 1
ATOM 2831 C C . GLN A 1 361 ? -27.613 -12.154 -21.998 1.00 35.56 361 GLN A C 1
ATOM 2833 O O . GLN A 1 361 ? -26.789 -11.451 -21.418 1.00 35.56 361 GLN A O 1
ATOM 2838 N N . GLY A 1 362 ? -28.903 -11.839 -22.117 1.00 39.09 362 GLY A N 1
ATOM 2839 C CA . GLY A 1 362 ? -29.508 -10.600 -21.653 1.00 39.09 362 GLY A CA 1
ATOM 2840 C C . GLY A 1 362 ? -29.236 -10.348 -20.176 1.00 39.09 362 GLY A C 1
ATOM 2841 O O . GLY A 1 362 ? -29.687 -11.093 -19.314 1.00 39.09 362 GLY A O 1
ATOM 2842 N N . SER A 1 363 ? -28.524 -9.264 -19.901 1.00 34.91 363 SER A N 1
ATOM 2843 C CA . SER A 1 363 ? -28.437 -8.666 -18.580 1.00 34.91 363 SER A CA 1
ATOM 2844 C C . SER A 1 363 ? -28.528 -7.156 -18.750 1.00 34.91 363 SER A C 1
ATOM 2846 O O . SER A 1 363 ? -27.920 -6.587 -19.657 1.00 34.91 363 SER A O 1
ATOM 2848 N N . LEU A 1 364 ? -29.307 -6.520 -17.879 1.00 38.31 364 LEU A N 1
ATOM 2849 C CA . LEU A 1 364 ? -29.623 -5.087 -17.816 1.00 38.31 364 LEU A CA 1
ATOM 2850 C C . LEU A 1 364 ? -28.400 -4.184 -17.514 1.00 38.31 364 LEU A C 1
ATOM 2852 O O . LEU A 1 364 ? -28.555 -3.041 -17.101 1.00 38.31 364 LEU A O 1
ATOM 2856 N N . LEU A 1 365 ? -27.174 -4.665 -17.739 1.00 36.31 365 LEU A N 1
ATOM 2857 C CA . LEU A 1 365 ? -25.901 -3.981 -17.472 1.00 36.31 365 LEU A CA 1
ATOM 2858 C C . LEU A 1 365 ? -25.398 -3.146 -18.667 1.00 36.31 365 LEU A C 1
ATOM 2860 O O . LEU A 1 365 ? -24.201 -2.933 -18.843 1.00 36.31 365 LEU A O 1
ATOM 2864 N N . GLN A 1 366 ? -26.313 -2.674 -19.512 1.00 41.28 366 GLN A N 1
ATOM 2865 C CA . GLN A 1 366 ? -25.993 -2.008 -20.774 1.00 41.28 366 GLN A CA 1
ATOM 2866 C C . GLN A 1 366 ? -25.612 -0.509 -20.766 1.00 41.28 366 GLN A C 1
ATOM 2868 O O . GLN A 1 366 ? -25.292 -0.050 -21.859 1.00 41.28 366 GLN A O 1
ATOM 2873 N N . PRO A 1 367 ? -25.552 0.283 -19.669 1.00 39.59 367 PRO A N 1
ATOM 2874 C CA . PRO A 1 367 ? -25.197 1.699 -19.833 1.00 39.59 367 PRO A CA 1
ATOM 2875 C C . PRO A 1 367 ? -23.729 1.926 -20.202 1.00 39.59 367 PRO A C 1
ATOM 2877 O O . PRO A 1 367 ? -23.430 2.757 -21.046 1.00 39.59 367 PRO A O 1
ATOM 2880 N N . LEU A 1 368 ? -22.798 1.148 -19.642 1.00 41.62 368 LEU A N 1
ATOM 2881 C CA . LEU A 1 368 ? -21.379 1.443 -19.846 1.00 41.62 368 LEU A CA 1
ATOM 2882 C C . LEU A 1 368 ? -20.878 0.924 -21.195 1.00 41.62 368 LEU A C 1
ATOM 2884 O O . LEU A 1 368 ? -19.936 1.490 -21.735 1.00 41.62 368 LEU A O 1
ATOM 2888 N N . ALA A 1 369 ? -21.482 -0.125 -21.787 1.00 44.06 369 ALA A N 1
ATOM 2889 C CA . ALA A 1 369 ? -21.089 -0.752 -23.075 1.00 44.06 369 ALA A CA 1
ATOM 2890 C C . ALA A 1 369 ? -20.917 0.233 -24.250 1.00 44.06 369 ALA A C 1
ATOM 2892 O O . ALA A 1 369 ? -20.258 -0.120 -25.222 1.00 44.06 369 ALA A O 1
ATOM 2893 N N . ALA A 1 370 ? -21.464 1.444 -24.128 1.00 45.53 370 ALA A N 1
ATOM 2894 C CA . ALA A 1 370 ? -21.455 2.492 -25.140 1.00 45.53 370 ALA A CA 1
ATOM 2895 C C . ALA A 1 370 ? -20.656 3.761 -24.762 1.00 45.53 370 ALA A C 1
ATOM 2897 O O . ALA A 1 370 ? -20.651 4.701 -25.550 1.00 45.53 370 ALA A O 1
ATOM 2898 N N . GLU A 1 371 ? -20.006 3.827 -23.594 1.00 53.16 371 GLU A N 1
ATOM 2899 C CA . GLU A 1 371 ? -19.248 5.019 -23.177 1.00 53.16 371 GLU A CA 1
ATOM 2900 C C . GLU A 1 371 ? -17.780 4.956 -23.623 1.00 53.16 371 GLU A C 1
ATOM 2902 O O . GLU A 1 371 ? -17.090 3.957 -23.382 1.00 53.16 371 GLU A O 1
ATOM 2907 N N . ASP A 1 372 ? -17.314 6.038 -24.257 1.00 64.56 372 ASP A N 1
ATOM 2908 C CA . ASP A 1 372 ? -15.918 6.234 -24.647 1.00 64.56 372 ASP A CA 1
ATOM 2909 C C . ASP A 1 372 ? -14.991 6.386 -23.418 1.00 64.56 372 ASP A C 1
ATOM 2911 O O . ASP A 1 372 ? -15.427 6.688 -22.301 1.00 64.56 372 ASP A O 1
ATOM 2915 N N . TYR A 1 373 ? -13.686 6.130 -23.582 1.00 69.50 373 TYR A N 1
ATOM 2916 C CA . TYR A 1 373 ? -12.729 6.152 -22.459 1.00 69.50 373 TYR A CA 1
ATOM 2917 C C . TYR A 1 373 ? -12.716 7.498 -21.727 1.00 69.50 373 TYR A C 1
ATOM 2919 O O . TYR A 1 373 ? -12.588 7.563 -20.500 1.00 69.50 373 TYR A O 1
ATOM 2927 N N . ARG A 1 374 ? -12.861 8.582 -22.496 1.00 72.94 374 ARG A N 1
ATOM 2928 C CA . ARG A 1 374 ? -12.877 9.952 -21.983 1.00 72.94 374 ARG A CA 1
ATOM 2929 C C . ARG A 1 374 ? -14.086 10.191 -21.090 1.00 72.94 374 ARG A C 1
ATOM 2931 O O . ARG A 1 374 ? -13.919 10.803 -20.041 1.00 72.94 374 ARG A O 1
ATOM 2938 N N . SER A 1 375 ? -15.251 9.654 -21.437 1.00 73.75 375 SER A N 1
ATOM 2939 C CA . SER A 1 375 ? -16.469 9.732 -20.631 1.00 73.75 375 SER A CA 1
ATOM 2940 C C . SER A 1 375 ? -16.299 9.010 -19.301 1.00 73.75 375 SER A C 1
ATOM 2942 O O . SER A 1 375 ? -16.650 9.571 -18.269 1.00 73.75 375 SER A O 1
ATOM 2944 N N . ILE A 1 376 ? -15.675 7.826 -19.281 1.00 79.12 376 ILE A N 1
ATOM 2945 C CA . ILE A 1 376 ? -15.421 7.088 -18.029 1.00 79.12 376 ILE A CA 1
ATOM 2946 C C . ILE A 1 376 ? -14.417 7.843 -17.145 1.00 79.12 376 ILE A C 1
ATOM 2948 O O . ILE A 1 376 ? -14.620 7.957 -15.933 1.00 79.12 376 ILE A O 1
ATOM 2952 N N . LEU A 1 377 ? -13.347 8.393 -17.730 1.00 80.62 377 LEU A N 1
ATOM 2953 C CA . LEU A 1 377 ? -12.390 9.232 -17.002 1.00 80.62 377 LEU A CA 1
ATOM 2954 C C . LEU A 1 377 ? -13.043 10.499 -16.450 1.00 80.62 377 LEU A C 1
ATOM 2956 O O . LEU A 1 377 ? -12.849 10.824 -15.280 1.00 80.62 377 LEU A O 1
ATOM 2960 N N . GLN A 1 378 ? -13.835 11.191 -17.267 1.00 79.12 378 GLN A N 1
ATOM 2961 C CA . GLN A 1 378 ? -14.548 12.397 -16.870 1.00 79.12 378 GLN A CA 1
ATOM 2962 C C . GLN A 1 378 ? -15.585 12.086 -15.789 1.00 79.12 378 GLN A C 1
ATOM 2964 O O . GLN A 1 378 ? -15.656 12.803 -14.795 1.00 79.12 378 GLN A O 1
ATOM 2969 N N . ALA A 1 379 ? -16.337 10.992 -15.925 1.00 80.75 379 ALA A N 1
ATOM 2970 C CA . ALA A 1 379 ? -17.277 10.524 -14.917 1.00 80.75 379 ALA A CA 1
ATOM 2971 C C . ALA A 1 379 ? -16.555 10.233 -13.599 1.00 80.75 379 ALA A C 1
ATOM 2973 O O . ALA A 1 379 ? -16.990 10.720 -12.555 1.00 80.75 379 ALA A O 1
ATOM 2974 N N . ARG A 1 380 ? -15.423 9.517 -13.634 1.00 85.62 380 ARG A N 1
ATOM 2975 C CA . ARG A 1 380 ? -14.600 9.273 -12.443 1.00 85.62 380 ARG A CA 1
ATOM 2976 C C . ARG A 1 380 ? -14.097 10.577 -11.829 1.00 85.62 380 ARG A C 1
ATOM 2978 O O . ARG A 1 380 ? -14.227 10.741 -10.621 1.00 85.62 380 ARG A O 1
ATOM 2985 N N . HIS A 1 381 ? -13.537 11.486 -12.627 1.00 84.56 381 HIS A N 1
ATOM 2986 C CA . HIS A 1 381 ? -13.009 12.766 -12.152 1.00 84.56 381 HIS A CA 1
ATOM 2987 C C . HIS A 1 381 ? -14.112 13.604 -11.495 1.00 84.56 381 HIS A C 1
ATOM 2989 O O . HIS A 1 381 ? -13.950 14.042 -10.360 1.00 84.56 381 HIS A O 1
ATOM 2995 N N . ILE A 1 382 ? -15.271 13.742 -12.149 1.00 81.19 382 ILE A N 1
ATOM 2996 C CA . ILE A 1 382 ? -16.432 14.448 -11.598 1.00 81.19 382 ILE A CA 1
ATOM 2997 C C . ILE A 1 382 ? -16.872 13.807 -10.283 1.00 81.19 382 ILE A C 1
ATOM 2999 O O . ILE A 1 382 ? -17.025 14.524 -9.303 1.00 81.19 382 ILE A O 1
ATOM 3003 N N . HIS A 1 383 ? -17.047 12.484 -10.220 1.00 80.94 383 HIS A N 1
ATOM 3004 C CA . HIS A 1 383 ? -17.487 11.826 -8.985 1.00 80.94 383 HIS A CA 1
ATOM 3005 C C . HIS A 1 383 ? -16.445 11.937 -7.873 1.00 80.94 383 HIS A C 1
ATOM 3007 O O . HIS A 1 383 ? -16.819 12.127 -6.720 1.00 80.94 383 HIS A O 1
ATOM 3013 N N . LEU A 1 384 ? -15.152 11.863 -8.196 1.00 81.56 384 LEU A N 1
ATOM 3014 C CA . LEU A 1 384 ? -14.070 12.016 -7.229 1.00 81.56 384 LEU A CA 1
ATOM 3015 C C . LEU A 1 384 ? -14.017 13.440 -6.665 1.00 81.56 384 LEU A C 1
ATOM 3017 O O . LEU A 1 384 ? -13.962 13.607 -5.447 1.00 81.56 384 LEU A O 1
ATOM 3021 N N . GLU A 1 385 ? -14.057 14.462 -7.519 1.00 80.12 385 GLU A N 1
ATOM 3022 C CA . GLU A 1 385 ? -14.033 15.864 -7.089 1.00 80.12 385 GLU A CA 1
ATOM 3023 C C . GLU A 1 385 ? -15.333 16.264 -6.391 1.00 80.12 385 GLU A C 1
ATOM 3025 O O . GLU A 1 385 ? -15.301 16.921 -5.353 1.00 80.12 385 GLU A O 1
ATOM 3030 N N . TYR A 1 386 ? -16.478 15.789 -6.881 1.00 75.81 386 TYR A N 1
ATOM 3031 C CA . TYR A 1 386 ? -17.766 15.980 -6.221 1.00 75.81 386 TYR A CA 1
ATOM 3032 C C . TYR A 1 386 ? -17.787 15.304 -4.847 1.00 75.81 386 TYR A C 1
ATOM 3034 O O . TYR A 1 386 ? -18.206 15.920 -3.867 1.00 75.81 386 TYR A O 1
ATOM 3042 N N . TYR A 1 387 ? -17.249 14.084 -4.736 1.00 75.44 387 TYR A N 1
ATOM 3043 C CA . TYR A 1 387 ? -17.035 13.419 -3.455 1.00 75.44 387 TYR A CA 1
ATOM 3044 C C . TYR A 1 387 ? -16.153 14.266 -2.534 1.00 75.44 387 TYR A C 1
ATOM 3046 O O . TYR A 1 387 ? -16.549 14.571 -1.410 1.00 75.44 387 TYR A O 1
ATOM 3054 N N . ARG A 1 388 ? -14.990 14.720 -3.007 1.00 75.44 388 ARG A N 1
ATOM 3055 C CA . ARG A 1 388 ? -14.053 15.541 -2.222 1.00 75.44 388 ARG A CA 1
ATOM 3056 C C . ARG A 1 388 ? -14.666 16.861 -1.748 1.00 75.44 388 ARG A C 1
ATOM 3058 O O . ARG A 1 388 ? -14.424 17.243 -0.607 1.00 75.44 388 ARG A O 1
ATOM 3065 N N . ALA A 1 389 ? -15.448 17.531 -2.592 1.00 73.31 389 ALA A N 1
ATOM 3066 C CA . ALA A 1 389 ? -16.034 18.838 -2.303 1.00 73.31 389 ALA A CA 1
ATOM 3067 C C . ALA A 1 389 ? -17.264 18.763 -1.386 1.00 73.31 389 ALA A C 1
ATOM 3069 O O . ALA A 1 389 ? -17.454 19.637 -0.545 1.00 73.31 389 ALA A O 1
ATOM 3070 N N . GLN A 1 390 ? -18.103 17.733 -1.536 1.00 70.62 390 GLN A N 1
ATOM 3071 C CA . GLN A 1 390 ? -19.366 17.624 -0.796 1.00 70.62 390 GLN A CA 1
ATOM 3072 C C . GLN A 1 390 ? -19.227 16.881 0.534 1.00 70.62 390 GLN A C 1
ATOM 3074 O O . GLN A 1 390 ? -20.063 17.045 1.414 1.00 70.62 390 GLN A O 1
ATOM 3079 N N . THR A 1 391 ? -18.174 16.083 0.723 1.00 66.19 391 THR A N 1
ATOM 3080 C CA . THR A 1 391 ? -18.024 15.286 1.951 1.00 66.19 391 THR A CA 1
ATOM 3081 C C . THR A 1 391 ? -17.936 16.172 3.198 1.00 66.19 391 THR A C 1
ATOM 3083 O O . THR A 1 391 ? -18.625 15.907 4.177 1.00 66.19 391 THR A O 1
ATOM 3086 N N . GLU A 1 392 ? -17.177 17.271 3.162 1.00 65.81 392 GLU A N 1
ATOM 3087 C CA . GLU A 1 392 ? -17.036 18.186 4.307 1.00 65.81 392 GLU A CA 1
ATOM 3088 C C . GLU A 1 392 ? -18.365 18.849 4.741 1.00 65.81 392 GLU A C 1
ATOM 3090 O O . GLU A 1 392 ? -18.715 18.716 5.918 1.00 65.81 392 GLU A O 1
ATOM 3095 N N . PRO A 1 393 ? -19.160 19.493 3.855 1.00 67.88 393 PRO A N 1
ATOM 3096 C CA . PRO A 1 393 ? -20.453 20.058 4.248 1.00 67.88 393 PRO A CA 1
ATOM 3097 C C . PRO A 1 393 ? -21.479 18.989 4.656 1.00 67.88 393 PRO A C 1
ATOM 3099 O O . PRO A 1 393 ? -22.235 19.215 5.601 1.00 67.88 393 PRO A O 1
ATOM 3102 N N . LEU A 1 394 ? -21.483 17.814 4.012 1.00 66.75 394 LEU A N 1
ATOM 3103 C CA . LEU A 1 394 ? -22.381 16.709 4.376 1.00 66.75 394 LEU A CA 1
ATOM 3104 C C . LEU A 1 394 ? -22.066 16.152 5.774 1.00 66.75 394 LEU A C 1
ATOM 3106 O O . LEU A 1 394 ? -22.974 15.857 6.551 1.00 66.75 394 LEU A O 1
ATOM 3110 N N . ILE A 1 395 ? -20.784 16.040 6.126 1.00 62.00 395 ILE A N 1
ATOM 3111 C CA . ILE A 1 395 ? -20.366 15.634 7.474 1.00 62.00 395 ILE A CA 1
ATOM 3112 C C . ILE A 1 395 ? -20.726 16.711 8.496 1.00 62.00 395 ILE A C 1
ATOM 3114 O O . ILE A 1 395 ? -21.209 16.376 9.577 1.00 62.00 395 ILE A O 1
ATOM 3118 N N . ALA A 1 396 ? -20.521 17.989 8.162 1.00 64.81 396 ALA A N 1
ATOM 3119 C CA . ALA A 1 396 ? -20.844 19.104 9.048 1.00 64.81 396 ALA A CA 1
ATOM 3120 C C . ALA A 1 396 ? -22.350 19.202 9.352 1.00 64.81 396 ALA A C 1
ATOM 3122 O O . ALA A 1 396 ? -22.718 19.538 10.476 1.00 64.81 396 ALA A O 1
ATOM 3123 N N . ALA A 1 397 ? -23.216 18.866 8.388 1.00 66.50 397 ALA A N 1
ATOM 3124 C CA . ALA A 1 397 ? -24.662 18.793 8.600 1.00 66.50 397 ALA A CA 1
ATOM 3125 C C . ALA A 1 397 ? -25.051 17.699 9.614 1.00 66.50 397 ALA A C 1
ATOM 3127 O O . ALA A 1 397 ? -26.002 17.866 10.378 1.00 66.50 397 ALA A O 1
ATOM 3128 N N . GLY A 1 398 ? -24.307 16.586 9.649 1.00 63.22 398 GLY A N 1
ATOM 3129 C CA . GLY A 1 398 ? -24.420 15.548 10.680 1.00 63.22 398 GLY A CA 1
ATOM 3130 C C . GLY A 1 398 ? -25.736 14.756 10.688 1.00 63.22 398 GLY A C 1
ATOM 3131 O O . GLY A 1 398 ? -25.945 13.928 11.581 1.00 63.22 398 GLY A O 1
ATOM 3132 N N . ASP A 1 399 ? -26.622 14.984 9.715 1.00 67.19 399 ASP A N 1
ATOM 3133 C CA . ASP A 1 399 ? -27.906 14.299 9.594 1.00 67.19 399 ASP A CA 1
ATOM 3134 C C . ASP A 1 399 ? -27.815 12.986 8.790 1.00 67.19 399 ASP A C 1
ATOM 3136 O O . ASP A 1 399 ? -26.820 12.662 8.134 1.00 67.19 399 ASP A O 1
ATOM 3140 N N . LEU A 1 400 ? -28.876 12.178 8.876 1.00 62.75 400 LEU A N 1
ATOM 3141 C CA . LEU A 1 400 ? -28.940 10.871 8.215 1.00 62.75 400 LEU A CA 1
ATOM 3142 C C . LEU A 1 400 ? -28.961 10.958 6.690 1.00 62.75 400 LEU A C 1
ATOM 3144 O O . LEU A 1 400 ? -28.447 10.057 6.027 1.00 62.75 400 LEU A O 1
ATOM 3148 N N . ALA A 1 401 ? -29.574 12.007 6.142 1.00 70.94 401 ALA A N 1
ATOM 3149 C CA . ALA A 1 401 ? -29.680 12.185 4.701 1.00 70.94 401 ALA A CA 1
ATOM 3150 C C . ALA A 1 401 ? -28.295 12.453 4.100 1.00 70.94 401 ALA A C 1
ATOM 3152 O O . ALA A 1 401 ? -27.909 11.815 3.122 1.00 70.94 401 ALA A O 1
ATOM 3153 N N . SER A 1 402 ? -27.516 13.309 4.758 1.00 68.88 402 SER A N 1
ATOM 3154 C CA . SER A 1 402 ? -26.178 13.714 4.345 1.00 68.88 402 SER A CA 1
ATOM 3155 C C . SER A 1 402 ? -25.183 12.551 4.392 1.00 68.88 402 SER A C 1
ATOM 3157 O O . SER A 1 402 ? -24.401 12.354 3.461 1.00 68.88 402 SER A O 1
ATOM 3159 N N . GLN A 1 403 ? -25.263 11.704 5.424 1.00 64.50 403 GLN A N 1
ATOM 3160 C CA . GLN A 1 403 ? -24.469 10.470 5.513 1.00 64.50 403 GLN A CA 1
ATOM 3161 C C . GLN A 1 403 ? -24.857 9.446 4.440 1.00 64.50 403 GLN A C 1
ATOM 3163 O O . GLN A 1 403 ? -23.986 8.838 3.814 1.00 64.50 403 GLN A O 1
ATOM 3168 N N . GLY A 1 404 ? -26.162 9.265 4.204 1.00 69.00 404 GLY A N 1
ATOM 3169 C CA . GLY A 1 404 ? -26.659 8.403 3.132 1.00 69.00 404 GLY A CA 1
ATOM 3170 C C . GLY A 1 404 ? -26.153 8.855 1.762 1.00 69.00 404 GLY A C 1
ATOM 3171 O O . GLY A 1 404 ? -25.691 8.030 0.976 1.00 69.00 404 GLY A O 1
ATOM 3172 N N . GLN A 1 405 ? -26.159 10.164 1.510 1.00 75.75 405 GLN A N 1
ATOM 3173 C CA . GLN A 1 405 ? -25.654 10.755 0.276 1.00 75.75 405 GLN A CA 1
ATOM 3174 C C . GLN A 1 405 ? -24.144 10.534 0.101 1.00 75.75 405 GLN A C 1
ATOM 3176 O O . GLN A 1 405 ? -23.727 10.068 -0.959 1.00 75.75 405 GLN A O 1
ATOM 3181 N N . ALA A 1 406 ? -23.333 10.776 1.136 1.00 72.56 406 ALA A N 1
ATOM 3182 C CA . ALA A 1 406 ? -21.889 10.533 1.083 1.00 72.56 406 ALA A CA 1
ATOM 3183 C C . ALA A 1 406 ? -21.557 9.056 0.785 1.00 72.56 406 ALA A C 1
ATOM 3185 O O . ALA A 1 406 ? -20.702 8.761 -0.052 1.00 72.56 406 ALA A O 1
ATOM 3186 N N . ASN A 1 407 ? -22.276 8.116 1.409 1.00 72.44 407 ASN A N 1
ATOM 3187 C CA . ASN A 1 407 ? -22.089 6.687 1.160 1.00 72.44 407 ASN A CA 1
ATOM 3188 C C . ASN A 1 407 ? -22.489 6.279 -0.270 1.00 72.44 407 ASN A C 1
ATOM 3190 O O . ASN A 1 407 ? -21.772 5.516 -0.913 1.00 72.44 407 ASN A O 1
ATOM 3194 N N . LEU A 1 408 ? -23.600 6.809 -0.796 1.00 77.75 408 LEU A N 1
ATOM 3195 C CA . LEU A 1 408 ? -24.011 6.570 -2.185 1.00 77.75 408 LEU A CA 1
ATOM 3196 C C . LEU A 1 408 ? -22.961 7.079 -3.179 1.00 77.75 408 LEU A C 1
ATOM 3198 O O . LEU A 1 408 ? -22.627 6.376 -4.131 1.00 77.75 408 LEU A O 1
ATOM 3202 N N . MET A 1 409 ? -22.399 8.263 -2.934 1.00 79.12 409 MET A N 1
ATOM 3203 C CA . MET A 1 409 ? -21.342 8.835 -3.774 1.00 79.12 409 MET A CA 1
ATOM 3204 C C . MET A 1 409 ? -20.075 7.967 -3.761 1.00 79.12 409 MET A C 1
ATOM 3206 O O . MET A 1 409 ? -19.475 7.732 -4.811 1.00 79.12 409 MET A O 1
ATOM 3210 N N . TRP A 1 410 ? -19.695 7.428 -2.598 1.00 77.31 410 TRP A N 1
ATOM 3211 C CA . TRP A 1 410 ? -18.583 6.478 -2.492 1.00 77.31 410 TRP A CA 1
ATOM 3212 C C . TRP A 1 410 ? -18.858 5.183 -3.276 1.00 77.31 410 TRP A C 1
ATOM 3214 O O . TRP A 1 410 ? -18.015 4.738 -4.055 1.00 77.31 410 TRP A O 1
ATOM 3224 N N . GLN A 1 411 ? -20.059 4.607 -3.141 1.00 78.50 411 GLN A N 1
ATOM 3225 C CA . GLN A 1 411 ? -20.463 3.400 -3.876 1.00 78.50 411 GLN A CA 1
ATOM 3226 C C . GLN A 1 411 ? -20.453 3.613 -5.396 1.00 78.50 411 GLN A C 1
ATOM 3228 O O . GLN A 1 411 ? -20.010 2.733 -6.136 1.00 78.50 411 GLN A O 1
ATOM 3233 N N . GLN A 1 412 ? -20.890 4.784 -5.867 1.00 83.44 412 GLN A N 1
ATOM 3234 C CA . GLN A 1 412 ? -20.835 5.153 -7.284 1.00 83.44 412 GLN A CA 1
ATOM 3235 C C . GLN A 1 412 ? -19.392 5.212 -7.800 1.00 83.44 412 GLN A C 1
ATOM 3237 O O . GLN A 1 412 ? -19.098 4.630 -8.843 1.00 83.44 412 GLN A O 1
ATOM 3242 N N . LEU A 1 413 ? -18.475 5.843 -7.056 1.00 83.81 413 LEU A N 1
ATOM 3243 C CA . LEU A 1 413 ? -17.057 5.900 -7.427 1.00 83.81 413 LEU A CA 1
ATOM 3244 C C . LEU A 1 413 ? -16.439 4.496 -7.542 1.00 83.81 413 LEU A C 1
ATOM 3246 O O . LEU A 1 413 ? -15.735 4.203 -8.510 1.00 83.81 413 LEU A O 1
ATOM 3250 N N . HIS A 1 414 ? -16.738 3.607 -6.591 1.00 82.38 414 HIS A N 1
ATOM 3251 C CA . HIS A 1 414 ? -16.283 2.212 -6.631 1.00 82.38 414 HIS A CA 1
ATOM 3252 C C . HIS A 1 414 ? -16.862 1.431 -7.802 1.00 82.38 414 HIS A C 1
ATOM 3254 O O . HIS A 1 414 ? -16.137 0.694 -8.469 1.00 82.38 414 HIS A O 1
ATOM 3260 N N . HIS A 1 415 ? -18.145 1.626 -8.100 1.00 84.38 415 HIS A N 1
ATOM 3261 C CA . HIS A 1 415 ? -18.785 0.995 -9.248 1.00 84.38 415 HIS A CA 1
ATOM 3262 C C . HIS A 1 415 ? -18.140 1.420 -10.579 1.00 84.38 415 HIS A C 1
ATOM 3264 O O . HIS A 1 415 ? -17.894 0.570 -11.442 1.00 84.38 415 HIS A O 1
ATOM 3270 N N . ILE A 1 416 ? -17.807 2.709 -10.724 1.00 85.69 416 ILE A N 1
ATOM 3271 C CA . ILE A 1 416 ? -17.078 3.237 -11.887 1.00 85.69 416 ILE A CA 1
ATOM 3272 C C . ILE A 1 416 ? -15.696 2.582 -11.988 1.00 85.69 416 ILE A C 1
ATOM 3274 O O . ILE A 1 416 ? -15.350 2.052 -13.044 1.00 85.69 416 ILE A O 1
ATOM 3278 N N . ASN A 1 417 ? -14.926 2.562 -10.893 1.00 88.31 417 ASN A N 1
ATOM 3279 C CA . ASN A 1 417 ? -13.588 1.964 -10.871 1.00 88.31 417 ASN A CA 1
ATOM 3280 C C . ASN A 1 417 ? -13.623 0.472 -11.244 1.00 88.31 417 ASN A C 1
ATOM 3282 O O . ASN A 1 417 ? -12.856 0.034 -12.099 1.00 88.31 417 ASN A O 1
ATOM 3286 N N . HIS A 1 418 ? -14.538 -0.300 -10.650 1.00 85.88 418 HIS A N 1
ATOM 3287 C CA . HIS A 1 418 ? -14.691 -1.727 -10.938 1.00 85.88 418 HIS A CA 1
ATOM 3288 C C . HIS A 1 418 ? -15.051 -1.973 -12.408 1.00 85.88 418 HIS A C 1
ATOM 3290 O O . HIS A 1 418 ? -14.456 -2.822 -13.070 1.00 85.88 418 HIS A O 1
ATOM 3296 N N . THR A 1 419 ? -15.998 -1.207 -12.952 1.00 84.50 419 THR A N 1
ATOM 3297 C CA . THR A 1 419 ? -16.406 -1.379 -14.352 1.00 84.50 419 THR A CA 1
ATOM 3298 C C . THR A 1 419 ? -15.292 -0.991 -15.325 1.00 84.50 419 THR A C 1
ATOM 3300 O O . THR A 1 419 ? -15.091 -1.674 -16.333 1.00 84.50 419 THR A O 1
ATOM 3303 N N . ALA A 1 420 ? -14.532 0.062 -15.015 1.00 86.31 420 ALA A N 1
ATOM 3304 C CA . ALA A 1 420 ? -13.365 0.455 -15.795 1.00 86.31 420 ALA A CA 1
ATOM 3305 C C . ALA A 1 420 ? -12.284 -0.635 -15.785 1.00 86.31 420 ALA A C 1
ATOM 3307 O O . ALA A 1 420 ? -11.767 -0.973 -16.848 1.00 86.31 420 ALA A O 1
ATOM 3308 N N . GLN A 1 421 ? -11.997 -1.242 -14.627 1.00 89.00 421 GLN A N 1
ATOM 3309 C CA . GLN A 1 421 ? -11.008 -2.318 -14.500 1.00 89.00 421 GLN A CA 1
ATOM 3310 C C . GLN A 1 421 ? -11.296 -3.484 -15.458 1.00 89.00 421 GLN A C 1
ATOM 3312 O O . GLN A 1 421 ? -10.397 -3.927 -16.171 1.00 89.00 421 GLN A O 1
ATOM 3317 N N . ILE A 1 422 ? -12.552 -3.942 -15.544 1.00 86.50 422 ILE A N 1
ATOM 3318 C CA . ILE A 1 422 ? -12.944 -5.049 -16.437 1.00 86.50 422 ILE A CA 1
ATOM 3319 C C . ILE A 1 422 ? -12.605 -4.729 -17.899 1.00 86.50 422 ILE A C 1
ATOM 3321 O O . ILE A 1 422 ? -12.082 -5.572 -18.628 1.00 86.50 422 ILE A O 1
ATOM 3325 N N . ARG A 1 423 ? -12.881 -3.499 -18.343 1.00 83.19 423 ARG A N 1
ATOM 3326 C CA . ARG A 1 423 ? -12.595 -3.064 -19.720 1.00 83.19 423 ARG A CA 1
ATOM 3327 C C . ARG A 1 423 ? -11.116 -2.897 -19.984 1.00 83.19 423 ARG A C 1
ATOM 3329 O O . ARG A 1 423 ? -10.617 -3.322 -21.020 1.00 83.19 423 ARG A O 1
ATOM 3336 N N . LEU A 1 424 ? -10.409 -2.284 -19.046 1.00 89.38 424 LEU A N 1
ATOM 3337 C CA . LEU A 1 424 ? -8.975 -2.073 -19.165 1.00 89.38 424 LEU A CA 1
ATOM 3338 C C . LEU A 1 424 ? -8.232 -3.417 -19.212 1.00 89.38 424 LEU A C 1
ATOM 3340 O O . LEU A 1 424 ? -7.268 -3.541 -19.966 1.00 89.38 424 LEU A O 1
ATOM 3344 N N . ASN A 1 425 ? -8.734 -4.451 -18.527 1.00 92.75 425 ASN A N 1
ATOM 3345 C CA . ASN A 1 425 ? -8.233 -5.823 -18.643 1.00 92.75 425 ASN A CA 1
ATOM 3346 C C . ASN A 1 425 ? -8.500 -6.440 -20.026 1.00 92.75 425 ASN A C 1
ATOM 3348 O O . ASN A 1 425 ? -7.657 -7.176 -20.538 1.00 92.75 425 ASN A O 1
ATOM 3352 N N . GLN A 1 426 ? -9.621 -6.121 -20.681 1.00 88.25 426 GLN A N 1
ATOM 3353 C CA . GLN A 1 426 ? -9.872 -6.545 -22.068 1.00 88.25 426 GLN A CA 1
ATOM 3354 C C . GLN A 1 426 ? -8.903 -5.881 -23.052 1.00 88.25 426 GLN A C 1
ATOM 3356 O O . GLN A 1 426 ? -8.387 -6.538 -23.958 1.00 88.25 426 GLN A O 1
ATOM 3361 N N . LEU A 1 427 ? -8.597 -4.599 -22.855 1.00 86.56 427 LEU A N 1
ATOM 3362 C CA . LEU A 1 427 ? -7.601 -3.906 -23.672 1.00 86.56 427 LEU A CA 1
ATOM 3363 C C . LEU A 1 427 ? -6.197 -4.432 -23.418 1.00 86.56 427 LEU A C 1
ATOM 3365 O O . LEU A 1 427 ? -5.461 -4.687 -24.368 1.00 86.56 427 LEU A O 1
ATOM 3369 N N . LEU A 1 428 ? -5.847 -4.681 -22.160 1.00 90.81 428 LEU A N 1
ATOM 3370 C CA . LEU A 1 428 ? -4.586 -5.322 -21.812 1.00 90.81 428 LEU A CA 1
ATOM 3371 C C . LEU A 1 428 ? -4.468 -6.709 -22.463 1.00 90.81 428 LEU A C 1
ATOM 3373 O O . LEU A 1 428 ? -3.417 -7.044 -23.003 1.00 90.81 428 LEU A O 1
ATOM 3377 N N . LEU A 1 429 ? -5.553 -7.488 -22.506 1.00 93.31 429 LEU A N 1
ATOM 3378 C CA . LEU A 1 429 ? -5.581 -8.764 -23.220 1.00 93.31 429 LEU A CA 1
ATOM 3379 C C . LEU A 1 429 ? -5.312 -8.591 -24.723 1.00 93.31 429 LEU A C 1
ATOM 3381 O O . LEU A 1 429 ? -4.586 -9.402 -25.309 1.00 93.31 429 LEU A O 1
ATOM 3385 N N . SER A 1 430 ? -5.886 -7.556 -25.348 1.00 88.25 430 SER A N 1
ATOM 3386 C CA . SER A 1 430 ? -5.638 -7.241 -26.761 1.00 88.25 430 SER A CA 1
ATOM 3387 C C . SER A 1 430 ? -4.171 -6.875 -27.009 1.00 88.25 430 SER A C 1
ATOM 3389 O O . SER A 1 430 ? -3.569 -7.385 -27.952 1.00 88.25 430 SER A O 1
ATOM 3391 N N . GLU A 1 431 ? -3.559 -6.112 -26.103 1.00 89.12 431 GLU A N 1
ATOM 3392 C CA . GLU A 1 431 ? -2.142 -5.753 -26.151 1.00 89.12 431 GLU A CA 1
ATOM 3393 C C . GLU A 1 431 ? -1.252 -7.001 -26.045 1.00 89.12 431 GLU A C 1
ATOM 3395 O O . GLU A 1 431 ? -0.386 -7.238 -26.889 1.00 89.12 431 GLU A O 1
ATOM 3400 N N . PHE A 1 432 ? -1.523 -7.875 -25.071 1.00 93.31 432 PHE A N 1
ATOM 3401 C CA . PHE A 1 432 ? -0.794 -9.135 -24.908 1.00 93.31 432 PHE A CA 1
ATOM 3402 C C . PHE A 1 432 ? -0.926 -10.033 -26.142 1.00 93.31 432 PHE A C 1
ATOM 3404 O O . PHE A 1 432 ? 0.069 -10.564 -26.636 1.00 93.31 432 PHE A O 1
ATOM 3411 N N . SER A 1 433 ? -2.149 -10.226 -26.632 1.00 92.06 433 SER A N 1
ATOM 3412 C CA . SER A 1 433 ? -2.440 -11.252 -27.636 1.00 92.06 433 SER A CA 1
ATOM 3413 C C . SER A 1 433 ? -2.178 -10.774 -29.062 1.00 92.06 433 SER A C 1
ATOM 3415 O O . SER A 1 433 ? -1.539 -11.486 -29.833 1.00 92.06 433 SER A O 1
ATOM 3417 N N . GLN A 1 434 ? -2.674 -9.592 -29.431 1.00 88.00 434 GLN A N 1
ATOM 3418 C CA . GLN A 1 434 ? -2.653 -9.099 -30.811 1.00 88.00 434 GLN A CA 1
ATOM 3419 C C . GLN A 1 434 ? -1.371 -8.327 -31.120 1.00 88.00 434 GLN A C 1
ATOM 3421 O O . GLN A 1 434 ? -0.761 -8.567 -32.158 1.00 88.00 434 GLN A O 1
ATOM 3426 N N . HIS A 1 435 ? -0.943 -7.432 -30.223 1.00 87.69 435 HIS A N 1
ATOM 3427 C CA . HIS A 1 435 ? 0.233 -6.595 -30.465 1.00 87.69 435 HIS A CA 1
ATOM 3428 C C . HIS A 1 435 ? 1.538 -7.327 -30.129 1.00 87.69 435 HIS A C 1
ATOM 3430 O O . HIS A 1 435 ? 2.456 -7.375 -30.946 1.00 87.69 435 HIS A O 1
ATOM 3436 N N . LEU A 1 436 ? 1.606 -7.969 -28.959 1.00 92.38 436 LEU A N 1
ATOM 3437 C CA . LEU A 1 436 ? 2.822 -8.647 -28.495 1.00 92.38 436 LEU A CA 1
ATOM 3438 C C . LEU A 1 436 ? 2.893 -10.137 -28.879 1.00 92.38 436 LEU A C 1
ATOM 3440 O O . LEU A 1 436 ? 3.937 -10.775 -28.688 1.00 92.38 436 LEU A O 1
ATOM 3444 N N . GLY A 1 437 ? 1.808 -10.716 -29.409 1.00 93.44 437 GLY A N 1
ATOM 3445 C CA . GLY A 1 437 ? 1.757 -12.118 -29.843 1.00 93.44 437 GLY A CA 1
ATOM 3446 C C . GLY A 1 437 ? 2.028 -13.116 -28.711 1.00 93.44 437 GLY A C 1
ATOM 3447 O O . GLY A 1 437 ? 2.714 -14.129 -28.908 1.00 93.44 437 GLY A O 1
ATOM 3448 N N . ILE A 1 438 ? 1.602 -12.791 -27.491 1.00 94.00 438 ILE A N 1
ATOM 3449 C CA . ILE A 1 438 ? 1.820 -13.608 -26.298 1.00 94.00 438 ILE A CA 1
ATOM 3450 C C . ILE A 1 438 ? 0.719 -14.657 -26.218 1.00 94.00 438 ILE A C 1
ATOM 3452 O O . ILE A 1 438 ? -0.464 -14.391 -26.412 1.00 94.00 438 ILE A O 1
ATOM 3456 N N . HIS A 1 439 ? 1.130 -15.878 -25.912 1.00 90.81 439 HIS A N 1
ATOM 3457 C CA . HIS A 1 439 ? 0.228 -16.991 -25.682 1.00 90.81 439 HIS A CA 1
ATOM 3458 C C . HIS A 1 439 ? 0.504 -17.561 -24.306 1.00 90.81 439 HIS A C 1
ATOM 3460 O O . HIS A 1 439 ? 1.631 -17.496 -23.812 1.00 90.81 439 HIS A O 1
ATOM 3466 N N . TYR A 1 440 ? -0.502 -18.202 -23.730 1.00 87.12 440 TYR A N 1
ATOM 3467 C CA . TYR A 1 440 ? -0.249 -19.085 -22.611 1.00 87.12 440 TYR A CA 1
ATOM 3468 C C . TYR A 1 440 ? 0.639 -20.231 -23.105 1.00 87.12 440 TYR A C 1
ATOM 3470 O O . TYR A 1 440 ? 0.308 -20.894 -24.093 1.00 87.12 440 TYR A O 1
ATOM 3478 N N . GLN A 1 441 ? 1.774 -20.441 -22.445 1.00 82.12 441 GLN A N 1
ATOM 3479 C CA . GLN A 1 441 ? 2.691 -21.536 -22.735 1.00 82.12 441 GLN A CA 1
ATOM 3480 C C . GLN A 1 441 ? 3.046 -22.232 -21.435 1.00 82.12 441 GLN A C 1
ATOM 3482 O O . GLN A 1 441 ? 3.592 -21.607 -20.527 1.00 82.12 441 GLN A O 1
ATOM 3487 N N . GLN A 1 442 ? 2.787 -23.534 -21.368 1.00 68.75 442 GLN A N 1
ATOM 3488 C CA . GLN A 1 442 ? 3.169 -24.304 -20.198 1.00 68.75 442 GLN A CA 1
ATOM 3489 C C . GLN A 1 442 ? 3.491 -25.762 -20.528 1.00 68.75 442 GLN A C 1
ATOM 3491 O O . GLN A 1 442 ? 2.744 -26.359 -21.298 1.00 68.75 442 GLN A O 1
ATOM 3496 N N . PRO A 1 443 ? 4.544 -26.363 -19.940 1.00 59.06 443 PRO A N 1
ATOM 3497 C CA . PRO A 1 443 ? 4.688 -27.817 -19.920 1.00 59.06 443 PRO A CA 1
ATOM 3498 C C . PRO A 1 443 ? 3.523 -28.485 -19.165 1.00 59.06 443 PRO A C 1
ATOM 3500 O O . PRO A 1 443 ? 3.214 -28.121 -18.031 1.00 59.06 443 PRO A O 1
ATOM 3503 N N . ASP A 1 444 ? 2.888 -29.479 -19.780 1.00 59.75 444 ASP A N 1
ATOM 3504 C CA . ASP A 1 444 ? 1.965 -30.396 -19.118 1.00 59.75 444 ASP A CA 1
ATOM 3505 C C . ASP A 1 444 ? 2.716 -31.301 -18.119 1.00 59.75 444 ASP A C 1
ATOM 3507 O O . ASP A 1 444 ? 3.942 -31.232 -17.981 1.00 59.75 444 ASP A O 1
ATOM 3511 N N . ALA A 1 445 ? 1.989 -32.175 -17.416 1.00 50.50 445 ALA A N 1
ATOM 3512 C CA . ALA A 1 445 ? 2.568 -33.111 -16.444 1.00 50.50 445 ALA A CA 1
ATOM 3513 C C . ALA A 1 445 ? 3.648 -34.051 -17.035 1.00 50.50 445 ALA A C 1
ATOM 3515 O O . ALA A 1 445 ? 4.394 -34.672 -16.281 1.00 50.50 445 ALA A O 1
ATOM 3516 N N . TYR A 1 446 ? 3.755 -34.129 -18.366 1.00 52.44 446 TYR A N 1
ATOM 3517 C CA . TYR A 1 446 ? 4.699 -34.949 -19.124 1.00 52.44 446 TYR A CA 1
ATOM 3518 C C . TYR A 1 446 ? 5.731 -34.109 -19.903 1.00 52.44 446 TYR A C 1
ATOM 3520 O O . TYR A 1 446 ? 6.497 -34.657 -20.697 1.00 52.44 446 TYR A O 1
ATOM 3528 N N . GLY A 1 447 ? 5.769 -32.788 -19.697 1.00 55.44 447 GLY A N 1
ATOM 3529 C CA . GLY A 1 447 ? 6.703 -31.873 -20.355 1.00 55.44 447 GLY A CA 1
ATOM 3530 C C . GLY A 1 447 ? 6.300 -31.409 -21.762 1.00 55.44 447 GLY A C 1
ATOM 3531 O O . GLY A 1 447 ? 7.106 -30.758 -22.425 1.00 55.44 447 GLY A O 1
ATOM 3532 N N . ARG A 1 448 ? 5.083 -31.697 -22.247 1.00 58.75 448 ARG A N 1
ATOM 3533 C CA . ARG A 1 448 ? 4.585 -31.180 -23.537 1.00 58.75 448 ARG A CA 1
ATOM 3534 C C . ARG A 1 448 ? 3.980 -29.798 -23.360 1.00 58.75 448 ARG A C 1
ATOM 3536 O O . ARG A 1 448 ? 3.150 -29.585 -22.488 1.00 58.75 448 ARG A O 1
ATOM 3543 N N . HIS A 1 449 ? 4.344 -28.853 -24.216 1.00 66.69 449 HIS A N 1
ATOM 3544 C CA . HIS A 1 449 ? 3.826 -27.495 -24.107 1.00 66.69 449 HIS A CA 1
ATOM 3545 C C . HIS A 1 449 ? 2.362 -27.399 -24.572 1.00 66.69 449 HIS A C 1
ATOM 3547 O O . HIS A 1 449 ? 2.088 -27.510 -25.767 1.00 66.69 449 HIS A O 1
ATOM 3553 N N . GLN A 1 450 ? 1.423 -27.139 -23.655 1.00 72.06 450 GLN A N 1
ATOM 3554 C CA . GLN A 1 450 ? 0.087 -26.661 -24.013 1.00 72.06 450 GLN A CA 1
ATOM 3555 C C . GLN A 1 450 ? 0.173 -25.175 -24.360 1.00 72.06 450 GLN A C 1
ATOM 3557 O O . GLN A 1 450 ? 0.517 -24.336 -23.523 1.00 72.06 450 GLN A O 1
ATOM 3562 N N . ARG A 1 451 ? -0.129 -24.860 -25.622 1.00 84.38 451 ARG A N 1
ATOM 3563 C CA . ARG A 1 451 ? -0.241 -23.492 -26.126 1.00 84.38 451 ARG A CA 1
ATOM 3564 C C . ARG A 1 451 ? -1.716 -23.158 -26.312 1.00 84.38 451 ARG A C 1
ATOM 3566 O O . ARG A 1 451 ? -2.389 -23.819 -27.099 1.00 84.38 451 ARG A O 1
ATOM 3573 N N . ARG A 1 452 ? -2.204 -22.125 -25.623 1.00 90.31 452 ARG A N 1
ATOM 3574 C CA . ARG A 1 452 ? -3.566 -21.592 -25.802 1.00 90.31 452 ARG A CA 1
ATOM 3575 C C . ARG A 1 452 ? -3.563 -20.069 -25.879 1.00 90.31 452 ARG A C 1
ATOM 3577 O O . ARG A 1 452 ? -2.595 -19.415 -25.489 1.00 90.31 452 ARG A O 1
ATOM 3584 N N . VAL A 1 453 ? -4.649 -19.509 -26.401 1.00 91.62 453 VAL A N 1
ATOM 3585 C CA . VAL A 1 453 ? -4.886 -18.060 -26.369 1.00 91.62 453 VAL A CA 1
ATOM 3586 C C . VAL A 1 453 ? -5.144 -17.633 -24.920 1.00 91.62 453 VAL A C 1
ATOM 3588 O O . VAL A 1 453 ? -5.699 -18.404 -24.127 1.00 91.62 453 VAL A O 1
ATOM 3591 N N . LEU A 1 454 ? -4.674 -16.436 -24.570 1.00 93.25 454 LEU A N 1
ATOM 3592 C CA . LEU A 1 454 ? -4.957 -15.818 -23.279 1.00 93.25 454 LEU A CA 1
ATOM 3593 C C . LEU A 1 454 ? -6.429 -15.384 -23.214 1.00 93.25 454 LEU A C 1
ATOM 3595 O O . LEU A 1 454 ? -7.077 -15.130 -24.226 1.00 93.25 454 LEU A O 1
ATOM 3599 N N . THR A 1 455 ? -6.950 -15.302 -22.005 1.00 93.12 455 THR A N 1
ATOM 3600 C CA . THR A 1 455 ? -8.321 -14.908 -21.678 1.00 93.12 455 THR A CA 1
ATOM 3601 C C . THR A 1 455 ? -8.300 -13.715 -20.726 1.00 93.12 455 THR A C 1
ATOM 3603 O O . THR A 1 455 ? -7.251 -13.362 -20.187 1.00 93.12 455 THR A O 1
ATOM 3606 N N . THR A 1 456 ? -9.453 -13.094 -20.475 1.00 89.38 456 THR A N 1
ATOM 3607 C CA . THR A 1 456 ? -9.546 -12.001 -19.493 1.00 89.38 456 THR A CA 1
ATOM 3608 C C . THR A 1 456 ? -9.199 -12.467 -18.082 1.00 89.38 456 THR A C 1
ATOM 3610 O O . THR A 1 456 ? -8.512 -11.742 -17.376 1.00 89.38 456 THR A O 1
ATOM 3613 N N . ALA A 1 457 ? -9.545 -13.707 -17.719 1.00 90.69 457 ALA A N 1
ATOM 3614 C CA . ALA A 1 457 ? -9.176 -14.288 -16.429 1.00 90.69 457 ALA A CA 1
ATOM 3615 C C . ALA A 1 457 ? -7.650 -14.383 -16.240 1.00 90.69 457 ALA A C 1
ATOM 3617 O O . ALA A 1 457 ? -7.153 -14.208 -15.130 1.00 90.69 457 ALA A O 1
ATOM 3618 N N . ASP A 1 458 ? -6.889 -14.596 -17.323 1.00 92.69 458 ASP A N 1
ATOM 3619 C CA . ASP A 1 458 ? -5.421 -14.584 -17.261 1.00 92.69 458 ASP A CA 1
ATOM 3620 C C . ASP A 1 458 ? -4.881 -13.169 -16.971 1.00 92.69 458 ASP A C 1
ATOM 3622 O O . ASP A 1 458 ? -3.830 -13.033 -16.343 1.00 92.69 458 ASP A O 1
ATOM 3626 N N . MET A 1 459 ? -5.586 -12.116 -17.411 1.00 94.62 459 MET A N 1
ATOM 3627 C CA . MET A 1 459 ? -5.258 -10.725 -17.067 1.00 94.62 459 MET A CA 1
ATOM 3628 C C . MET A 1 459 ? -5.658 -10.410 -15.629 1.00 94.62 459 MET A C 1
ATOM 3630 O O . MET A 1 459 ? -4.843 -9.865 -14.893 1.00 94.62 459 MET A O 1
ATOM 3634 N N . ASP A 1 460 ? -6.859 -10.810 -15.205 1.00 91.12 460 ASP A N 1
ATOM 3635 C CA . ASP A 1 460 ? -7.336 -10.632 -13.828 1.00 91.12 460 ASP A CA 1
ATOM 3636 C C . ASP A 1 460 ? -6.357 -11.259 -12.820 1.00 91.12 460 ASP A C 1
ATOM 3638 O O . ASP A 1 460 ? -6.020 -10.640 -11.812 1.00 91.12 460 ASP A O 1
ATOM 3642 N N . ALA A 1 461 ? -5.814 -12.439 -13.139 1.00 89.69 461 ALA A N 1
ATOM 3643 C CA . ALA A 1 461 ? -4.845 -13.155 -12.311 1.00 89.69 461 ALA A CA 1
ATOM 3644 C C . ALA A 1 461 ? -3.476 -12.459 -12.167 1.00 89.69 461 ALA A C 1
ATOM 3646 O O . ALA A 1 461 ? -2.710 -12.790 -11.259 1.00 89.69 461 ALA A O 1
ATOM 3647 N N . LEU A 1 462 ? -3.143 -11.502 -13.042 1.00 92.75 462 LEU A N 1
ATOM 3648 C CA . LEU A 1 462 ? -1.956 -10.654 -12.875 1.00 92.75 462 LEU A CA 1
ATOM 3649 C C . LEU A 1 462 ? -2.200 -9.464 -11.942 1.00 92.75 462 LEU A C 1
ATOM 3651 O O . LEU A 1 462 ? -1.231 -8.786 -11.589 1.00 92.75 462 LEU A O 1
ATOM 3655 N N . HIS A 1 463 ? -3.460 -9.208 -11.574 1.00 92.94 463 HIS A N 1
ATOM 3656 C CA . HIS A 1 463 ? -3.907 -8.045 -10.811 1.00 92.94 463 HIS A CA 1
ATOM 3657 C C . HIS A 1 463 ? -3.342 -6.717 -11.354 1.00 92.94 463 HIS A C 1
ATOM 3659 O O . HIS A 1 463 ? -2.707 -5.984 -10.602 1.00 92.94 463 HIS A O 1
ATOM 3665 N N . PRO A 1 464 ? -3.495 -6.397 -12.651 1.00 96.19 464 PRO A N 1
ATOM 3666 C CA . PRO A 1 464 ? -2.832 -5.253 -13.268 1.00 96.19 464 PRO A CA 1
ATOM 3667 C C . PRO A 1 464 ? -3.285 -3.925 -12.664 1.00 96.19 464 PRO A C 1
ATOM 3669 O O . PRO A 1 464 ? -4.478 -3.691 -12.462 1.00 96.19 464 PRO A O 1
ATOM 3672 N N . PHE A 1 465 ? -2.329 -3.021 -12.450 1.00 97.00 465 PHE A N 1
ATOM 3673 C CA . PHE A 1 465 ? -2.622 -1.646 -12.070 1.00 97.00 465 PHE A CA 1
ATOM 3674 C C . PHE A 1 465 ? -2.594 -0.729 -13.300 1.00 97.00 465 PHE A C 1
ATOM 3676 O O . PHE A 1 465 ? -1.543 -0.467 -13.894 1.00 97.00 465 PHE A O 1
ATOM 3683 N N . HIS A 1 466 ? -3.761 -0.215 -13.695 1.00 94.94 466 HIS A N 1
ATOM 3684 C CA . HIS A 1 466 ? -3.888 0.691 -14.841 1.00 94.94 466 HIS A CA 1
ATOM 3685 C C . HIS A 1 466 ? -3.570 2.136 -14.449 1.00 94.94 466 HIS A C 1
ATOM 3687 O O . HIS A 1 466 ? -4.462 2.956 -14.216 1.00 94.94 466 HIS A O 1
ATOM 3693 N N . TRP A 1 467 ? -2.276 2.447 -14.408 1.00 94.62 467 TRP A N 1
ATOM 3694 C CA . TRP A 1 467 ? -1.733 3.782 -14.145 1.00 94.62 467 TRP A CA 1
ATOM 3695 C C . TRP A 1 467 ? -2.441 4.891 -14.939 1.00 94.62 467 TRP A C 1
ATOM 3697 O O . TRP A 1 467 ? -2.842 5.899 -14.356 1.00 94.62 467 TRP A O 1
ATOM 3707 N N . GLY A 1 468 ? -2.670 4.678 -16.240 1.00 90.56 468 GLY A N 1
ATOM 3708 C CA . GLY A 1 468 ? -3.311 5.643 -17.140 1.00 90.56 468 GLY A CA 1
ATOM 3709 C C . GLY A 1 468 ? -4.754 6.003 -16.779 1.00 90.56 468 GLY A C 1
ATOM 3710 O O . GLY A 1 468 ? -5.250 7.032 -17.239 1.00 90.56 468 GLY A O 1
ATOM 3711 N N . PHE A 1 469 ? -5.409 5.180 -15.953 1.00 90.62 469 PHE A N 1
ATOM 3712 C CA . PHE A 1 469 ? -6.761 5.400 -15.448 1.00 90.62 469 PHE A CA 1
ATOM 3713 C C . PHE A 1 469 ? -6.752 6.014 -14.045 1.00 90.62 469 PHE A C 1
ATOM 3715 O O . PHE A 1 469 ? -7.329 7.079 -13.817 1.00 90.62 469 PHE A O 1
ATOM 3722 N N . HIS A 1 470 ? -6.062 5.375 -13.096 1.00 91.06 470 HIS A N 1
ATOM 3723 C CA . HIS A 1 470 ? -6.067 5.820 -11.699 1.00 91.06 470 HIS A CA 1
ATOM 3724 C C . HIS A 1 470 ? -5.321 7.142 -11.494 1.00 91.06 470 HIS A C 1
ATOM 3726 O O . HIS A 1 470 ? -5.762 7.967 -10.688 1.00 91.06 470 HIS A O 1
ATOM 3732 N N . CYS A 1 471 ? -4.244 7.354 -12.256 1.00 92.62 471 CYS A N 1
ATOM 3733 C CA . CYS A 1 471 ? -3.327 8.488 -12.147 1.00 92.62 471 CYS A CA 1
ATOM 3734 C C . CYS A 1 471 ? -3.357 9.385 -13.397 1.00 92.62 471 CYS A C 1
ATOM 3736 O O . CYS A 1 471 ? -2.383 10.087 -13.668 1.00 92.62 471 CYS A O 1
ATOM 3738 N N . HIS A 1 472 ? -4.462 9.370 -14.155 1.00 90.06 472 HIS A N 1
ATOM 3739 C CA . HIS A 1 472 ? -4.610 10.105 -15.415 1.00 90.06 472 HIS A CA 1
ATOM 3740 C C . HIS A 1 472 ? -4.155 11.570 -15.316 1.00 90.06 472 HIS A C 1
ATOM 3742 O O . HIS A 1 472 ? -3.264 11.987 -16.052 1.00 90.06 472 HIS A O 1
ATOM 3748 N N . ASP A 1 473 ? -4.697 12.322 -14.354 1.00 88.38 473 ASP A N 1
ATOM 3749 C CA . ASP A 1 473 ? -4.434 13.761 -14.191 1.00 88.38 473 ASP A CA 1
ATOM 3750 C C . ASP A 1 473 ? -2.959 14.080 -13.889 1.00 88.38 473 ASP A C 1
ATOM 3752 O O . ASP A 1 473 ? -2.482 15.177 -14.183 1.00 88.38 473 ASP A O 1
ATOM 3756 N N . ILE A 1 474 ? -2.229 13.128 -13.303 1.00 93.06 474 ILE A N 1
ATOM 3757 C CA . ILE A 1 474 ? -0.799 13.249 -12.987 1.00 93.06 474 ILE A CA 1
ATOM 3758 C C . ILE A 1 474 ? 0.031 12.931 -14.229 1.00 93.06 474 ILE A C 1
ATOM 3760 O O . ILE A 1 474 ? 0.928 13.686 -14.597 1.00 93.06 474 ILE A O 1
ATOM 3764 N N . LEU A 1 475 ? -0.300 11.837 -14.918 1.00 91.62 475 LEU A N 1
ATOM 3765 C CA . LEU A 1 475 ? 0.416 11.409 -16.118 1.00 91.62 475 LEU A CA 1
ATOM 3766 C C . LEU A 1 475 ? 0.216 12.383 -17.289 1.00 91.62 475 LEU A C 1
ATOM 3768 O O . LEU A 1 475 ? 1.160 12.618 -18.037 1.00 91.62 475 LEU A O 1
ATOM 3772 N N . GLN A 1 476 ? -0.950 13.032 -17.401 1.00 87.94 476 GLN A N 1
ATOM 3773 C CA . GLN A 1 476 ? -1.184 14.121 -18.364 1.00 87.94 476 GLN A CA 1
ATOM 3774 C C . GLN A 1 476 ? -0.292 15.345 -18.109 1.00 87.94 476 GLN A C 1
ATOM 3776 O O . GLN A 1 476 ? 0.057 16.063 -19.040 1.00 87.94 476 GLN A O 1
ATOM 3781 N N . LYS A 1 477 ? 0.126 15.567 -16.856 1.00 89.44 477 LYS A N 1
ATOM 3782 C CA . LYS A 1 477 ? 1.089 16.616 -16.473 1.00 89.44 477 LYS A CA 1
ATOM 3783 C C . LYS A 1 477 ? 2.548 16.156 -16.591 1.00 89.44 477 LYS A C 1
ATOM 3785 O O . LYS A 1 477 ? 3.454 16.856 -16.146 1.00 89.44 477 LYS A O 1
ATOM 3790 N N . GLY A 1 478 ? 2.780 14.990 -17.192 1.00 89.69 478 GLY A N 1
ATOM 3791 C CA . GLY A 1 478 ? 4.101 14.423 -17.437 1.00 89.69 478 GLY A CA 1
ATOM 3792 C C . GLY A 1 478 ? 4.571 13.413 -16.393 1.00 89.69 478 GLY A C 1
ATOM 3793 O O . GLY A 1 478 ? 5.626 12.827 -16.606 1.00 89.69 478 GLY A O 1
ATOM 3794 N N . GLY A 1 479 ? 3.828 13.181 -15.305 1.00 95.31 479 GLY A N 1
ATOM 3795 C CA . GLY A 1 479 ? 4.179 12.205 -14.269 1.00 95.31 479 GLY A CA 1
ATOM 3796 C C . GLY A 1 479 ? 4.185 12.764 -12.847 1.00 95.31 479 GLY A C 1
ATOM 3797 O O . GLY A 1 479 ? 3.812 13.910 -12.601 1.00 95.31 479 GLY A O 1
ATOM 3798 N N . PHE A 1 480 ? 4.611 11.933 -11.899 1.00 98.00 480 PHE A N 1
ATOM 3799 C CA . PHE A 1 480 ? 4.754 12.296 -10.490 1.00 98.00 480 PHE A CA 1
ATOM 3800 C C . PHE A 1 480 ? 5.935 13.245 -10.276 1.00 98.00 480 PHE A C 1
ATOM 3802 O O . PHE A 1 480 ? 6.958 13.130 -10.953 1.00 98.00 480 PHE A O 1
ATOM 3809 N N . ASP A 1 481 ? 5.803 14.154 -9.308 1.00 98.06 481 ASP A N 1
ATOM 3810 C CA . ASP A 1 481 ? 6.887 15.029 -8.859 1.00 98.06 481 ASP A CA 1
ATOM 3811 C C . ASP A 1 481 ? 7.996 14.224 -8.176 1.00 98.06 481 ASP A C 1
ATOM 3813 O O . ASP A 1 481 ? 9.179 14.449 -8.435 1.00 98.06 481 ASP A O 1
ATOM 3817 N N . GLY A 1 482 ? 7.601 13.283 -7.314 1.00 98.12 482 GLY A N 1
ATOM 3818 C CA . GLY A 1 482 ? 8.512 12.511 -6.481 1.00 98.12 482 GLY A CA 1
ATOM 3819 C C . GLY A 1 482 ? 8.202 11.020 -6.450 1.00 98.12 482 GLY A C 1
ATOM 3820 O O . GLY A 1 482 ? 7.038 10.621 -6.430 1.00 98.12 482 GLY A O 1
ATOM 3821 N N . ILE A 1 483 ? 9.245 10.193 -6.386 1.00 98.56 483 ILE A N 1
ATOM 3822 C CA . ILE A 1 483 ? 9.117 8.751 -6.140 1.00 98.56 483 ILE A CA 1
ATOM 3823 C C . ILE A 1 483 ? 9.945 8.350 -4.926 1.00 98.56 483 ILE A C 1
ATOM 3825 O O . ILE A 1 483 ? 11.135 8.659 -4.843 1.00 98.56 483 ILE A O 1
ATOM 3829 N N . LEU A 1 484 ? 9.302 7.629 -4.012 1.00 97.31 484 LEU A N 1
ATOM 3830 C CA . LEU A 1 484 ? 9.874 7.105 -2.777 1.00 97.31 484 LEU A CA 1
ATOM 3831 C C . LEU A 1 484 ? 9.611 5.605 -2.781 1.00 97.31 484 LEU A C 1
ATOM 3833 O O . LEU A 1 484 ? 8.451 5.223 -2.735 1.00 97.31 484 LEU A O 1
ATOM 3837 N N . CYS A 1 485 ? 10.626 4.752 -2.920 1.00 95.88 485 CYS A N 1
ATOM 3838 C CA . CYS A 1 485 ? 10.353 3.323 -3.098 1.00 95.88 485 CYS A CA 1
ATOM 3839 C C . CYS A 1 485 ? 11.466 2.426 -2.560 1.00 95.88 485 CYS A C 1
ATOM 3841 O O . CYS A 1 485 ? 12.648 2.678 -2.792 1.00 95.88 485 CYS A O 1
ATOM 3843 N N . GLN A 1 486 ? 11.086 1.312 -1.942 1.00 94.88 486 GLN A N 1
ATOM 3844 C CA . GLN A 1 486 ? 11.945 0.138 -1.827 1.00 94.88 486 GLN A CA 1
ATOM 3845 C C . GLN A 1 486 ? 11.371 -0.958 -2.726 1.00 94.88 486 GLN A C 1
ATOM 3847 O O . GLN A 1 486 ? 10.434 -1.652 -2.329 1.00 94.88 486 GLN A O 1
ATOM 3852 N N . PRO A 1 487 ? 11.910 -1.141 -3.943 1.00 93.94 487 PRO A N 1
ATOM 3853 C CA . PRO A 1 487 ? 11.427 -2.187 -4.820 1.00 93.94 487 PRO A CA 1
ATOM 3854 C C . PRO A 1 487 ? 11.539 -3.578 -4.179 1.00 93.94 487 PRO A C 1
ATOM 3856 O O . PRO A 1 487 ? 12.536 -3.865 -3.507 1.00 93.94 487 PRO A O 1
ATOM 3859 N N . PRO A 1 488 ? 10.587 -4.492 -4.446 1.00 90.94 488 PRO A N 1
ATOM 3860 C CA . PRO A 1 488 ? 10.695 -5.867 -3.987 1.00 90.94 488 PRO A CA 1
ATOM 3861 C C . PRO A 1 488 ? 11.988 -6.508 -4.517 1.00 90.94 488 PRO A C 1
ATOM 3863 O O . PRO A 1 488 ? 12.264 -6.405 -5.719 1.00 90.94 488 PRO A O 1
ATOM 3866 N N . PRO A 1 489 ? 12.782 -7.189 -3.674 1.00 88.00 489 PRO A N 1
ATOM 3867 C CA . PRO A 1 489 ? 14.050 -7.757 -4.103 1.00 88.00 489 PRO A CA 1
ATOM 3868 C C . PRO A 1 489 ? 13.863 -9.030 -4.939 1.00 88.00 489 PRO A C 1
ATOM 3870 O O . PRO A 1 489 ? 12.817 -9.685 -4.939 1.00 88.00 489 PRO A O 1
ATOM 3873 N N . GLY A 1 490 ? 14.934 -9.427 -5.627 1.00 88.62 490 GLY A N 1
ATOM 3874 C CA . GLY A 1 490 ? 15.055 -10.765 -6.206 1.00 88.62 490 GLY A CA 1
ATOM 3875 C C . GLY A 1 490 ? 14.531 -10.926 -7.637 1.00 88.62 490 GLY A C 1
ATOM 3876 O O . GLY A 1 490 ? 14.218 -9.972 -8.352 1.00 88.62 490 GLY A O 1
ATOM 3877 N N . LEU A 1 491 ? 14.530 -12.180 -8.098 1.00 91.44 491 LEU A N 1
ATOM 3878 C CA . LEU A 1 491 ? 14.174 -12.544 -9.470 1.00 91.44 491 LEU A CA 1
ATOM 3879 C C . LEU A 1 491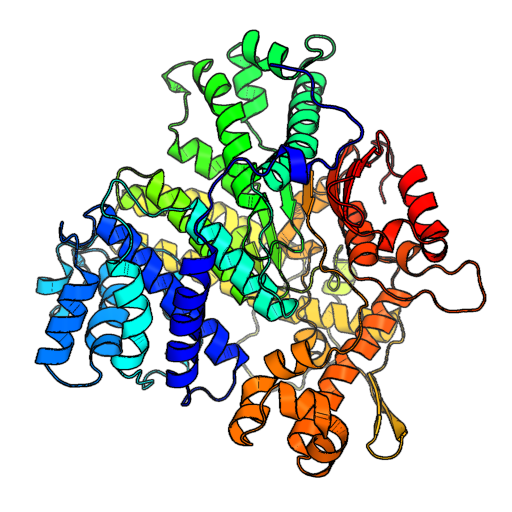 ? 12.661 -12.678 -9.640 1.00 91.44 491 LEU A C 1
ATOM 3881 O O . LEU A 1 491 ? 11.996 -13.330 -8.839 1.00 91.44 491 LEU A O 1
ATOM 3885 N N . LEU A 1 492 ? 12.145 -12.177 -10.760 1.00 92.69 492 LEU A N 1
ATOM 3886 C CA . LEU A 1 492 ? 10.778 -12.418 -11.198 1.00 92.69 492 LEU A CA 1
ATOM 3887 C C . LEU A 1 492 ? 10.638 -13.856 -11.722 1.00 92.69 492 LEU A C 1
ATOM 3889 O O . LEU A 1 492 ? 10.830 -14.140 -12.910 1.00 92.69 492 LEU A O 1
ATOM 3893 N N . ARG A 1 493 ? 10.339 -14.782 -10.813 1.00 90.38 493 ARG A N 1
ATOM 3894 C CA . ARG A 1 493 ? 10.120 -16.201 -11.100 1.00 90.38 493 ARG A CA 1
ATOM 3895 C C . ARG A 1 493 ? 9.122 -16.802 -10.106 1.00 90.38 493 ARG A C 1
ATOM 3897 O O . ARG A 1 493 ? 9.021 -16.274 -9.002 1.00 90.38 493 ARG A O 1
ATOM 3904 N N . PRO A 1 494 ? 8.484 -17.935 -10.450 1.00 87.81 494 PRO A N 1
ATOM 3905 C CA . PRO A 1 494 ? 7.683 -18.689 -9.495 1.00 87.81 494 PRO A CA 1
ATOM 3906 C C . PRO A 1 494 ? 8.489 -18.988 -8.229 1.00 87.81 494 PRO A C 1
ATOM 3908 O O . PRO A 1 494 ? 9.596 -19.533 -8.310 1.00 87.81 494 PRO A O 1
ATOM 3911 N N . ASN A 1 495 ? 7.934 -18.629 -7.077 1.00 86.38 495 ASN A N 1
ATOM 3912 C CA . ASN A 1 495 ? 8.522 -18.854 -5.765 1.00 86.38 495 ASN A CA 1
ATOM 3913 C C . ASN A 1 495 ? 7.607 -19.805 -4.974 1.00 86.38 495 ASN A C 1
ATOM 3915 O O . ASN A 1 495 ? 6.389 -19.658 -5.007 1.00 86.38 495 ASN A O 1
ATOM 3919 N N . LEU A 1 496 ? 8.185 -20.815 -4.313 1.00 83.25 496 LEU A N 1
ATOM 3920 C CA . LEU A 1 496 ? 7.403 -21.801 -3.560 1.00 83.25 496 LEU A CA 1
ATOM 3921 C C . LEU A 1 496 ? 6.755 -21.219 -2.312 1.00 83.25 496 LEU A C 1
ATOM 3923 O O . LEU A 1 496 ? 5.657 -21.638 -1.975 1.00 83.25 496 LEU A O 1
ATOM 3927 N N . ASP A 1 497 ? 7.394 -20.254 -1.665 1.00 77.56 497 ASP A N 1
ATOM 3928 C CA . ASP A 1 497 ? 6.845 -19.586 -0.493 1.00 77.56 497 ASP A CA 1
ATOM 3929 C C . ASP A 1 497 ? 5.683 -18.674 -0.897 1.00 77.56 497 ASP A C 1
ATOM 3931 O O . ASP A 1 497 ? 4.604 -18.766 -0.322 1.00 77.56 497 ASP A O 1
ATOM 3935 N N . GLU A 1 498 ? 5.847 -17.880 -1.961 1.00 78.44 498 GLU A N 1
ATOM 3936 C CA . GLU A 1 498 ? 4.744 -17.082 -2.521 1.00 78.44 498 GLU A CA 1
ATOM 3937 C C . GLU A 1 498 ? 3.582 -17.973 -2.986 1.00 78.44 498 GLU A C 1
ATOM 3939 O O . GLU A 1 498 ? 2.419 -17.647 -2.763 1.00 78.44 498 GLU A O 1
ATOM 3944 N N . PHE A 1 499 ? 3.884 -19.121 -3.600 1.00 83.19 499 PHE A N 1
ATOM 3945 C CA . PHE A 1 499 ? 2.874 -20.102 -3.985 1.00 83.19 499 PHE A CA 1
ATOM 3946 C C . PHE A 1 499 ? 2.181 -20.732 -2.776 1.00 83.19 499 PHE A C 1
ATOM 3948 O O . PHE A 1 499 ? 0.957 -20.841 -2.759 1.00 83.19 499 PHE A O 1
ATOM 3955 N N . PHE A 1 500 ? 2.942 -21.122 -1.752 1.00 78.50 500 PHE A N 1
ATOM 3956 C CA . PHE A 1 500 ? 2.399 -21.655 -0.509 1.00 78.50 500 PHE A CA 1
ATOM 3957 C C . PHE A 1 500 ? 1.430 -20.668 0.136 1.00 78.50 500 PHE A C 1
ATOM 3959 O O . PHE A 1 500 ? 0.366 -21.069 0.592 1.00 78.50 500 PHE A O 1
ATOM 3966 N N . LEU A 1 501 ? 1.768 -19.380 0.127 1.00 69.12 501 LEU A N 1
ATOM 3967 C CA . LEU A 1 501 ? 0.927 -18.326 0.685 1.00 69.12 501 LEU A CA 1
ATOM 3968 C C . LEU A 1 501 ? -0.317 -18.068 -0.167 1.00 69.12 501 LEU A C 1
ATOM 3970 O O . LEU A 1 501 ? -1.424 -18.035 0.367 1.00 69.12 501 LEU A O 1
ATOM 3974 N N . ALA A 1 502 ? -0.161 -17.959 -1.489 1.00 70.75 502 ALA A N 1
ATOM 3975 C CA . ALA A 1 502 ? -1.279 -17.744 -2.407 1.00 70.75 502 ALA A CA 1
ATOM 3976 C C . ALA A 1 502 ? -2.286 -18.911 -2.399 1.00 70.75 502 ALA A C 1
ATOM 3978 O O . ALA A 1 502 ? -3.489 -18.692 -2.532 1.00 70.75 502 ALA A O 1
ATOM 3979 N N . PHE A 1 503 ? -1.810 -20.145 -2.193 1.00 74.31 503 PHE A N 1
ATOM 3980 C CA . PHE A 1 503 ? -2.617 -21.370 -2.221 1.00 74.31 503 PHE A CA 1
ATOM 3981 C C . PHE A 1 503 ? -2.651 -22.103 -0.873 1.00 74.31 503 PHE A C 1
ATOM 3983 O O . PHE A 1 503 ? -2.925 -23.307 -0.821 1.00 74.31 503 PHE A O 1
ATOM 3990 N N . ARG A 1 504 ? -2.458 -21.375 0.237 1.00 65.06 504 ARG A N 1
ATOM 3991 C CA . ARG A 1 504 ? -2.470 -21.920 1.607 1.00 65.06 504 ARG A CA 1
ATOM 3992 C C . ARG A 1 504 ? -3.686 -22.811 1.935 1.00 65.06 504 ARG A C 1
ATOM 3994 O O . ARG A 1 504 ? -3.457 -23.794 2.633 1.00 65.06 504 ARG A O 1
ATOM 4001 N N . PRO A 1 505 ? -4.930 -22.607 1.424 1.00 57.69 505 PRO A N 1
ATOM 4002 C CA . PRO A 1 505 ? -6.062 -23.488 1.742 1.00 57.69 505 PRO A CA 1
ATOM 4003 C C . PRO A 1 505 ? -5.864 -24.878 1.185 1.00 57.69 505 PRO A C 1
ATOM 4005 O O . PRO A 1 505 ? -6.201 -25.852 1.845 1.00 57.69 505 PRO A O 1
ATOM 4008 N N . LEU A 1 506 ? -5.327 -24.970 -0.036 1.00 72.00 506 LEU A N 1
ATOM 4009 C CA . LEU A 1 506 ? -5.103 -26.250 -0.690 1.00 72.00 506 LEU A CA 1
ATOM 4010 C C . LEU A 1 506 ? -4.055 -27.049 0.084 1.00 72.00 506 LEU A C 1
ATOM 4012 O O . LEU A 1 506 ? -4.204 -28.257 0.234 1.00 72.00 506 LEU A O 1
ATOM 4016 N N . PHE A 1 507 ? -3.029 -26.376 0.609 1.00 77.12 507 PHE A N 1
ATOM 4017 C CA . PHE A 1 507 ? -2.018 -26.990 1.466 1.00 77.12 507 PHE A CA 1
ATOM 4018 C C . PHE A 1 507 ? -2.569 -27.388 2.841 1.00 77.12 507 PHE A C 1
ATOM 4020 O O . PHE A 1 507 ? -2.374 -28.524 3.270 1.00 77.12 507 PHE A O 1
ATOM 4027 N N . GLN A 1 508 ? -3.323 -26.502 3.497 1.00 65.38 508 GLN A N 1
ATOM 4028 C CA . GLN A 1 508 ? -3.928 -26.752 4.809 1.00 65.38 508 GLN A CA 1
ATOM 4029 C C . GLN A 1 508 ? -4.950 -27.889 4.782 1.00 65.38 508 GLN A C 1
ATOM 4031 O O . GLN A 1 508 ? -4.879 -28.776 5.627 1.00 65.38 508 GLN A O 1
ATOM 4036 N N . ALA A 1 509 ? -5.829 -27.937 3.775 1.00 67.69 509 ALA A N 1
ATOM 4037 C CA . ALA A 1 509 ? -6.800 -29.022 3.593 1.00 67.69 509 ALA A CA 1
ATOM 4038 C C . ALA A 1 509 ? -6.142 -30.408 3.442 1.00 67.69 509 ALA A C 1
ATOM 4040 O O . ALA A 1 509 ? -6.808 -31.435 3.552 1.00 67.69 509 ALA A O 1
ATOM 4041 N N . LYS A 1 510 ? -4.833 -30.441 3.174 1.00 82.06 510 LYS A N 1
ATOM 4042 C CA . LYS A 1 510 ? -4.028 -31.652 3.002 1.00 82.06 510 LYS A CA 1
ATOM 4043 C C . LYS A 1 510 ? -3.034 -31.868 4.145 1.00 82.06 510 LYS A C 1
ATOM 4045 O O . LYS A 1 510 ? -2.263 -32.819 4.083 1.00 82.06 510 LYS A O 1
ATOM 4050 N N . GLY A 1 511 ? -3.028 -30.999 5.161 1.00 80.44 511 GLY A N 1
ATOM 4051 C CA . GLY A 1 511 ? -2.079 -31.054 6.275 1.00 80.44 511 GLY A CA 1
ATOM 4052 C C . GLY A 1 511 ? -0.622 -30.839 5.854 1.00 80.44 511 GLY A C 1
ATOM 4053 O O . GLY A 1 511 ? 0.278 -31.392 6.476 1.00 80.44 511 GLY A O 1
ATOM 4054 N N . ILE A 1 512 ? -0.381 -30.084 4.777 1.00 83.62 512 ILE A N 1
ATOM 4055 C CA . ILE A 1 512 ? 0.961 -29.825 4.244 1.00 83.62 512 ILE A CA 1
ATOM 4056 C C . ILE A 1 512 ? 1.424 -28.455 4.729 1.00 83.62 512 ILE A C 1
ATOM 4058 O O . ILE A 1 512 ? 0.838 -27.435 4.368 1.00 83.62 512 ILE A O 1
ATOM 4062 N N . ASP A 1 513 ? 2.498 -28.418 5.512 1.00 79.94 513 ASP A N 1
ATOM 4063 C CA . ASP A 1 513 ? 3.136 -27.165 5.912 1.00 79.94 513 ASP A CA 1
ATOM 4064 C C . ASP A 1 513 ? 4.186 -26.684 4.888 1.00 79.94 513 ASP A C 1
ATOM 4066 O O . ASP A 1 513 ? 4.550 -27.372 3.924 1.00 79.94 513 ASP A O 1
ATOM 4070 N N . ARG A 1 514 ? 4.679 -25.458 5.096 1.00 79.00 514 ARG A N 1
ATOM 4071 C CA . ARG A 1 514 ? 5.666 -24.809 4.219 1.00 79.00 514 ARG A CA 1
ATOM 4072 C C . ARG A 1 514 ? 6.966 -25.610 4.129 1.00 79.00 514 ARG A C 1
ATOM 4074 O O . ARG A 1 514 ? 7.564 -25.706 3.058 1.00 79.00 514 ARG A O 1
ATOM 4081 N N . GLN A 1 515 ? 7.411 -26.184 5.244 1.00 83.50 515 GLN A N 1
ATOM 4082 C CA . GLN A 1 515 ? 8.664 -26.931 5.309 1.00 83.50 515 GLN A CA 1
ATOM 4083 C C . GLN A 1 515 ? 8.560 -28.246 4.525 1.00 83.50 515 GLN A C 1
ATOM 4085 O O . GLN A 1 515 ? 9.447 -28.568 3.733 1.00 83.50 515 GLN A O 1
ATOM 4090 N N . THR A 1 516 ? 7.438 -28.944 4.668 1.00 87.25 516 THR A N 1
ATOM 4091 C CA . THR A 1 516 ? 7.087 -30.170 3.952 1.00 87.25 516 THR A CA 1
ATOM 4092 C C . THR A 1 516 ? 6.976 -29.902 2.456 1.00 87.25 516 THR A C 1
ATOM 4094 O O . THR A 1 516 ? 7.544 -30.656 1.668 1.00 87.25 516 THR A O 1
ATOM 4097 N N . LEU A 1 517 ? 6.337 -28.801 2.033 1.00 87.19 517 LEU A N 1
ATOM 4098 C CA . LEU A 1 517 ? 6.334 -28.390 0.623 1.00 87.19 517 LEU A CA 1
ATOM 4099 C C . LEU A 1 517 ? 7.755 -28.186 0.090 1.00 87.19 517 LEU A C 1
ATOM 4101 O O . LEU A 1 517 ? 8.093 -28.708 -0.974 1.00 87.19 517 LEU A O 1
ATOM 4105 N N . ASN A 1 518 ? 8.585 -27.444 0.822 1.00 85.75 518 ASN A N 1
ATOM 4106 C CA . ASN A 1 518 ? 9.947 -27.138 0.395 1.00 85.75 518 ASN A CA 1
ATOM 4107 C C . ASN A 1 518 ? 10.821 -28.398 0.269 1.00 85.75 518 ASN A C 1
ATOM 4109 O O . ASN A 1 518 ? 11.655 -28.469 -0.633 1.00 85.75 518 ASN A O 1
ATOM 4113 N N . GLN A 1 519 ? 10.600 -29.412 1.111 1.00 89.31 519 GLN A N 1
ATOM 4114 C CA . GLN A 1 519 ? 11.341 -30.678 1.076 1.00 89.31 519 GLN A CA 1
ATOM 4115 C C . GLN A 1 519 ? 10.776 -31.693 0.068 1.00 89.31 519 GLN A C 1
ATOM 4117 O O . GLN A 1 519 ? 11.537 -32.366 -0.625 1.00 89.31 519 GLN A O 1
ATOM 4122 N N . LEU A 1 520 ? 9.448 -31.811 -0.032 1.00 89.94 520 LEU A N 1
ATOM 4123 C CA . LEU A 1 520 ? 8.755 -32.910 -0.718 1.00 89.94 520 LEU A CA 1
ATOM 4124 C C . LEU A 1 520 ? 7.873 -32.449 -1.886 1.00 89.94 520 LEU A C 1
ATOM 4126 O O . LEU A 1 520 ? 6.966 -33.176 -2.296 1.00 89.94 520 LEU A O 1
ATOM 4130 N N . ARG A 1 521 ? 8.139 -31.271 -2.470 1.00 88.69 521 ARG A N 1
ATOM 4131 C CA . ARG A 1 521 ? 7.338 -30.688 -3.565 1.00 88.69 521 ARG A CA 1
ATOM 4132 C C . ARG A 1 521 ? 6.951 -31.696 -4.644 1.00 88.69 521 ARG A C 1
ATOM 4134 O O . ARG A 1 521 ? 5.793 -31.755 -5.032 1.00 88.69 521 ARG A O 1
ATOM 4141 N N . HIS A 1 522 ? 7.913 -32.456 -5.168 1.00 86.44 522 HIS A N 1
ATOM 4142 C CA . HIS A 1 522 ? 7.648 -33.384 -6.271 1.00 86.44 522 HIS A CA 1
ATOM 4143 C C . HIS A 1 522 ? 6.632 -34.462 -5.880 1.00 86.44 522 HIS A C 1
ATOM 4145 O O . HIS A 1 522 ? 5.674 -34.677 -6.614 1.00 86.44 522 HIS A O 1
ATOM 4151 N N . THR A 1 523 ? 6.800 -35.060 -4.703 1.00 88.75 523 THR A N 1
ATOM 4152 C CA . THR A 1 523 ? 5.879 -36.051 -4.137 1.00 88.75 523 THR A CA 1
ATOM 4153 C C . THR A 1 523 ? 4.498 -35.440 -3.892 1.00 88.75 523 THR A C 1
ATOM 4155 O O . THR A 1 523 ? 3.488 -35.996 -4.313 1.00 88.75 523 THR A O 1
ATOM 4158 N N . ILE A 1 524 ? 4.444 -34.246 -3.297 1.00 88.88 524 ILE A N 1
ATOM 4159 C CA . ILE A 1 524 ? 3.193 -33.522 -3.029 1.00 88.88 524 ILE A CA 1
ATOM 4160 C C . ILE A 1 524 ? 2.415 -33.259 -4.320 1.00 88.88 524 ILE A C 1
ATOM 4162 O O . ILE A 1 524 ? 1.234 -33.585 -4.405 1.00 88.88 524 ILE A O 1
ATOM 4166 N N . LEU A 1 525 ? 3.070 -32.710 -5.345 1.00 87.38 525 LEU A N 1
ATOM 4167 C CA . LEU A 1 525 ? 2.413 -32.399 -6.617 1.00 87.38 525 LEU A CA 1
ATOM 4168 C C . LEU A 1 525 ? 2.038 -33.665 -7.411 1.00 87.38 525 LEU A C 1
ATOM 4170 O O . LEU A 1 525 ? 1.158 -33.601 -8.261 1.00 87.38 525 LEU A O 1
ATOM 4174 N N . GLN A 1 526 ? 2.656 -34.819 -7.143 1.00 88.00 526 GLN A N 1
ATOM 4175 C CA . GLN A 1 526 ? 2.240 -36.101 -7.728 1.00 88.00 526 GLN A CA 1
ATOM 4176 C C . GLN A 1 526 ? 0.986 -36.671 -7.055 1.00 88.00 526 GLN A C 1
ATOM 4178 O O . GLN A 1 526 ? 0.102 -37.178 -7.742 1.00 88.00 526 GLN A O 1
ATOM 4183 N N . HIS A 1 527 ? 0.891 -36.581 -5.725 1.00 89.25 527 HIS A N 1
ATOM 4184 C CA . HIS A 1 527 ? -0.233 -37.136 -4.963 1.00 89.25 527 HIS A CA 1
ATOM 4185 C C . HIS A 1 527 ? -1.447 -36.200 -4.871 1.00 89.25 527 HIS A C 1
ATOM 4187 O O . HIS A 1 527 ? -2.544 -36.655 -4.545 1.00 89.25 527 HIS A O 1
ATOM 4193 N N . HIS A 1 528 ? -1.283 -34.912 -5.185 1.00 86.44 528 HIS A N 1
ATOM 4194 C CA . HIS A 1 528 ? -2.343 -33.906 -5.095 1.00 86.44 528 HIS A CA 1
ATOM 4195 C C . HIS A 1 528 ? -2.538 -33.167 -6.434 1.00 86.44 528 HIS A C 1
ATOM 4197 O O . HIS A 1 528 ? -1.916 -32.126 -6.668 1.00 86.44 528 HIS A O 1
ATOM 4203 N N . PRO A 1 529 ? -3.406 -33.685 -7.332 1.00 87.19 529 PRO A N 1
ATOM 4204 C CA . PRO A 1 529 ? -3.612 -33.133 -8.678 1.00 87.19 529 PRO A CA 1
ATOM 4205 C C . PRO A 1 529 ? -4.133 -31.689 -8.715 1.00 87.19 529 PRO A C 1
ATOM 4207 O O . PRO A 1 529 ? -3.864 -30.943 -9.658 1.00 87.19 529 PRO A O 1
ATOM 4210 N N . ASP A 1 530 ? -4.876 -31.277 -7.694 1.00 83.56 530 ASP A N 1
ATOM 4211 C CA . ASP A 1 530 ? -5.352 -29.908 -7.504 1.00 83.56 530 ASP A CA 1
ATOM 4212 C C . ASP A 1 530 ? -4.199 -28.945 -7.189 1.00 83.56 530 ASP A C 1
ATOM 4214 O O . ASP A 1 530 ? -4.077 -27.915 -7.848 1.00 83.56 530 ASP A O 1
ATOM 4218 N N . LEU A 1 531 ? -3.286 -29.317 -6.283 1.00 85.94 531 LEU A N 1
ATOM 4219 C CA . LEU A 1 531 ? -2.049 -28.566 -6.035 1.00 85.94 531 LEU A CA 1
ATOM 4220 C C . LEU A 1 531 ? -1.142 -28.541 -7.266 1.00 85.94 531 LEU A C 1
ATOM 4222 O O . LEU A 1 531 ? -0.531 -27.515 -7.559 1.00 85.94 531 LEU A O 1
ATOM 4226 N N . ALA A 1 532 ? -1.076 -29.645 -8.013 1.00 86.62 532 ALA A N 1
ATOM 4227 C CA . ALA A 1 532 ? -0.366 -29.687 -9.285 1.00 86.62 532 ALA A CA 1
ATOM 4228 C C . ALA A 1 532 ? -0.956 -28.688 -10.283 1.00 86.62 532 ALA A C 1
ATOM 4230 O O . ALA A 1 532 ? -0.212 -28.002 -10.973 1.00 86.62 532 ALA A O 1
ATOM 4231 N N . THR A 1 533 ? -2.282 -28.583 -10.356 1.00 85.06 533 THR A N 1
ATOM 4232 C CA . THR A 1 533 ? -2.980 -27.635 -11.234 1.00 85.06 533 THR A CA 1
ATOM 4233 C C . THR A 1 533 ? -2.766 -26.193 -10.787 1.00 85.06 533 THR A C 1
ATOM 4235 O O . THR A 1 533 ? -2.341 -25.379 -11.594 1.00 85.06 533 THR A O 1
ATOM 4238 N N . ALA A 1 534 ? -2.909 -25.903 -9.495 1.00 85.38 534 ALA A N 1
ATOM 4239 C CA . ALA A 1 534 ? -2.635 -24.583 -8.934 1.00 85.38 534 ALA A CA 1
ATOM 4240 C C . ALA A 1 534 ? -1.183 -24.134 -9.165 1.00 85.38 534 ALA A C 1
ATOM 4242 O O . ALA A 1 534 ? -0.935 -23.008 -9.595 1.00 85.38 534 ALA A O 1
ATOM 4243 N N . TRP A 1 535 ? -0.210 -25.022 -8.924 1.00 87.38 535 TRP A N 1
ATOM 4244 C CA . TRP A 1 535 ? 1.203 -24.738 -9.193 1.00 87.38 535 TRP A CA 1
ATOM 4245 C C . TRP A 1 535 ? 1.416 -24.469 -10.672 1.00 87.38 535 TRP A C 1
ATOM 4247 O O . TRP A 1 535 ? 2.151 -23.555 -11.044 1.00 87.38 535 TRP A O 1
ATOM 4257 N N . ARG A 1 536 ? 0.738 -25.245 -11.521 1.00 84.50 536 ARG A N 1
ATOM 4258 C CA . ARG A 1 536 ? 0.796 -25.063 -12.958 1.00 84.50 536 ARG A CA 1
ATOM 4259 C C . ARG A 1 536 ? 0.261 -23.689 -13.373 1.00 84.50 536 ARG A C 1
ATOM 4261 O O . ARG A 1 536 ? 0.975 -22.975 -14.073 1.00 84.50 536 ARG A O 1
ATOM 4268 N N . ASP A 1 537 ? -0.916 -23.295 -12.914 1.00 84.31 537 ASP A N 1
ATOM 4269 C CA . ASP A 1 537 ? -1.505 -21.998 -13.253 1.00 84.31 537 ASP A CA 1
ATOM 4270 C C . ASP A 1 537 ? -0.633 -20.843 -12.744 1.00 84.31 537 ASP A C 1
ATOM 4272 O O . ASP A 1 537 ? -0.276 -19.952 -13.515 1.00 84.31 537 ASP A O 1
ATOM 4276 N N . TYR A 1 538 ? -0.143 -20.938 -11.503 1.00 86.44 538 TYR A N 1
ATOM 4277 C CA . TYR A 1 538 ? 0.803 -19.981 -10.922 1.00 86.44 538 TYR A CA 1
ATOM 4278 C C . TYR A 1 538 ? 2.090 -19.842 -11.752 1.00 86.44 538 TYR A C 1
ATOM 4280 O O . TYR A 1 538 ? 2.549 -18.731 -12.027 1.00 86.44 538 TYR A O 1
ATOM 4288 N N . GLN A 1 539 ? 2.672 -20.951 -12.217 1.00 87.06 539 GLN A N 1
ATOM 4289 C CA . GLN A 1 539 ? 3.817 -20.905 -13.130 1.00 87.06 539 GLN A CA 1
ATOM 4290 C C . GLN A 1 539 ? 3.457 -20.284 -14.485 1.00 87.06 539 GLN A C 1
ATOM 4292 O O . GLN A 1 539 ? 4.265 -19.539 -15.048 1.00 87.06 539 GLN A O 1
ATOM 4297 N N . GLY A 1 540 ? 2.258 -20.578 -14.993 1.00 88.00 540 GLY A N 1
ATOM 4298 C CA . GLY A 1 540 ? 1.697 -19.983 -16.201 1.00 88.00 540 GLY A CA 1
ATOM 4299 C C . GLY A 1 540 ? 1.648 -18.460 -16.109 1.00 88.00 540 GLY A C 1
ATOM 4300 O O . GLY A 1 540 ? 2.170 -17.801 -17.009 1.00 88.00 540 GLY A O 1
ATOM 4301 N N . HIS A 1 541 ? 1.145 -17.914 -14.991 1.00 89.44 541 HIS A N 1
ATOM 4302 C CA . HIS A 1 541 ? 1.081 -16.469 -14.719 1.00 89.44 541 HIS A CA 1
ATOM 4303 C C . HIS A 1 541 ? 2.437 -15.790 -14.905 1.00 89.44 541 HIS A C 1
ATOM 4305 O O . HIS A 1 541 ? 2.576 -14.816 -15.647 1.00 89.44 541 HIS A O 1
ATOM 4311 N N . TYR A 1 542 ? 3.481 -16.370 -14.313 1.00 90.56 542 TYR A N 1
ATOM 4312 C CA . TYR A 1 542 ? 4.846 -15.885 -14.486 1.00 90.56 542 TYR A CA 1
ATOM 4313 C C . TYR A 1 542 ? 5.361 -16.019 -15.921 1.00 90.56 542 TYR A C 1
ATOM 4315 O O . TYR A 1 542 ? 6.180 -15.206 -16.344 1.00 90.56 542 TYR A O 1
ATOM 4323 N N . SER A 1 543 ? 4.932 -17.031 -16.676 1.00 91.12 543 SER A N 1
ATOM 4324 C CA . SER A 1 543 ? 5.389 -17.232 -18.052 1.00 91.12 543 SER A CA 1
ATOM 4325 C C . SER A 1 543 ? 4.941 -16.092 -18.964 1.00 91.12 543 SER A C 1
ATOM 4327 O O . SER A 1 543 ? 5.787 -15.421 -19.558 1.00 91.12 543 SER A O 1
ATOM 4329 N N . TYR A 1 544 ? 3.635 -15.825 -19.044 1.00 92.88 544 TYR A N 1
ATOM 4330 C CA . TYR A 1 544 ? 3.136 -14.766 -19.925 1.00 92.88 544 TYR A CA 1
ATOM 4331 C C . TYR A 1 544 ? 3.429 -13.358 -19.382 1.00 92.88 544 TYR A C 1
ATOM 4333 O O . TYR A 1 544 ? 3.643 -12.448 -20.180 1.00 92.88 544 TYR A O 1
ATOM 4341 N N . LEU A 1 545 ? 3.569 -13.176 -18.060 1.00 94.81 545 LEU A N 1
ATOM 4342 C CA . LEU A 1 545 ? 4.089 -11.930 -17.478 1.00 94.81 545 LEU A CA 1
ATOM 4343 C C . LEU A 1 545 ? 5.534 -11.647 -17.918 1.00 94.81 545 LEU A C 1
ATOM 4345 O O . LEU A 1 545 ? 5.876 -10.522 -18.276 1.00 94.81 545 LEU A O 1
ATOM 4349 N N . ARG A 1 546 ? 6.406 -12.662 -17.908 1.00 94.81 546 ARG A N 1
ATOM 4350 C CA . ARG A 1 546 ? 7.795 -12.507 -18.364 1.00 94.81 546 ARG A CA 1
ATOM 4351 C C . ARG A 1 546 ? 7.872 -12.222 -19.859 1.00 94.81 546 ARG A C 1
ATOM 4353 O O . ARG A 1 546 ? 8.722 -11.433 -20.264 1.00 94.81 546 ARG A O 1
ATOM 4360 N N . ASP A 1 547 ? 7.020 -12.857 -20.660 1.00 94.56 547 ASP A N 1
ATOM 4361 C CA . ASP A 1 547 ? 6.922 -12.568 -22.091 1.00 94.56 547 ASP A CA 1
ATOM 4362 C C . ASP A 1 547 ? 6.457 -11.132 -22.336 1.00 94.56 547 ASP A C 1
ATOM 4364 O O . ASP A 1 547 ? 7.067 -10.442 -23.151 1.00 94.56 547 ASP A O 1
ATOM 4368 N N . PHE A 1 548 ? 5.464 -10.655 -21.581 1.00 95.50 548 PHE A N 1
ATOM 4369 C CA . PHE A 1 548 ? 5.035 -9.257 -21.614 1.00 95.50 548 PHE A CA 1
ATOM 4370 C C . PHE A 1 548 ? 6.187 -8.315 -21.301 1.00 95.50 548 PHE A C 1
ATOM 4372 O O . PHE A 1 548 ? 6.519 -7.471 -22.124 1.00 95.50 548 PHE A O 1
ATOM 4379 N N . ILE A 1 549 ? 6.871 -8.517 -20.175 1.00 96.38 549 ILE A N 1
ATOM 4380 C CA . ILE A 1 549 ? 8.002 -7.674 -19.773 1.00 96.38 549 ILE A CA 1
ATOM 4381 C C . ILE A 1 549 ? 9.093 -7.648 -20.848 1.00 96.38 549 ILE A C 1
ATOM 4383 O O . ILE A 1 549 ? 9.666 -6.601 -21.113 1.00 96.38 549 ILE A O 1
ATOM 4387 N N . ARG A 1 550 ? 9.389 -8.783 -21.488 1.00 94.62 550 ARG A N 1
ATOM 4388 C CA . ARG A 1 550 ? 10.446 -8.866 -22.510 1.00 94.62 550 ARG A CA 1
ATOM 4389 C C . ARG A 1 550 ? 10.078 -8.246 -23.851 1.00 94.62 550 ARG A C 1
ATOM 4391 O O . ARG A 1 550 ? 10.990 -7.878 -24.586 1.00 94.62 550 ARG A O 1
ATOM 4398 N N . ARG A 1 551 ? 8.795 -8.232 -24.208 1.00 94.19 551 ARG A N 1
ATOM 4399 C CA . ARG A 1 551 ? 8.319 -7.754 -25.515 1.00 94.19 551 ARG A CA 1
ATOM 4400 C C . ARG A 1 551 ? 7.765 -6.333 -25.454 1.00 94.19 551 ARG A C 1
ATOM 4402 O O . ARG A 1 551 ? 7.740 -5.668 -26.481 1.00 94.19 551 ARG A O 1
ATOM 4409 N N . SER A 1 552 ? 7.337 -5.885 -24.277 1.00 91.50 552 SER A N 1
ATOM 4410 C CA . SER A 1 552 ? 6.846 -4.531 -24.046 1.00 91.50 552 SER A CA 1
ATOM 4411 C C . SER A 1 552 ? 7.973 -3.504 -24.157 1.00 91.50 552 SER A C 1
ATOM 4413 O O . SER A 1 552 ? 9.106 -3.738 -23.726 1.00 91.50 552 SER A O 1
ATOM 4415 N N . SER A 1 553 ? 7.639 -2.332 -24.693 1.00 89.25 553 SER A N 1
ATOM 4416 C CA . SER A 1 553 ? 8.509 -1.155 -24.678 1.00 89.25 553 SER A CA 1
ATOM 4417 C C . SER A 1 553 ? 8.761 -0.617 -23.267 1.00 89.25 553 SER A C 1
ATOM 4419 O O . SER A 1 553 ? 9.799 0.003 -23.049 1.00 89.25 553 SER A O 1
ATOM 4421 N N . ASP A 1 554 ? 7.869 -0.904 -22.312 1.00 89.94 554 ASP A N 1
ATOM 4422 C CA . ASP A 1 554 ? 7.913 -0.392 -20.934 1.00 89.94 554 ASP A CA 1
ATOM 4423 C C . ASP A 1 554 ? 9.140 -0.854 -20.136 1.00 89.94 554 ASP A C 1
ATOM 4425 O O . ASP A 1 554 ? 9.427 -0.284 -19.086 1.00 89.94 554 ASP A O 1
ATOM 4429 N N . PHE A 1 555 ? 9.824 -1.913 -20.585 1.00 94.69 555 PHE A N 1
ATOM 4430 C CA . PHE A 1 555 ? 10.960 -2.520 -19.879 1.00 94.69 555 PHE A CA 1
ATOM 4431 C C . PHE A 1 555 ? 12.154 -2.786 -20.800 1.00 94.69 555 PHE A C 1
ATOM 4433 O O . PHE A 1 555 ? 12.934 -3.729 -20.601 1.00 94.69 555 PHE A O 1
ATOM 4440 N N . ARG A 1 556 ? 12.282 -1.992 -21.867 1.00 93.56 556 ARG A N 1
ATOM 4441 C CA . ARG A 1 556 ? 13.316 -2.150 -22.899 1.00 93.56 556 ARG A CA 1
ATOM 4442 C C . ARG A 1 556 ? 14.729 -2.140 -22.313 1.00 93.56 556 ARG A C 1
ATOM 4444 O O . ARG A 1 556 ? 15.596 -2.834 -22.837 1.00 93.56 556 ARG A O 1
ATOM 4451 N N . HIS A 1 557 ? 14.989 -1.383 -21.248 1.00 93.81 557 HIS A N 1
ATOM 4452 C CA . HIS A 1 557 ? 16.332 -1.208 -20.697 1.00 93.81 557 HIS A CA 1
ATOM 4453 C C . HIS A 1 557 ? 16.682 -2.291 -19.674 1.00 93.81 557 HIS A C 1
ATOM 4455 O O . HIS A 1 557 ? 17.774 -2.859 -19.728 1.00 93.81 557 HIS A O 1
ATOM 4461 N N . ALA A 1 558 ? 15.740 -2.660 -18.810 1.00 92.69 558 ALA A N 1
ATOM 4462 C CA . ALA A 1 558 ? 15.883 -3.726 -17.827 1.00 92.69 558 ALA A CA 1
ATOM 4463 C C . ALA A 1 558 ? 15.972 -5.122 -18.470 1.00 92.69 558 ALA A C 1
ATOM 4465 O O . ALA A 1 558 ? 16.502 -6.054 -17.857 1.00 92.69 558 ALA A O 1
ATOM 4466 N N . THR A 1 559 ? 15.473 -5.284 -19.701 1.00 92.94 559 THR A N 1
ATOM 4467 C CA . THR A 1 559 ? 15.462 -6.567 -20.426 1.00 92.94 559 THR A CA 1
ATOM 4468 C C . THR A 1 559 ? 16.537 -6.695 -21.507 1.00 92.94 559 THR A C 1
ATOM 4470 O O . THR A 1 559 ? 16.837 -7.823 -21.927 1.00 92.94 559 THR A O 1
ATOM 4473 N N . ARG A 1 560 ? 17.149 -5.583 -21.941 1.00 90.06 560 ARG A N 1
ATOM 4474 C CA . ARG A 1 560 ? 18.167 -5.562 -23.002 1.00 90.06 560 ARG A CA 1
ATOM 4475 C C . ARG A 1 560 ? 19.420 -6.327 -22.593 1.00 90.06 560 ARG A C 1
ATOM 4477 O O . ARG A 1 560 ? 20.026 -6.055 -21.563 1.00 90.06 560 ARG A O 1
ATOM 4484 N N . SER A 1 561 ? 19.854 -7.247 -23.455 1.00 83.88 561 SER A N 1
ATOM 4485 C CA . SER A 1 561 ? 21.121 -7.970 -23.307 1.00 83.88 561 SER A CA 1
ATOM 4486 C C . SER A 1 561 ? 22.163 -7.467 -24.299 1.00 83.88 561 SER A C 1
ATOM 4488 O O . SER A 1 561 ? 21.859 -7.287 -25.476 1.00 83.88 561 SER A O 1
ATOM 4490 N N . LEU A 1 562 ? 23.406 -7.307 -23.841 1.00 80.69 562 LEU A N 1
ATOM 4491 C CA . LEU A 1 562 ? 24.580 -7.098 -24.704 1.00 80.69 562 LEU A CA 1
ATOM 4492 C C . LEU A 1 562 ? 25.180 -8.425 -25.207 1.00 80.69 562 LEU A C 1
ATOM 4494 O O . LEU A 1 562 ? 26.129 -8.432 -25.983 1.00 80.69 562 LEU A O 1
ATOM 4498 N N . SER A 1 563 ? 24.641 -9.561 -24.754 1.00 79.94 563 SER A N 1
ATOM 4499 C CA . SER A 1 563 ? 25.091 -10.906 -25.120 1.00 79.94 563 SER A CA 1
ATOM 4500 C C . SER A 1 563 ? 23.961 -11.702 -25.776 1.00 79.94 563 SER A C 1
ATOM 4502 O O . SER A 1 563 ? 22.793 -11.333 -25.695 1.00 79.94 563 SER A O 1
ATOM 4504 N N . ARG A 1 564 ? 24.281 -12.867 -26.353 1.00 77.44 564 ARG A N 1
ATOM 4505 C CA . ARG A 1 564 ? 23.259 -13.806 -26.859 1.00 77.44 564 ARG A CA 1
ATOM 4506 C C . ARG A 1 564 ? 22.397 -14.437 -25.751 1.00 77.44 564 ARG A C 1
ATOM 4508 O O . ARG A 1 564 ? 21.407 -15.091 -26.061 1.00 77.44 564 ARG A O 1
ATOM 4515 N N . ARG A 1 565 ? 22.767 -14.295 -24.469 1.00 81.62 565 ARG A N 1
ATOM 4516 C CA . ARG A 1 565 ? 22.005 -14.838 -23.332 1.00 81.62 565 ARG A CA 1
ATOM 4517 C C . ARG A 1 565 ? 20.970 -13.827 -22.851 1.00 81.62 565 ARG A C 1
ATOM 4519 O O . ARG A 1 565 ? 21.266 -12.640 -22.750 1.00 81.62 565 ARG A O 1
ATOM 4526 N N . ALA A 1 566 ? 19.779 -14.300 -22.501 1.00 83.31 566 ALA A N 1
ATOM 4527 C CA . ALA A 1 566 ? 18.741 -13.453 -21.922 1.00 83.31 566 ALA A CA 1
ATOM 4528 C C . ALA A 1 566 ? 19.167 -12.908 -20.547 1.00 83.31 566 ALA A C 1
ATOM 4530 O O . ALA A 1 566 ? 19.700 -13.650 -19.719 1.00 83.31 566 ALA A O 1
ATOM 4531 N N . VAL A 1 567 ? 18.889 -11.626 -20.282 1.00 87.38 567 VAL A N 1
ATOM 4532 C CA . VAL A 1 567 ? 19.136 -11.028 -18.961 1.00 87.38 567 VAL A CA 1
ATOM 4533 C C . VAL A 1 567 ? 18.128 -11.585 -17.947 1.00 87.38 567 VAL A C 1
ATOM 4535 O O . VAL A 1 567 ? 16.936 -11.697 -18.277 1.00 87.38 567 VAL A O 1
ATOM 4538 N N . PRO A 1 568 ? 18.563 -11.963 -16.730 1.00 90.81 568 PRO A N 1
ATOM 4539 C CA . PRO A 1 568 ? 17.651 -12.292 -15.641 1.00 90.81 568 PRO A CA 1
ATOM 4540 C C . PRO A 1 568 ? 16.775 -11.088 -15.275 1.00 90.81 568 PRO A C 1
ATOM 4542 O O . PRO A 1 568 ? 17.262 -9.965 -15.178 1.00 90.81 568 PRO A O 1
ATOM 4545 N N . LEU A 1 569 ? 15.484 -11.327 -15.058 1.00 93.62 569 LEU A N 1
ATOM 4546 C CA . LEU A 1 569 ? 14.530 -10.274 -14.717 1.00 93.62 569 LEU A CA 1
ATOM 4547 C C . LEU A 1 569 ? 14.535 -10.070 -13.203 1.00 93.62 569 LEU A C 1
ATOM 4549 O O . LEU A 1 569 ? 13.956 -10.875 -12.476 1.00 93.62 569 LEU A O 1
ATOM 4553 N N . TYR A 1 570 ? 15.222 -9.032 -12.733 1.00 94.12 570 TYR A N 1
ATOM 4554 C CA . TYR A 1 570 ? 15.202 -8.624 -11.326 1.00 94.12 570 TYR A CA 1
ATOM 4555 C C . TYR A 1 570 ? 14.072 -7.627 -11.094 1.00 94.12 570 TYR A C 1
ATOM 4557 O O . TYR A 1 570 ? 13.961 -6.658 -11.843 1.00 94.12 570 TYR A O 1
ATOM 4565 N N . ARG A 1 571 ? 13.267 -7.842 -10.049 1.00 94.31 571 ARG A N 1
ATOM 4566 C CA . ARG A 1 571 ? 12.149 -6.959 -9.687 1.00 94.31 571 ARG A CA 1
ATOM 4567 C C . ARG A 1 571 ? 12.633 -5.516 -9.494 1.00 94.31 571 ARG A C 1
ATOM 4569 O O . ARG A 1 571 ? 12.100 -4.624 -10.139 1.00 94.31 571 ARG A O 1
ATOM 4576 N N . GLU A 1 572 ? 13.732 -5.308 -8.771 1.00 94.38 572 GLU A N 1
ATOM 4577 C CA . GLU A 1 572 ? 14.343 -3.983 -8.554 1.00 94.38 572 GLU A CA 1
ATOM 4578 C C . GLU A 1 572 ? 14.680 -3.226 -9.850 1.00 94.38 572 GLU A C 1
ATOM 4580 O O . GLU A 1 572 ? 14.477 -2.019 -9.933 1.00 94.38 572 GLU A O 1
ATOM 4585 N N . ARG A 1 573 ? 15.146 -3.928 -10.894 1.00 95.12 573 ARG A N 1
ATOM 4586 C CA . ARG A 1 573 ? 15.454 -3.322 -12.204 1.00 95.12 573 ARG A CA 1
ATOM 4587 C C . ARG A 1 573 ? 14.195 -2.897 -12.948 1.00 95.12 573 ARG A C 1
ATOM 4589 O O . ARG A 1 573 ? 14.171 -1.834 -13.557 1.00 95.12 573 ARG A O 1
ATOM 4596 N N . LEU A 1 574 ? 13.167 -3.742 -12.901 1.00 96.88 574 LEU A N 1
ATOM 4597 C CA . LEU A 1 574 ? 11.882 -3.479 -13.544 1.00 96.88 574 LEU A CA 1
ATOM 4598 C C . LEU A 1 574 ? 11.164 -2.311 -12.866 1.00 96.88 574 LEU A C 1
ATOM 4600 O O . LEU A 1 574 ? 10.649 -1.429 -13.545 1.00 96.88 574 LEU A O 1
ATOM 4604 N N . PHE A 1 575 ? 11.182 -2.278 -11.533 1.00 97.31 575 PHE A N 1
ATOM 4605 C CA . PHE A 1 575 ? 10.641 -1.166 -10.762 1.00 97.31 575 PHE A CA 1
ATOM 4606 C C . PHE A 1 575 ? 11.416 0.126 -11.007 1.00 97.31 575 PHE A C 1
ATOM 4608 O O . PHE A 1 575 ? 10.776 1.150 -11.184 1.00 97.31 575 PHE A O 1
ATOM 4615 N N . LEU A 1 576 ? 12.751 0.100 -11.103 1.00 96.06 576 LEU A N 1
ATOM 4616 C CA . LEU A 1 576 ? 13.520 1.301 -11.445 1.00 96.06 576 LEU A CA 1
ATOM 4617 C C . LEU A 1 576 ? 13.081 1.899 -12.792 1.00 96.06 576 LEU A C 1
ATOM 4619 O O . LEU A 1 576 ? 12.813 3.096 -12.868 1.00 96.06 576 LEU A O 1
ATOM 4623 N N . GLU A 1 577 ? 12.967 1.079 -13.840 1.00 96.06 577 GLU A N 1
ATOM 4624 C CA . GLU A 1 577 ? 12.507 1.553 -15.153 1.00 96.06 577 GLU A CA 1
ATOM 4625 C C . GLU A 1 577 ? 11.054 2.046 -15.107 1.00 96.06 577 GLU A C 1
ATOM 4627 O O . GLU A 1 577 ? 10.758 3.131 -15.607 1.00 96.06 577 GLU A O 1
ATOM 4632 N N . ARG A 1 578 ? 10.166 1.331 -14.402 1.00 97.00 578 ARG A N 1
ATOM 4633 C CA . ARG A 1 578 ? 8.785 1.775 -14.157 1.00 97.00 578 ARG A CA 1
ATOM 4634 C C . ARG A 1 578 ? 8.737 3.126 -13.440 1.00 97.00 578 ARG A C 1
ATOM 4636 O O . ARG A 1 578 ? 8.006 4.006 -13.879 1.00 97.00 578 ARG A O 1
ATOM 4643 N N . CYS A 1 579 ? 9.513 3.311 -12.376 1.00 96.81 579 CYS A N 1
ATOM 4644 C CA . CYS A 1 579 ? 9.589 4.569 -11.641 1.00 96.81 579 CYS A CA 1
ATOM 4645 C C . CYS A 1 579 ? 10.023 5.711 -12.565 1.00 96.81 579 CYS A C 1
ATOM 4647 O O . CYS A 1 579 ? 9.395 6.762 -12.584 1.00 96.81 579 CYS A O 1
ATOM 4649 N N . LEU A 1 580 ? 11.044 5.501 -13.395 1.00 94.50 580 LEU A N 1
ATOM 4650 C CA . LEU A 1 580 ? 11.529 6.536 -14.308 1.00 94.50 580 LEU A CA 1
ATOM 4651 C C . LEU A 1 580 ? 10.525 6.883 -15.417 1.00 94.50 580 LEU A C 1
ATOM 4653 O O . LEU A 1 580 ? 10.476 8.043 -15.824 1.00 94.50 580 LEU A O 1
ATOM 4657 N N . HIS A 1 581 ? 9.686 5.939 -15.854 1.00 93.44 581 HIS A N 1
ATOM 4658 C CA . HIS A 1 581 ? 8.551 6.228 -16.742 1.00 93.44 581 HIS A CA 1
ATOM 4659 C C . HIS A 1 581 ? 7.431 7.015 -16.048 1.00 93.44 581 HIS A C 1
ATOM 4661 O O . HIS A 1 581 ? 6.798 7.857 -16.677 1.00 93.44 581 HIS A O 1
ATOM 4667 N N . LEU A 1 582 ? 7.198 6.777 -14.756 1.00 96.19 582 LEU A N 1
ATOM 4668 C CA . LEU A 1 582 ? 6.177 7.482 -13.974 1.00 96.19 582 LEU A CA 1
ATOM 4669 C C . LEU A 1 582 ? 6.630 8.865 -13.486 1.00 96.19 582 LEU A C 1
ATOM 4671 O O . LEU A 1 582 ? 5.786 9.692 -13.148 1.00 96.19 582 LEU A O 1
ATOM 4675 N N . LEU A 1 583 ? 7.938 9.117 -13.420 1.00 96.75 583 LEU A N 1
ATOM 4676 C CA . LEU A 1 583 ? 8.507 10.374 -12.946 1.00 96.75 583 LEU A CA 1
ATOM 4677 C C . LEU A 1 583 ? 8.432 11.453 -14.028 1.00 96.75 583 LEU A C 1
ATOM 4679 O O . LEU A 1 583 ? 8.830 11.221 -15.176 1.00 96.75 583 LEU A O 1
ATOM 4683 N N . ARG A 1 584 ? 7.985 12.658 -13.665 1.00 95.12 584 ARG A N 1
ATOM 4684 C CA . ARG A 1 584 ? 7.949 13.775 -14.614 1.00 95.12 584 ARG A CA 1
ATOM 4685 C C . ARG A 1 584 ? 9.340 14.306 -14.952 1.00 95.12 584 ARG A C 1
ATOM 4687 O O . ARG A 1 584 ? 10.263 14.164 -14.145 1.00 95.12 584 ARG A O 1
ATOM 4694 N N . PRO A 1 585 ? 9.513 14.978 -16.102 1.00 94.31 585 PRO A N 1
ATOM 4695 C CA . PRO A 1 585 ? 10.734 15.725 -16.372 1.00 94.31 585 PRO A CA 1
ATOM 4696 C C . PRO A 1 585 ? 11.024 16.737 -15.252 1.00 94.31 585 PRO A C 1
ATOM 4698 O O . PRO A 1 585 ? 10.144 17.489 -14.822 1.00 94.31 585 PRO A O 1
ATOM 4701 N N . GLY A 1 586 ? 12.258 16.728 -14.747 1.00 94.12 586 GLY A N 1
ATOM 4702 C CA . GLY A 1 586 ? 12.687 17.528 -13.599 1.00 94.12 586 GLY A CA 1
ATOM 4703 C C . GLY A 1 586 ? 12.294 16.968 -12.228 1.00 94.12 586 GLY A C 1
ATOM 4704 O O . GLY A 1 586 ? 12.731 17.540 -11.235 1.00 94.12 586 GLY A O 1
ATOM 4705 N N . GLY A 1 587 ? 11.505 15.889 -12.159 1.00 96.38 587 GLY A N 1
ATOM 4706 C CA . GLY A 1 587 ? 11.121 15.231 -10.908 1.00 96.38 587 GLY A CA 1
ATOM 4707 C C . GLY A 1 587 ? 12.278 14.477 -10.252 1.00 96.38 587 GLY A C 1
ATOM 4708 O O . GLY A 1 587 ? 13.288 14.173 -10.899 1.00 96.38 587 GLY A O 1
ATOM 4709 N N . TYR A 1 588 ? 12.114 14.148 -8.972 1.00 97.69 588 TYR A N 1
ATOM 4710 C CA . TYR A 1 588 ? 13.128 13.473 -8.159 1.00 97.69 588 TYR A CA 1
ATOM 4711 C C . TYR A 1 588 ? 12.679 12.076 -7.739 1.00 97.69 588 TYR A C 1
ATOM 4713 O O . TYR A 1 588 ? 11.526 11.856 -7.386 1.00 97.69 588 TYR A O 1
ATOM 4721 N N . ALA A 1 589 ? 13.600 11.122 -7.727 1.00 97.62 589 ALA A N 1
ATOM 4722 C CA . ALA A 1 589 ? 13.328 9.793 -7.200 1.00 97.62 589 ALA A CA 1
ATOM 4723 C C . ALA A 1 589 ? 14.445 9.351 -6.267 1.00 97.62 589 ALA A C 1
ATOM 4725 O O . ALA A 1 589 ? 15.622 9.506 -6.595 1.00 97.62 589 ALA A O 1
ATOM 4726 N N . THR A 1 590 ? 14.063 8.746 -5.145 1.00 97.94 590 THR A N 1
ATOM 4727 C CA . THR A 1 590 ? 14.993 8.031 -4.274 1.00 97.94 590 THR A CA 1
ATOM 4728 C C . THR A 1 590 ? 14.495 6.614 -4.045 1.00 97.94 590 THR A C 1
ATOM 4730 O O . THR A 1 590 ? 13.376 6.403 -3.574 1.00 97.94 590 THR A O 1
ATOM 4733 N N . LEU A 1 591 ? 15.331 5.636 -4.399 1.00 96.56 591 LEU A N 1
ATOM 4734 C CA . LEU A 1 591 ? 15.025 4.219 -4.260 1.00 96.56 591 LEU A CA 1
ATOM 4735 C C . LEU A 1 591 ? 16.031 3.524 -3.339 1.00 96.56 591 LEU A C 1
ATOM 4737 O O . LEU A 1 591 ? 17.240 3.717 -3.488 1.00 96.56 591 LEU A O 1
ATOM 4741 N N . LEU A 1 592 ? 15.544 2.673 -2.433 1.00 94.44 592 LEU A N 1
ATOM 4742 C CA . LEU A 1 592 ? 16.380 1.754 -1.660 1.00 94.44 592 LEU A CA 1
ATOM 4743 C C . LEU A 1 592 ? 16.560 0.451 -2.447 1.00 94.44 592 LEU A C 1
ATOM 4745 O O . LEU A 1 592 ? 15.617 -0.313 -2.633 1.00 94.44 592 LEU A O 1
ATOM 4749 N N . VAL A 1 593 ? 17.774 0.216 -2.933 1.00 92.69 593 VAL A N 1
ATOM 4750 C CA . VAL A 1 593 ? 18.102 -0.822 -3.921 1.00 92.69 593 VAL A CA 1
ATOM 4751 C C . VAL A 1 593 ? 19.290 -1.660 -3.465 1.00 92.69 593 VAL A C 1
ATOM 4753 O O . VAL A 1 593 ? 20.138 -1.200 -2.702 1.00 92.69 593 VAL A O 1
ATOM 4756 N N . SER A 1 594 ? 19.386 -2.896 -3.942 1.00 89.88 594 SER A N 1
ATOM 4757 C CA . SER A 1 594 ? 20.518 -3.778 -3.668 1.00 89.88 594 SER A CA 1
ATOM 4758 C C . SER A 1 594 ? 21.628 -3.677 -4.722 1.00 89.88 594 SER A C 1
ATOM 4760 O O . SER A 1 594 ? 21.494 -3.047 -5.7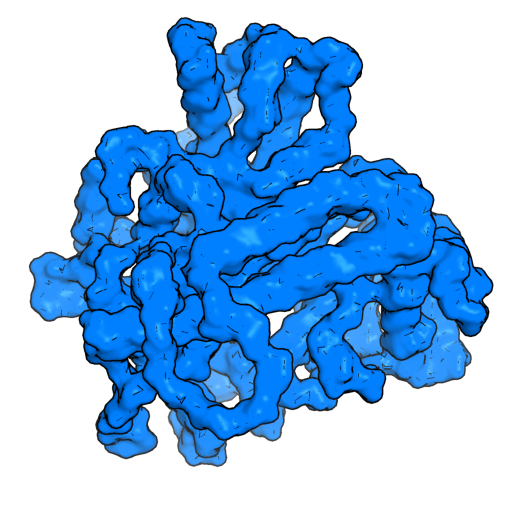77 1.00 89.88 594 SER A O 1
ATOM 4762 N N . GLU A 1 595 ? 22.721 -4.407 -4.490 1.00 84.06 595 GLU A N 1
ATOM 4763 C CA . GLU A 1 595 ? 23.770 -4.674 -5.487 1.00 84.06 595 GLU A CA 1
ATOM 4764 C C . GLU A 1 595 ? 23.253 -5.298 -6.804 1.00 84.06 595 GLU A C 1
ATOM 4766 O O . GLU A 1 595 ? 23.989 -5.395 -7.787 1.00 84.06 595 GLU A O 1
ATOM 4771 N N . ALA A 1 596 ? 21.985 -5.724 -6.888 1.00 83.25 596 ALA A N 1
ATOM 4772 C CA . ALA A 1 596 ? 21.396 -6.180 -8.143 1.00 83.25 596 ALA A CA 1
ATOM 4773 C C . ALA A 1 596 ? 21.505 -5.126 -9.255 1.00 83.25 596 ALA A C 1
ATOM 4775 O O . ALA A 1 596 ? 21.596 -5.501 -10.429 1.00 83.25 596 ALA A O 1
ATOM 4776 N N . LEU A 1 597 ? 21.530 -3.834 -8.917 1.00 84.00 597 LEU A N 1
ATOM 4777 C CA . LEU A 1 597 ? 21.704 -2.758 -9.888 1.00 84.00 597 LEU A CA 1
ATOM 4778 C C . LEU A 1 597 ? 23.154 -2.471 -10.262 1.00 84.00 597 LEU A C 1
ATOM 4780 O O . LEU A 1 597 ? 23.352 -1.805 -11.267 1.00 84.00 597 LEU A O 1
ATOM 4784 N N . THR A 1 598 ? 24.152 -2.972 -9.530 1.00 79.38 598 THR A N 1
ATOM 4785 C CA . THR A 1 598 ? 25.579 -2.709 -9.809 1.00 79.38 598 THR A CA 1
ATOM 4786 C C . THR A 1 598 ? 26.228 -3.793 -10.676 1.00 79.38 598 THR A C 1
ATOM 4788 O O . THR A 1 598 ? 27.323 -3.605 -11.202 1.00 79.38 598 THR A O 1
ATOM 4791 N N . LYS A 1 599 ? 25.550 -4.933 -10.877 1.00 83.19 599 LYS A N 1
ATOM 4792 C CA . LYS A 1 599 ? 26.073 -6.071 -11.655 1.00 83.19 599 LYS A CA 1
ATOM 4793 C C . LYS A 1 599 ? 26.283 -5.711 -13.139 1.00 83.19 599 LYS A C 1
ATOM 4795 O O . LYS A 1 599 ? 25.426 -5.048 -13.716 1.00 83.19 599 LYS A O 1
ATOM 4800 N N . PRO A 1 600 ? 27.318 -6.251 -13.822 1.00 83.31 600 PRO A N 1
ATOM 4801 C CA . PRO A 1 600 ? 27.628 -5.907 -15.221 1.00 83.31 600 PRO A CA 1
ATOM 4802 C C . PRO A 1 600 ? 26.489 -6.159 -16.218 1.00 83.31 600 PRO A C 1
ATOM 4804 O O . PRO A 1 600 ? 26.346 -5.470 -17.221 1.00 83.31 600 PRO A O 1
ATOM 4807 N N . ASN A 1 601 ? 25.630 -7.142 -15.943 1.00 83.75 601 ASN A N 1
ATOM 4808 C CA . ASN A 1 601 ? 24.452 -7.424 -16.765 1.00 83.75 601 ASN A CA 1
ATOM 4809 C C . ASN A 1 601 ? 23.308 -6.404 -16.575 1.00 83.75 601 ASN A C 1
ATOM 4811 O O . ASN A 1 601 ? 22.225 -6.625 -17.111 1.00 83.75 601 ASN A O 1
ATOM 4815 N N . ALA A 1 602 ? 23.507 -5.351 -15.778 1.00 87.06 602 ALA A N 1
ATOM 4816 C CA . ALA A 1 602 ? 22.644 -4.177 -15.686 1.00 87.06 602 ALA A CA 1
ATOM 4817 C C . ALA A 1 602 ? 23.144 -3.008 -16.555 1.00 87.06 602 ALA A C 1
ATOM 4819 O O . ALA A 1 602 ? 22.463 -1.989 -16.594 1.00 87.06 602 ALA A O 1
ATOM 4820 N N . ALA A 1 603 ? 24.281 -3.142 -17.256 1.00 89.06 603 ALA A N 1
ATOM 4821 C CA . ALA A 1 603 ? 24.903 -2.041 -17.998 1.00 89.06 603 ALA A CA 1
ATOM 4822 C C . ALA A 1 603 ? 23.928 -1.281 -18.923 1.00 89.06 603 ALA A C 1
ATOM 4824 O O . ALA A 1 603 ? 23.858 -0.068 -18.797 1.00 89.06 603 ALA A O 1
ATOM 4825 N N . PRO A 1 604 ? 23.061 -1.923 -19.738 1.00 91.50 604 PRO A N 1
ATOM 4826 C CA . PRO A 1 604 ? 22.106 -1.176 -20.567 1.00 91.50 604 PRO A CA 1
ATOM 4827 C C . PRO A 1 604 ? 21.106 -0.311 -19.787 1.00 91.50 604 PRO A C 1
ATOM 4829 O O . PRO A 1 604 ? 20.657 0.715 -20.296 1.00 91.50 604 PRO A O 1
ATOM 4832 N N . LEU A 1 605 ? 20.735 -0.738 -18.577 1.00 92.12 605 LEU A N 1
ATOM 4833 C CA . LEU A 1 605 ? 19.855 0.013 -17.684 1.00 92.12 605 LEU A CA 1
ATOM 4834 C C . LEU A 1 605 ? 20.617 1.144 -16.987 1.00 92.12 605 LEU A C 1
ATOM 4836 O O . LEU A 1 605 ? 20.084 2.241 -16.879 1.00 92.12 605 LEU A O 1
ATOM 4840 N N . GLN A 1 606 ? 21.854 0.893 -16.553 1.00 91.31 606 GLN A N 1
ATOM 4841 C CA . GLN A 1 606 ? 22.735 1.909 -15.968 1.00 91.31 606 GLN A CA 1
ATOM 4842 C C . GLN A 1 606 ? 23.076 3.004 -16.983 1.00 91.31 606 GLN A C 1
ATOM 4844 O O . GLN A 1 606 ? 22.966 4.184 -16.669 1.00 91.31 606 GLN A O 1
ATOM 4849 N N . ASP A 1 607 ? 23.430 2.622 -18.211 1.00 91.69 607 ASP A N 1
ATOM 4850 C CA . ASP A 1 607 ? 23.710 3.551 -19.303 1.00 91.69 607 ASP A CA 1
ATOM 4851 C C . ASP A 1 607 ? 22.488 4.427 -19.562 1.00 91.69 607 ASP A C 1
ATOM 4853 O O . ASP A 1 607 ? 22.600 5.647 -19.612 1.00 91.69 607 ASP A O 1
ATOM 4857 N N . TRP A 1 608 ? 21.301 3.823 -19.675 1.00 92.94 608 TRP A N 1
ATOM 4858 C CA . TRP A 1 608 ? 20.067 4.582 -19.848 1.00 92.94 608 TRP A CA 1
ATOM 4859 C C . TRP A 1 608 ? 19.797 5.524 -18.679 1.00 92.94 608 TRP A C 1
ATOM 4861 O O . TRP A 1 608 ? 19.564 6.703 -18.922 1.00 92.94 608 TRP A O 1
ATOM 4871 N N . LEU A 1 609 ? 19.907 5.040 -17.439 1.00 92.31 609 LEU A N 1
ATOM 4872 C CA . LEU A 1 609 ? 19.790 5.850 -16.229 1.00 92.31 609 LEU A CA 1
ATOM 4873 C C . LEU A 1 609 ? 20.701 7.086 -16.313 1.00 92.31 609 LEU A C 1
ATOM 4875 O O . LEU A 1 609 ? 20.212 8.201 -16.186 1.00 92.31 609 LEU A O 1
ATOM 4879 N N . HIS A 1 610 ? 21.984 6.910 -16.643 1.00 90.81 610 HIS A N 1
ATOM 4880 C CA . HIS A 1 610 ? 22.930 8.017 -16.819 1.00 90.81 610 HIS A CA 1
ATOM 4881 C C . HIS A 1 610 ? 22.537 9.016 -17.918 1.00 90.81 610 HIS A C 1
ATOM 4883 O O . HIS A 1 610 ? 22.889 10.186 -17.813 1.00 90.81 610 HIS A O 1
ATOM 4889 N N . HIS A 1 611 ? 21.830 8.579 -18.963 1.00 91.31 611 HIS A N 1
ATOM 4890 C CA . HIS A 1 611 ? 21.369 9.456 -20.044 1.00 91.31 611 HIS A CA 1
ATOM 4891 C C . HIS A 1 611 ? 20.060 10.182 -19.727 1.00 91.31 611 HIS A C 1
ATOM 4893 O O . HIS A 1 611 ? 19.763 11.188 -20.369 1.00 91.31 611 HIS A O 1
ATOM 4899 N N . ILE A 1 612 ? 19.236 9.654 -18.818 1.00 90.69 612 ILE A N 1
ATOM 4900 C CA . ILE A 1 612 ? 17.919 10.226 -18.515 1.00 90.69 612 ILE A CA 1
ATOM 4901 C C . ILE A 1 612 ? 17.862 10.977 -17.191 1.00 90.69 612 ILE A C 1
ATOM 4903 O O . ILE A 1 612 ? 16.883 11.693 -16.962 1.00 90.69 612 ILE A O 1
ATOM 4907 N N . SER A 1 613 ? 18.885 10.854 -16.343 1.00 91.69 613 SER A N 1
ATOM 4908 C CA . SER A 1 613 ? 18.946 11.540 -15.059 1.00 91.69 613 SER A CA 1
ATOM 4909 C C . SER A 1 613 ? 20.241 12.315 -14.821 1.00 91.69 613 SER A C 1
ATOM 4911 O O . SER A 1 613 ? 21.342 11.901 -15.171 1.00 91.69 613 SER A O 1
ATOM 4913 N N . SER A 1 614 ? 20.098 13.440 -14.126 1.00 90.19 614 SER A N 1
ATOM 4914 C CA . SER A 1 614 ? 21.177 14.220 -13.524 1.00 90.19 614 SER A CA 1
ATOM 4915 C C . SER A 1 614 ? 21.235 13.995 -12.013 1.00 90.19 614 SER A C 1
ATOM 4917 O O . SER A 1 614 ? 20.306 13.453 -11.411 1.00 90.19 614 SER A O 1
ATOM 4919 N N . ASN A 1 615 ? 22.329 14.444 -11.388 1.00 84.94 615 ASN A N 1
ATOM 4920 C CA . ASN A 1 615 ? 22.508 14.436 -9.930 1.00 84.94 615 ASN A CA 1
ATOM 4921 C C . ASN A 1 615 ? 22.322 13.048 -9.289 1.00 84.94 615 ASN A C 1
ATOM 4923 O O . ASN A 1 615 ? 21.926 12.933 -8.130 1.00 84.94 615 ASN A O 1
ATOM 4927 N N . SER A 1 616 ? 22.607 11.992 -10.055 1.00 87.69 616 SER A N 1
ATOM 4928 C CA . SER A 1 616 ? 22.483 10.612 -9.600 1.00 87.69 616 SER A CA 1
ATOM 4929 C C . SER A 1 616 ? 23.547 10.316 -8.545 1.00 87.69 616 SER A C 1
ATOM 4931 O O . SER A 1 616 ? 24.743 10.384 -8.830 1.00 87.69 616 SER A O 1
ATOM 4933 N N . THR A 1 617 ? 23.123 9.971 -7.334 1.00 90.44 617 THR A N 1
ATOM 4934 C CA . THR A 1 617 ? 24.010 9.636 -6.215 1.00 90.44 617 THR A CA 1
ATOM 4935 C C . THR A 1 617 ? 23.686 8.255 -5.663 1.00 90.44 617 THR A C 1
ATOM 4937 O O . THR A 1 617 ? 22.526 7.850 -5.600 1.00 90.44 617 THR A O 1
ATOM 4940 N N . TRP A 1 618 ? 24.735 7.539 -5.257 1.00 90.69 618 TRP A N 1
ATOM 4941 C CA . TRP A 1 618 ? 24.654 6.232 -4.613 1.00 90.69 618 TRP A CA 1
ATOM 4942 C C . TRP A 1 618 ? 25.195 6.367 -3.196 1.00 90.69 618 TRP A C 1
ATOM 4944 O O . TRP A 1 618 ? 26.386 6.603 -3.007 1.00 90.69 618 TRP A O 1
ATOM 4954 N N . THR A 1 619 ? 24.324 6.240 -2.200 1.00 89.88 619 THR A N 1
ATOM 4955 C CA . THR A 1 619 ? 24.720 6.291 -0.786 1.00 89.88 619 THR A CA 1
ATOM 4956 C C . THR A 1 619 ? 24.597 4.896 -0.195 1.00 89.88 619 THR A C 1
ATOM 4958 O O . THR A 1 619 ? 23.501 4.340 -0.163 1.00 89.88 619 THR A O 1
ATOM 4961 N N . ALA A 1 620 ? 25.704 4.304 0.251 1.00 87.94 620 ALA A N 1
ATOM 4962 C CA . ALA A 1 620 ? 25.674 2.994 0.894 1.00 87.94 620 ALA A CA 1
ATOM 4963 C C . ALA A 1 620 ? 24.955 3.077 2.251 1.00 87.94 620 ALA A C 1
ATOM 4965 O O . ALA A 1 620 ? 25.313 3.889 3.103 1.00 87.94 620 ALA A O 1
ATOM 4966 N N . ILE A 1 621 ? 23.948 2.226 2.448 1.00 86.69 621 ILE A N 1
ATOM 4967 C CA . ILE A 1 621 ? 23.253 2.059 3.734 1.00 86.69 621 ILE A CA 1
ATOM 4968 C C . ILE A 1 621 ? 23.844 0.874 4.488 1.00 86.69 621 ILE A C 1
ATOM 4970 O O . ILE A 1 621 ? 24.136 0.979 5.679 1.00 86.69 621 ILE A O 1
ATOM 4974 N N . THR A 1 622 ? 24.074 -0.228 3.771 1.00 84.06 622 THR A N 1
ATOM 4975 C CA . THR A 1 622 ? 24.786 -1.418 4.254 1.00 84.06 622 THR A CA 1
ATOM 4976 C C . THR A 1 622 ? 25.815 -1.871 3.220 1.00 84.06 622 THR A C 1
ATOM 4978 O O . THR A 1 622 ? 25.987 -1.231 2.184 1.00 84.06 622 THR A O 1
ATOM 4981 N N . ALA A 1 623 ? 26.473 -3.008 3.463 1.00 81.56 623 ALA A N 1
ATOM 4982 C CA . ALA A 1 623 ? 27.366 -3.629 2.486 1.00 81.56 623 ALA A CA 1
ATOM 4983 C C . ALA A 1 623 ? 26.674 -3.982 1.152 1.00 81.56 623 ALA A C 1
ATOM 4985 O O . ALA A 1 623 ? 27.339 -4.002 0.121 1.00 81.56 623 ALA A O 1
ATOM 4986 N N . HIS A 1 624 ? 25.359 -4.246 1.160 1.00 84.31 624 HIS A N 1
ATOM 4987 C CA . HIS A 1 624 ? 24.628 -4.739 -0.016 1.00 84.31 624 HIS A CA 1
ATOM 4988 C C . HIS A 1 624 ? 23.392 -3.911 -0.389 1.00 84.31 624 HIS A C 1
ATOM 4990 O O . HIS A 1 624 ? 22.707 -4.263 -1.350 1.00 84.31 624 HIS A O 1
ATOM 4996 N N . THR A 1 625 ? 23.098 -2.827 0.337 1.00 88.19 625 THR A N 1
ATOM 4997 C CA . THR A 1 625 ? 21.975 -1.920 0.051 1.00 88.19 625 THR A CA 1
ATOM 4998 C C . THR A 1 625 ? 22.419 -0.468 -0.043 1.00 88.19 625 THR A C 1
ATOM 5000 O O . THR A 1 625 ? 23.237 0.014 0.743 1.00 88.19 625 THR A O 1
ATOM 5003 N N . TYR A 1 626 ? 21.832 0.235 -1.006 1.00 91.56 626 TYR A N 1
ATOM 5004 C CA . TYR A 1 626 ? 22.173 1.591 -1.405 1.00 91.56 626 TYR A CA 1
ATOM 5005 C C . TYR A 1 626 ? 20.904 2.424 -1.564 1.00 91.56 626 TYR A C 1
ATOM 5007 O O . TYR A 1 626 ? 19.882 1.926 -2.029 1.00 91.56 626 TYR A O 1
ATOM 5015 N N . LEU A 1 627 ? 20.987 3.711 -1.243 1.00 93.75 627 LEU A N 1
ATOM 5016 C CA . LEU A 1 627 ? 20.034 4.703 -1.721 1.00 93.75 627 LEU A CA 1
ATOM 5017 C C . LEU A 1 627 ? 20.520 5.251 -3.057 1.00 93.75 627 LEU A C 1
ATOM 5019 O O . LEU A 1 627 ? 21.571 5.894 -3.120 1.00 93.75 627 LEU A O 1
ATOM 5023 N N . LEU A 1 628 ? 19.739 5.007 -4.104 1.00 95.25 628 LEU A N 1
ATOM 5024 C CA . LEU A 1 628 ? 19.882 5.634 -5.410 1.00 95.25 628 LEU A CA 1
ATOM 5025 C C . LEU A 1 628 ? 18.975 6.865 -5.444 1.00 95.25 628 LEU A C 1
ATOM 5027 O O . LEU A 1 628 ? 17.760 6.713 -5.530 1.00 95.25 628 LEU A O 1
ATOM 5031 N N . SER A 1 629 ? 19.555 8.064 -5.369 1.00 95.94 629 SER A N 1
ATOM 5032 C CA . SER A 1 629 ? 18.820 9.332 -5.530 1.00 95.94 629 SER A CA 1
ATOM 5033 C C . SER A 1 629 ? 19.136 9.935 -6.892 1.00 95.94 629 SER A C 1
ATOM 5035 O O . SER A 1 629 ? 20.303 9.948 -7.277 1.00 95.94 629 SER A O 1
ATOM 5037 N N . LEU A 1 630 ? 18.140 10.436 -7.616 1.00 95.75 630 LEU A N 1
ATOM 5038 C CA . LEU A 1 630 ? 18.308 10.988 -8.962 1.00 95.75 630 LEU A CA 1
ATOM 5039 C C . LEU A 1 630 ? 17.279 12.079 -9.265 1.00 95.75 630 LEU A C 1
ATOM 5041 O O . LEU A 1 630 ? 16.212 12.129 -8.651 1.00 95.75 630 LEU A O 1
ATOM 5045 N N . GLN A 1 631 ? 17.574 12.896 -10.277 1.00 96.31 631 GLN A N 1
ATOM 5046 C CA . GLN A 1 631 ? 16.624 13.819 -10.895 1.00 96.31 631 GLN A CA 1
ATOM 5047 C C . GLN A 1 631 ? 16.475 13.491 -12.380 1.00 96.31 631 GLN A C 1
ATOM 5049 O O . GLN A 1 631 ? 17.476 13.418 -13.088 1.00 96.31 631 GLN A O 1
ATOM 5054 N N . LYS A 1 632 ? 15.253 13.328 -12.891 1.00 95.25 632 LYS A N 1
ATOM 5055 C CA . LYS A 1 632 ? 15.037 13.113 -14.332 1.00 95.25 632 LYS A CA 1
ATOM 5056 C C . LYS A 1 632 ? 15.278 14.402 -15.110 1.00 95.25 632 LYS A C 1
ATOM 5058 O O . LYS A 1 632 ? 14.846 15.473 -14.689 1.00 95.25 632 LYS A O 1
ATOM 5063 N N . HIS A 1 633 ? 15.939 14.316 -16.261 1.00 91.50 633 HIS A N 1
ATOM 5064 C CA . HIS A 1 633 ? 16.248 15.495 -17.067 1.00 91.50 633 HIS A CA 1
ATOM 5065 C C . HIS A 1 633 ? 14.977 16.264 -17.485 1.00 91.50 633 HIS A C 1
ATOM 5067 O O . HIS A 1 633 ? 14.032 15.644 -17.978 1.00 91.50 633 HIS A O 1
ATOM 5073 N N . PRO A 1 634 ? 14.954 17.608 -17.374 1.00 78.75 634 PRO A N 1
ATOM 5074 C CA . PRO A 1 634 ? 13.787 18.422 -17.734 1.00 78.75 634 PRO A CA 1
ATOM 5075 C C . PRO A 1 634 ? 13.354 18.322 -19.205 1.00 78.75 634 PRO A C 1
ATOM 5077 O O . PRO A 1 634 ? 12.184 18.524 -19.511 1.00 78.75 634 PRO A O 1
ATOM 5080 N N . GLY A 1 635 ? 14.279 18.008 -20.119 1.00 69.19 635 GLY A N 1
ATOM 5081 C CA . GLY A 1 635 ? 14.000 17.896 -21.557 1.00 69.19 635 GLY A CA 1
ATOM 5082 C C . GLY A 1 635 ? 13.618 16.495 -22.040 1.00 69.19 635 GLY A C 1
ATOM 5083 O O . GLY A 1 635 ? 13.389 16.316 -23.231 1.00 69.19 635 GLY A O 1
ATOM 5084 N N . ASN A 1 636 ? 13.588 15.493 -21.156 1.00 61.34 636 ASN A N 1
ATOM 5085 C CA . ASN A 1 636 ? 13.439 14.096 -21.556 1.00 61.34 636 ASN A CA 1
ATOM 5086 C C . ASN A 1 636 ? 12.018 13.603 -21.256 1.00 61.34 636 ASN A C 1
ATOM 5088 O O . ASN A 1 636 ? 11.691 13.253 -20.119 1.00 61.34 636 ASN A O 1
ATOM 5092 N N . GLN A 1 637 ? 11.168 13.594 -22.284 1.00 55.25 637 GLN A N 1
ATOM 5093 C CA . GLN A 1 637 ? 9.907 12.855 -22.265 1.00 55.25 637 GLN A CA 1
ATOM 5094 C C . GLN A 1 637 ? 10.245 11.405 -22.629 1.00 55.25 637 GLN A C 1
ATOM 5096 O O . GLN A 1 637 ? 10.674 11.134 -23.747 1.00 55.25 637 GLN A O 1
ATOM 5101 N N . THR A 1 638 ? 10.175 10.509 -21.644 1.00 50.66 638 THR A N 1
ATOM 5102 C CA . THR A 1 638 ? 10.415 9.066 -21.830 1.00 50.66 638 THR A CA 1
ATOM 5103 C C . THR A 1 638 ? 9.243 8.387 -22.496 1.00 50.66 638 THR A C 1
ATOM 5105 O O . THR A 1 638 ? 8.114 8.687 -22.040 1.00 50.66 638 THR A O 1
#

Organism: NCBI:txid1641165

InterPro domains:
  IPR029063 S-adenosyl-L-methionine-dependent methyltransferase superfamily [G3DSA:3.40.50.150] (170-361)
  IPR029063 S-adenosyl-L-methionine-dependent methyltransferase superfamily [G3DSA:3.40.50.150] (406-638)
  IPR029063 S-adenosyl-L-methionine-dependent methyltransferase superfamily [SSF53335] (49-634)
  IPR050953 N(4)/N(6)-adenine-specific DNA methyltransferase [PTHR33841] (51-610)

Radius of gyration: 25.4 Å; chains: 1; bounding box: 68×73×61 Å

pLDDT: mean 83.92, std 14.28, range [26.42, 98.56]

Sequence (638 aa):
MAAGDPSQPLQSQLQGGDSHWPGYYPRFDAAYESLFAALEAVPTAPERASYAITLICRLILLYGLQRRGWLGDDEWYLQNQYGQSQQRGRDRFFHQVLQPLCYQGLLRSPQGRPAPWRSHLRQLPAISLGLFQPSPLEQQYPSLQIPDAAFEPLLEWLGDLPPGEGLPLDLLGQVFEAFVTAQTQGTPTVTAAAVAQHLCDRTLLPLLQQKAETLFPDRFHHWADVLMQADSSLARALLAIPPALVDPACGAGTYLLTAHRQLLSHYAPLVGQLPPEEQPDLLRLHQHISRHIYGIDAWPVAVQLTQLQLHLQRLAATPTPADLQRFPPADTTLFSGNALVGLVQVDSERFEAPAPTLPRQGSLLQPLAAEDYRSILQARHIHLEYYRAQTEPLIAAGDLASQGQANLMWQQLHHINHTAQIRLNQLLLSEFSQHLGIHYQQPDAYGRHQRRVLTTADMDALHPFHWGFHCHDILQKGGFDGILCQPPPGLLRPNLDEFFLAFRPLFQAKGIDRQTLNQLRHTILQHHPDLATAWRDYQGHYSYLRDFIRRSSDFRHATRSLSRRAVPLYRERLFLERCLHLLRPGGYATLLVSEALTKPNAAPLQDWLHHISSNSTWTAITAHTYLLSLQKHPGNQT